Protein 5W8O (pdb70)

Foldseek 3Di:
DDKDKFWLAKAQAPVRDIDGIWIKIKDKAADQDPVSAAEEEEEEAQLAARCCVPVHLQNQQDYCVHLSHRPRHMYMYIGFAQFDDRTDHQQDADPVGAGCFLVTDAHALLSRLVVVCSRCVSVVQQAYLEYEYEHSSLLNRLLCQLVPVVRYAEYERELAFQAADPVLLVLLVVLLVLQVPQPQCPSRRNPPVPDASLVSQLVSQLSVQVLQFFPVVLCVVFNQDPDCVRGPSRVVSSVRSVVCSVPGHSRSSSSSSSNRNGRHQCVPQPGSLRSQLSRPHAYAYEYEPRARNRHPVRSCVSCVRHPHHYHYHHDRTHNCCCSVVSPSVSVRSNVRSVSSD/DDKFWLAWAQAPVRDIAGGWIKAKDKFADQDPVSAAEEEEEEAQLAARQQVDPNHLQNQADYCVHLSHRPRHMYMYIGFAQFDPRTDHQQDAGPVGAGCFLVTDFHALLSRLVVVCSRCVSVVQQAYLEYEYEHSSLLNRLLCQLVPVVRYAEYERELAFQAADPVLLVLLVVLLVLQVPQPQCPSRRNPPVPGASLPSQLVSQLVVVVLQFFPVVLCVVFNQAFDPPADVVVVGGGPSRVVSSVRSNVCSVPGHSRSSSSSSSNRNGRHQCVPQPGSLSSQCSGPHHYAYEYECRARNRHPVRSCVSCVRHVHYHYHHDRTHSCCCSVVSVSVSVSSNVRSVSSD

Solvent-accessible surface area: 25060 Å² total; per-residue (Å²): 103,155,76,34,82,21,98,29,27,69,14,72,6,66,38,48,38,75,2,84,116,1,78,0,0,11,10,113,38,20,133,65,26,141,72,107,69,11,0,0,1,0,0,0,17,13,17,17,30,0,61,0,7,82,151,7,58,8,52,51,3,4,12,106,49,22,15,0,34,19,182,135,10,0,0,4,0,1,2,0,0,0,3,59,91,34,4,9,0,5,38,37,130,42,102,74,50,133,19,31,7,56,86,22,22,35,2,1,3,36,1,0,1,86,0,0,22,30,0,2,66,64,69,29,6,115,80,1,0,0,0,0,0,1,8,0,0,0,0,0,0,0,4,0,0,17,29,40,29,124,13,7,66,0,0,0,0,0,0,0,0,2,63,2,2,0,10,1,0,0,6,8,12,0,7,10,24,7,0,106,42,13,97,42,26,70,109,4,59,6,53,89,66,77,95,107,2,48,75,4,4,46,11,0,26,14,8,1,11,10,29,29,21,1,19,87,6,0,19,112,104,35,10,34,45,93,65,160,134,94,49,14,0,31,13,33,0,40,116,25,0,108,105,1,17,123,114,24,29,5,4,1,0,11,17,2,1,64,0,12,4,10,5,24,0,3,69,83,74,75,32,27,103,49,2,0,139,63,11,138,8,50,13,8,6,0,0,0,51,34,8,63,12,6,24,36,78,7,0,70,67,0,24,140,25,8,96,48,108,41,40,81,14,143,5,105,68,0,2,19,0,6,68,69,32,53,128,27,0,5,124,8,0,126,85,0,5,130,88,3,99,126,37,80,22,90,30,33,74,14,73,5,75,87,49,38,73,0,66,96,0,62,0,0,12,26,129,50,19,132,62,27,138,71,109,70,12,0,0,0,0,0,0,17,12,18,18,28,0,53,0,6,20,165,133,8,54,8,61,49,3,5,12,112,38,20,8,0,28,18,182,142,12,0,0,4,0,1,2,0,0,0,3,57,92,35,6,8,1,5,38,37,129,42,92,83,50,148,20,16,7,56,95,20,22,66,1,20,3,38,1,0,1,85,0,0,16,30,0,2,70,65,68,28,5,111,81,2,0,0,0,0,0,0,9,0,0,0,0,0,0,0,4,0,0,16,30,42,28,124,17,7,67,0,0,0,0,0,0,0,1,1,64,1,2,0,11,1,0,0,7,8,14,0,6,20,24,7,0,110,44,12,95,44,24,71,108,4,60,5,52,89,63,78,93,107,2,49,74,4,3,24,12,0,26,17,8,1,10,9,28,30,20,1,20,85,18,0,18,114,95,30,11,33,46,62,55,117,159,53,71,33,34,132,69,21,79,22,20,0,33,21,38,0,44,119,20,0,136,84,1,15,124,118,22,31,4,4,1,0,18,18,2,1,52,0,14,6,24,7,24,0,4,77,84,75,73,30,18,86,49,2,0,154,67,8,133,11,62,32,4,6,0,0,0,50,32,8,63,14,7,23,35,80,6,0,86,59,0,26,144,21,12,116,109,38,40,74,15,142,10,100,64,0,2,21,0,4,67,71,38,51,124,30,1,4,138,14,0,108,84,0,8,138,83,7,102

Sequence (687 aa):
GELGIVDIGALTLESGAVIDNVQIAVERWGELSPSRDNVVVVLHALTGDSHVAGPGWWDGVVGPGAAIDTRRWCAIATNVLGGCRGSTGPGSLHPDGKAWGSRFPAVVTVRDQVRADLAALNAMGIHQVAAVVVGGSMGGARALEWVIGHPETVRAGLILAVGARATADQIGTQSTQVAAIKADPNWQNGDYYGTGLKPDVGLQIARRFAHLTYRGEVELDTRFGNAPQDGRYAVESYLEYQGRKLVDRFDAGTYVTLTDSSLSSHDVVGRGRGGVEAALRSCEVPVVVGGFTSDRLYPLRLQEELAELMPGGLNVVESIYGHDGFLIETEAVGKLIRQTLELASLGIVDIGALTLESGAVIDNVQIAVERWGELSPSRDNVVVVLHALTGDSHVAGPPGWWDGVVGPGAAIDTRRWCAIATNVLGGCRGSTGPGSLHPDGKAWGSRFPAVVTVRDQVRADLAALNAMGIHQVAAVVVGGSMGGARALEWVIGHPETVRAGLILAVGARATADQIGTQSTQVAAIKADPNWQNGDYYGTGLKPDVGLQIARRFAHLTYRGEVELDTRFGNAPQDDENPLLGGRYAVESSYLEYQGRKLVDRFDAGTYVTLTDSLSSHDVVGRGRGGVEAALRSCEVPVVVGGFTSDRLYPLRLQEELAELMPGLNVVESIYGHDGFLIETEAVGKLIRQTLELAS

Structure (mmCIF, N/CA/C/O backbone):
data_5W8O
#
_entry.id   5W8O
#
_cell.length_a   47.750
_cell.length_b   93.230
_cell.length_c   81.590
_cell.angle_alpha   90.000
_cell.angle_beta   94.780
_cell.angle_gamma   90.000
#
_symmetry.space_group_name_H-M   'P 1 21 1'
#
loop_
_entity.id
_entity.type
_entity.pdbx_description
1 polymer 'Homoserine O-acetyltransferase'
2 non-polymer 'SODIUM ION'
3 non-polymer 'CALCIUM ION'
4 non-polymer GLYCEROL
5 water water
#
loop_
_atom_site.group_PDB
_atom_site.id
_atom_site.type_symbol
_atom_site.label_atom_id
_atom_site.label_alt_id
_atom_site.label_comp_id
_atom_site.label_asym_id
_atom_site.label_entity_id
_atom_site.label_seq_id
_atom_site.pdbx_PDB_ins_code
_atom_site.Cartn_x
_atom_site.Cartn_y
_atom_site.Cartn_z
_atom_site.occupancy
_atom_site.B_iso_or_equiv
_atom_site.auth_seq_id
_atom_site.auth_comp_id
_atom_site.auth_asym_id
_atom_site.auth_atom_id
_atom_site.pdbx_PDB_model_num
ATOM 1 N N . GLY A 1 6 ? -13.048 7.347 -58.678 1.00 46.07 15 GLY A N 1
ATOM 2 C CA . GLY A 1 6 ? -13.168 6.890 -57.305 1.00 46.49 15 GLY A CA 1
ATOM 3 C C . GLY A 1 6 ? -13.905 5.567 -57.181 1.00 46.71 15 GLY A C 1
ATOM 4 O O . GLY A 1 6 ? -14.643 5.343 -56.218 1.00 48.59 15 GLY A O 1
ATOM 7 N N . GLU A 1 7 ? -13.697 4.688 -58.158 1.00 44.40 16 GLU A N 1
ATOM 8 C CA . GLU A 1 7 ? -14.373 3.404 -58.225 1.00 42.08 16 GLU A CA 1
ATOM 9 C C . GLU A 1 7 ? -13.382 2.278 -57.956 1.00 38.59 16 GLU A C 1
ATOM 10 O O . GLU A 1 7 ? -12.207 2.356 -58.326 1.00 37.44 16 GLU A O 1
ATOM 22 N N . LEU A 1 8 ? -13.876 1.221 -57.317 1.00 37.38 17 LEU A N 1
ATOM 23 C CA . LEU A 1 8 ? -13.072 0.037 -57.038 1.00 37.28 17 LEU A CA 1
ATOM 24 C C . LEU A 1 8 ? -13.081 -0.877 -58.260 1.00 35.26 17 LEU A C 1
ATOM 25 O O . LEU A 1 8 ? -14.135 -1.392 -58.647 1.00 37.42 17 LEU A O 1
ATOM 41 N N . GLY A 1 9 ? -11.915 -1.071 -58.869 1.00 30.69 18 GLY A N 1
ATOM 42 C CA . GLY A 1 9 ? -11.763 -1.991 -59.980 1.00 28.06 18 GLY A CA 1
ATOM 43 C C . GLY A 1 9 ? -11.131 -3.295 -59.528 1.00 25.81 18 GLY A C 1
ATOM 44 O O . GLY A 1 9 ? -10.362 -3.329 -58.573 1.00 27.03 18 GLY A O 1
ATOM 48 N N . ILE A 1 10 ? -11.485 -4.377 -60.214 1.00 25.04 19 ILE A N 1
ATOM 49 C CA . ILE A 1 10 ? -10.953 -5.710 -59.932 1.00 25.80 19 ILE A CA 1
ATOM 50 C C . ILE A 1 10 ? -10.113 -6.136 -61.126 1.00 24.78 19 ILE A C 1
ATOM 51 O O . ILE A 1 10 ? -10.622 -6.225 -62.250 1.00 25.61 19 ILE A O 1
ATOM 67 N N . VAL A 1 11 ? -8.838 -6.418 -60.887 1.00 22.76 20 VAL A N 1
ATOM 68 C CA . VAL A 1 11 ? -7.909 -6.803 -61.943 1.00 22.76 20 VAL A CA 1
ATOM 69 C C . VAL A 1 11 ? -7.670 -8.306 -61.863 1.00 23.11 20 VAL A C 1
ATOM 70 O O . VAL A 1 11 ? -7.241 -8.822 -60.828 1.00 22.78 20 VAL A O 1
ATOM 83 N N . ASP A 1 12 ? -7.935 -9.017 -62.957 1.00 25.28 21 ASP A N 1
ATOM 84 C CA . ASP A 1 12 ? -7.616 -10.439 -63.037 1.00 27.66 21 ASP A CA 1
ATOM 85 C C . ASP A 1 12 ? -6.149 -10.601 -63.411 1.00 25.20 21 ASP A C 1
ATOM 86 O O . ASP A 1 12 ? -5.714 -10.114 -64.462 1.00 27.07 21 ASP A O 1
ATOM 95 N N . ILE A 1 13 ? -5.389 -11.304 -62.572 1.00 23.83 22 ILE A N 1
ATOM 96 C CA . ILE A 1 13 ? -3.975 -11.559 -62.834 1.00 23.85 22 ILE A CA 1
ATOM 97 C C . ILE A 1 13 ? -3.694 -13.012 -63.173 1.00 25.46 22 ILE A C 1
ATOM 98 O O . ILE A 1 13 ? -2.524 -13.381 -63.353 1.00 25.77 22 ILE A O 1
ATOM 114 N N . GLY A 1 14 ? -4.721 -13.847 -63.276 1.00 25.85 23 GLY A N 1
ATOM 115 C CA . GLY A 1 14 ? -4.498 -15.237 -63.617 1.00 27.14 23 GLY A CA 1
ATOM 116 C C . GLY A 1 14 ? -3.869 -16.009 -62.466 1.00 27.42 23 GLY A C 1
ATOM 117 O O . GLY A 1 14 ? -3.976 -15.652 -61.287 1.00 26.60 23 GLY A O 1
ATOM 121 N N . ALA A 1 15 ? -3.187 -17.088 -62.831 1.00 28.66 24 ALA A N 1
ATOM 122 C CA . ALA A 1 15 ? -2.619 -17.991 -61.848 1.00 28.45 24 ALA A CA 1
ATOM 123 C C . ALA A 1 15 ? -1.384 -17.373 -61.219 1.00 26.88 24 ALA A C 1
ATOM 124 O O . ALA A 1 15 ? -0.603 -16.687 -61.883 1.00 27.73 24 ALA A O 1
ATOM 131 N N . LEU A 1 16 ? -1.211 -17.609 -59.924 1.00 24.86 25 LEU A N 1
ATOM 132 C CA . LEU A 1 16 ? -0.044 -17.115 -59.216 1.00 23.90 25 LEU A CA 1
ATOM 133 C C . LEU A 1 16 ? 0.558 -18.269 -58.439 1.00 23.32 25 LEU A C 1
ATOM 134 O O . LEU A 1 16 ? -0.134 -18.905 -57.636 1.00 23.67 25 LEU A O 1
ATOM 150 N N . THR A 1 17 ? 1.832 -18.551 -58.697 1.00 23.40 26 THR A N 1
ATOM 151 C CA . THR A 1 17 ? 2.584 -19.504 -57.898 1.00 24.95 26 THR A CA 1
ATOM 152 C C . THR A 1 17 ? 3.214 -18.759 -56.729 1.00 25.27 26 THR A C 1
ATOM 153 O O . THR A 1 17 ? 3.926 -17.771 -56.922 1.00 27.16 26 THR A O 1
ATOM 164 N N . LEU A 1 18 ? 2.947 -19.235 -55.525 1.00 23.43 27 LEU A N 1
ATOM 165 C CA . LEU A 1 18 ? 3.404 -18.565 -54.324 1.00 23.87 27 LEU A CA 1
ATOM 166 C C . LEU A 1 18 ? 4.776 -19.081 -53.916 1.00 25.97 27 LEU A C 1
ATOM 167 O O . LEU A 1 18 ? 5.255 -20.114 -54.391 1.00 27.35 27 LEU A O 1
ATOM 183 N N . GLU A 1 19 ? 5.390 -18.352 -52.984 1.00 27.00 28 GLU A N 1
ATOM 184 C CA . GLU A 1 19 ? 6.723 -18.692 -52.506 1.00 28.47 28 GLU A CA 1
ATOM 185 C C . GLU A 1 19 ? 6.774 -20.098 -51.921 1.00 31.42 28 GLU A C 1
ATOM 186 O O . GLU A 1 19 ? 7.811 -20.765 -51.996 1.00 33.29 28 GLU A O 1
ATOM 198 N N . SER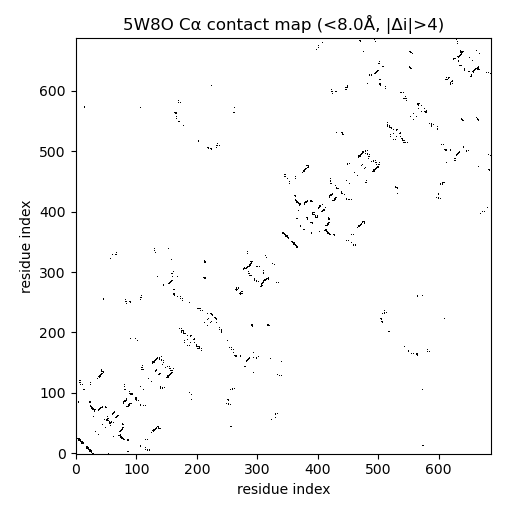 A 1 20 ? 5.673 -20.560 -51.331 1.00 32.35 29 SER A N 1
ATOM 199 C CA . SER A 1 20 ? 5.626 -21.898 -50.759 1.00 34.11 29 SER A CA 1
ATOM 200 C C . SER A 1 20 ? 5.582 -22.984 -51.822 1.00 35.85 29 SER A C 1
ATOM 201 O O . SER A 1 20 ? 5.818 -24.153 -51.501 1.00 38.59 29 SER A O 1
ATOM 209 N N . GLY A 1 21 ? 5.276 -22.635 -53.069 1.00 33.36 30 GLY A N 1
ATOM 210 C CA . GLY A 1 21 ? 5.030 -23.607 -54.112 1.00 31.89 30 GLY A CA 1
ATOM 211 C C . GLY A 1 21 ? 3.563 -23.833 -54.415 1.00 31.36 30 GLY A C 1
ATOM 212 O O . GLY A 1 21 ? 3.239 -24.364 -55.486 1.00 32.63 30 GLY A O 1
ATOM 216 N N . ALA A 1 22 ? 2.671 -23.454 -53.501 1.00 29.01 31 ALA A N 1
ATOM 217 C CA . ALA A 1 22 ? 1.242 -23.534 -53.769 1.00 29.00 31 ALA A CA 1
ATOM 218 C C . ALA A 1 22 ? 0.882 -22.625 -54.936 1.00 28.21 31 ALA A C 1
ATOM 219 O O . ALA A 1 22 ? 1.552 -21.625 -55.202 1.00 28.84 31 ALA A O 1
ATOM 226 N N . VAL A 1 23 ? -0.200 -22.971 -55.626 1.00 29.34 32 VAL A N 1
ATOM 227 C CA . VAL A 1 23 ? -0.675 -22.212 -56.778 1.00 29.48 32 VAL A CA 1
ATOM 228 C C . VAL A 1 23 ? -2.123 -21.821 -56.531 1.00 29.36 32 VAL A C 1
ATOM 229 O O . VAL A 1 23 ? -2.931 -22.657 -56.112 1.00 31.31 32 VAL A O 1
ATOM 242 N N . ILE A 1 24 ? -2.449 -20.554 -56.786 1.00 27.92 33 ILE A N 1
ATOM 243 C CA . ILE A 1 24 ? -3.831 -20.090 -56.824 1.00 28.93 33 ILE A CA 1
ATOM 244 C C . ILE A 1 24 ? -4.177 -19.832 -58.287 1.00 31.55 33 ILE A C 1
ATOM 245 O O . ILE A 1 24 ? -3.512 -19.031 -58.956 1.00 31.05 33 ILE A O 1
ATOM 261 N N . ASP A 1 25 ? -5.228 -20.499 -58.775 1.00 34.45 34 ASP A N 1
ATOM 262 C CA . ASP A 1 25 ? -5.458 -20.600 -60.216 1.00 38.92 34 ASP A CA 1
ATOM 263 C C . ASP A 1 25 ? -5.861 -19.269 -60.832 1.00 38.83 34 ASP A C 1
ATOM 264 O O . ASP A 1 25 ? -5.446 -18.958 -61.956 1.00 41.72 34 ASP A O 1
ATOM 273 N N . ASN A 1 26 ? -6.692 -18.481 -60.139 1.00 35.92 35 ASN A N 1
ATOM 274 C CA . ASN A 1 26 ? -7.270 -17.262 -60.723 1.00 36.19 35 ASN A CA 1
ATOM 275 C C . ASN A 1 26 ? -7.306 -16.177 -59.648 1.00 33.46 35 ASN A C 1
ATOM 276 O O . ASN A 1 26 ? -8.314 -16.012 -58.956 1.00 37.33 35 ASN A O 1
ATOM 287 N N . VAL A 1 27 ? -6.231 -15.432 -59.535 1.00 26.63 36 VAL A N 1
ATOM 288 C CA . VAL A 1 27 ? -6.124 -14.383 -58.528 1.00 22.56 36 VAL A CA 1
ATOM 289 C C . VAL A 1 27 ? -6.724 -13.089 -59.065 1.00 21.95 36 VAL A C 1
ATOM 290 O O . VAL A 1 27 ? -6.556 -12.741 -60.240 1.00 23.20 36 VAL A O 1
ATOM 303 N N . GLN A 1 28 ? -7.434 -12.378 -58.193 1.00 21.50 37 GLN A N 1
ATOM 304 C CA . GLN A 1 28 ? -7.978 -11.062 -58.481 1.00 21.51 37 GLN A CA 1
ATOM 305 C C . GLN A 1 28 ? -7.451 -10.079 -57.453 1.00 19.66 37 GLN A C 1
ATOM 306 O O . GLN A 1 28 ? -7.370 -10.404 -56.262 1.00 18.83 37 GLN A O 1
ATOM 320 N N . ILE A 1 29 ? -7.092 -8.886 -57.918 1.00 20.35 38 ILE A N 1
ATOM 321 C CA . ILE A 1 29 ? -6.567 -7.827 -57.067 1.00 20.06 38 ILE A CA 1
ATOM 322 C C . ILE A 1 29 ? -7.422 -6.588 -57.271 1.00 20.24 38 ILE A C 1
ATOM 323 O O . ILE A 1 29 ? -7.527 -6.078 -58.394 1.00 20.84 38 ILE A O 1
ATOM 339 N N . ALA A 1 30 ? -7.983 -6.073 -56.181 1.00 19.80 39 ALA A N 1
ATOM 340 C CA . ALA A 1 30 ? -8.760 -4.844 -56.233 1.00 19.98 39 ALA A CA 1
ATOM 341 C C . ALA A 1 30 ? -7.838 -3.635 -56.227 1.00 20.16 39 ALA A C 1
ATOM 342 O O . ALA A 1 30 ? -6.805 -3.630 -55.559 1.00 19.67 39 ALA A O 1
ATOM 349 N N . VAL A 1 31 ? -8.223 -2.606 -56.981 1.00 20.75 40 VAL A N 1
ATOM 350 C CA . VAL A 1 31 ? -7.393 -1.428 -57.207 1.00 22.90 40 VAL A CA 1
ATOM 351 C C . VAL A 1 31 ? -8.268 -0.182 -57.125 1.00 22.50 40 VAL A C 1
ATOM 352 O O . VAL A 1 31 ? -9.403 -0.171 -57.618 1.00 22.26 40 VAL A O 1
ATOM 365 N N . GLU A 1 32 ? -7.732 0.873 -56.501 1.00 21.38 41 GLU A N 1
ATOM 366 C CA . GLU A 1 32 ? -8.318 2.206 -56.548 1.00 21.61 41 GLU A CA 1
ATOM 367 C C . GLU A 1 32 ? -7.235 3.199 -56.947 1.00 22.13 41 GLU A C 1
ATOM 368 O O . GLU A 1 32 ? -6.048 2.976 -56.696 1.00 21.61 41 GLU A O 1
ATOM 380 N N . ARG A 1 33 ? -7.657 4.301 -57.570 1.00 22.98 42 ARG A N 1
ATOM 381 C CA . ARG A 1 33 ? -6.741 5.273 -58.144 1.00 25.92 42 ARG A CA 1
ATOM 382 C C . ARG A 1 33 ? -7.260 6.680 -57.890 1.00 23.29 42 ARG A C 1
ATOM 383 O O . ARG A 1 33 ? -8.473 6.915 -57.876 1.00 24.22 42 ARG A O 1
ATOM 404 N N . TRP A 1 34 ? -6.324 7.613 -57.688 1.00 21.78 43 TRP A N 1
ATOM 405 C CA . TRP A 1 34 ? -6.615 9.042 -57.577 1.00 22.30 43 TRP A CA 1
ATOM 406 C C . TRP A 1 34 ? -5.585 9.798 -58.400 1.00 22.10 43 TRP A C 1
ATOM 407 O O . TRP A 1 34 ? -4.380 9.572 -58.258 1.00 22.00 43 TRP A O 1
ATOM 428 N N . GLY A 1 35 ? -6.052 10.681 -59.264 1.00 22.75 44 GLY A N 1
ATOM 429 C CA . GLY A 1 35 ? -5.135 11.410 -60.114 1.00 23.04 44 GLY A CA 1
ATOM 430 C C . GLY A 1 35 ? -5.000 10.777 -61.486 1.00 24.94 44 GLY A C 1
ATOM 431 O O . GLY A 1 35 ? -5.150 9.563 -61.668 1.00 26.66 44 GLY A O 1
ATOM 435 N N . GLU A 1 36 ? -4.712 11.612 -62.472 1.00 26.35 45 GLU A N 1
ATOM 436 C CA . GLU A 1 36 ? -4.598 11.134 -63.839 1.00 30.02 45 GLU A CA 1
ATOM 437 C C . GLU A 1 36 ? -3.219 10.546 -64.101 1.00 28.40 45 GLU A C 1
ATOM 438 O O . GLU A 1 36 ? -2.199 11.065 -63.638 1.00 27.44 45 GLU A O 1
ATOM 450 N N . LEU A 1 37 ? -3.203 9.437 -64.836 1.00 28.28 46 LEU A N 1
ATOM 451 C CA . LEU A 1 37 ? -1.958 8.823 -65.260 1.00 28.81 46 LEU A CA 1
ATOM 452 C C . LEU A 1 37 ? -1.351 9.671 -66.369 1.00 29.53 46 LEU A C 1
ATOM 453 O O . LEU A 1 37 ? -2.055 10.096 -67.288 1.00 30.38 46 LEU A O 1
ATOM 469 N N . SER A 1 38 ? -0.056 9.951 -66.270 1.00 30.29 47 SER A N 1
ATOM 470 C CA . SER A 1 38 ? 0.587 10.801 -67.252 1.00 31.90 47 SER A CA 1
ATOM 471 C C . SER A 1 38 ? 0.731 10.051 -68.579 1.00 32.65 47 SER A C 1
ATOM 472 O O . SER A 1 38 ? 0.662 8.823 -68.623 1.00 31.92 47 SER A O 1
ATOM 480 N N . PRO A 1 39 ? 0.915 10.772 -69.685 1.00 35.33 48 PRO A N 1
ATOM 481 C CA . PRO A 1 39 ? 1.022 10.082 -70.982 1.00 36.60 48 PRO A CA 1
ATOM 482 C C . PRO A 1 39 ? 2.128 9.043 -71.035 1.00 36.38 48 PRO A C 1
ATOM 483 O O . PRO A 1 39 ? 1.980 8.031 -71.732 1.00 37.04 48 PRO A O 1
ATOM 494 N N . SER A 1 40 ? 3.229 9.250 -70.316 1.00 34.72 49 SER A N 1
ATOM 495 C CA . SER A 1 40 ? 4.318 8.284 -70.300 1.00 34.11 49 SER A CA 1
ATOM 496 C C . SER A 1 40 ? 4.163 7.258 -69.191 1.00 32.63 49 SER A C 1
ATOM 497 O O . SER A 1 40 ? 4.995 6.346 -69.090 1.00 31.59 49 SER A O 1
ATOM 505 N N . ARG A 1 41 ? 3.112 7.380 -68.376 1.00 32.35 50 ARG A N 1
ATOM 506 C CA . ARG A 1 41 ? 2.885 6.490 -67.235 1.00 32.81 50 ARG A CA 1
ATOM 507 C C . ARG A 1 41 ? 4.020 6.566 -66.222 1.00 31.54 50 ARG A C 1
ATOM 508 O O . ARG A 1 41 ? 4.326 5.583 -65.543 1.00 33.48 50 ARG A O 1
ATOM 529 N N . ASP A 1 42 ? 4.656 7.729 -66.102 1.00 29.67 51 ASP A N 1
ATOM 530 C CA . ASP A 1 42 ? 5.824 7.873 -65.247 1.00 29.04 51 ASP A CA 1
ATOM 531 C C . ASP A 1 42 ? 5.502 8.484 -63.889 1.00 26.13 51 ASP A C 1
ATOM 532 O O . ASP A 1 42 ? 6.427 8.802 -63.138 1.00 27.45 51 ASP A O 1
ATOM 541 N N . ASN A 1 43 ? 4.222 8.643 -63.550 1.00 22.92 52 ASN A N 1
ATOM 542 C CA . ASN A 1 43 ? 3.830 9.388 -62.358 1.00 21.83 52 ASN A CA 1
ATOM 543 C C . ASN A 1 43 ? 3.047 8.538 -61.360 1.00 21.32 52 ASN A C 1
ATOM 544 O O . ASN A 1 43 ? 2.253 9.073 -60.582 1.00 21.98 52 ASN A O 1
ATOM 555 N N . VAL A 1 44 ? 3.266 7.228 -61.345 1.00 20.87 53 VAL A N 1
ATOM 556 C CA . VAL A 1 44 ? 2.519 6.341 -60.455 1.00 19.26 53 VAL A CA 1
ATOM 557 C C . VAL A 1 44 ? 3.190 6.271 -59.091 1.00 18.36 53 VAL A C 1
ATOM 558 O O . VAL A 1 44 ? 4.386 5.959 -58.989 1.00 18.75 53 VAL A O 1
ATOM 571 N N . VAL A 1 45 ? 2.409 6.525 -58.043 1.00 17.88 54 VAL A N 1
ATOM 572 C CA . VAL A 1 45 ? 2.835 6.327 -56.662 1.00 18.77 54 VAL A CA 1
ATOM 573 C C . VAL A 1 45 ? 1.952 5.238 -56.072 1.00 19.03 54 VAL A C 1
ATOM 574 O O . VAL A 1 45 ? 0.727 5.411 -55.975 1.00 19.87 54 VAL A O 1
ATOM 587 N N . VAL A 1 46 ? 2.567 4.129 -55.669 1.00 18.10 55 VAL A N 1
ATOM 588 C CA . VAL A 1 46 ? 1.835 2.993 -55.123 1.00 18.15 55 VAL A CA 1
ATOM 589 C C . VAL A 1 46 ? 1.764 3.177 -53.618 1.00 17.81 55 VAL A C 1
ATOM 590 O O . VAL A 1 46 ? 2.799 3.331 -52.967 1.00 18.61 55 VAL A O 1
ATOM 603 N N . VAL A 1 47 ? 0.552 3.169 -53.079 1.00 17.05 56 VAL A N 1
ATOM 604 C CA . VAL A 1 47 ? 0.321 3.301 -51.644 1.00 17.26 56 VAL A CA 1
ATOM 605 C C . VAL A 1 47 ? -0.035 1.923 -51.108 1.00 18.05 56 VAL A C 1
ATOM 606 O O . VAL A 1 47 ? -1.011 1.309 -51.552 1.00 18.77 56 VAL A O 1
ATOM 619 N N . LEU A 1 48 ? 0.743 1.446 -50.137 1.00 17.39 57 LEU A N 1
ATOM 620 C CA . LEU A 1 48 ? 0.676 0.069 -49.654 1.00 16.32 57 LEU A CA 1
ATOM 621 C C . LEU A 1 48 ? 0.076 0.077 -48.254 1.00 16.70 57 LEU A C 1
ATOM 622 O O . LEU A 1 48 ? 0.696 0.589 -47.316 1.00 17.55 57 LEU A O 1
ATOM 638 N N . HIS A 1 49 ? -1.124 -0.492 -48.123 1.00 16.23 58 HIS A N 1
ATOM 639 C CA . HIS A 1 49 ? -1.853 -0.470 -46.859 1.00 17.29 58 HIS A CA 1
ATOM 640 C C . HIS A 1 49 ? -1.278 -1.455 -45.839 1.00 18.51 58 HIS A C 1
ATOM 641 O O . HIS A 1 49 ? -0.523 -2.383 -46.158 1.00 18.00 58 HIS A O 1
ATOM 655 N N . ALA A 1 50 ? -1.649 -1.215 -44.584 1.00 18.75 59 ALA A N 1
ATOM 656 C CA . ALA A 1 50 ? -1.199 -1.998 -43.444 1.00 20.20 59 ALA A CA 1
ATOM 657 C C . ALA A 1 50 ? -2.197 -3.126 -43.144 1.00 19.17 59 ALA A C 1
ATOM 658 O O . ALA A 1 50 ? -3.132 -3.370 -43.907 1.00 18.87 59 ALA A O 1
ATOM 665 N N . LEU A 1 51 ? -2.025 -3.806 -41.999 1.00 19.27 60 LEU A N 1
ATOM 666 C CA . LEU A 1 51 ? -2.701 -5.077 -41.740 1.00 18.56 60 LEU A CA 1
ATOM 667 C C . LEU A 1 51 ? -4.202 -5.013 -42.008 1.00 19.37 60 LEU A C 1
ATOM 668 O O . LEU A 1 51 ? -4.756 -5.879 -42.701 1.00 21.48 60 LEU A O 1
ATOM 684 N N . THR A 1 52 ? -4.890 -4.033 -41.424 1.00 18.52 61 THR A N 1
ATOM 685 C CA . THR A 1 52 ? -6.345 -3.970 -41.515 1.00 20.73 61 THR A CA 1
ATOM 686 C C . THR A 1 52 ? -6.807 -2.855 -42.445 1.00 21.84 61 THR A C 1
ATOM 687 O O . THR A 1 52 ? -7.987 -2.493 -42.441 1.00 22.81 61 THR A O 1
ATOM 698 N N . GLY A 1 53 ? -5.898 -2.328 -43.261 1.00 21.08 62 GLY A N 1
ATOM 699 C CA . GLY A 1 53 ? -6.250 -1.366 -44.280 1.00 21.16 62 GLY A CA 1
ATOM 700 C C . GLY A 1 53 ? -6.774 -2.035 -45.540 1.00 21.55 62 GLY A C 1
ATOM 701 O O . GLY A 1 53 ? -6.970 -3.245 -45.613 1.00 23.13 62 GLY A O 1
ATOM 705 N N . ASP A 1 54 ? -7.011 -1.212 -46.551 1.00 19.71 63 ASP A N 1
ATOM 706 C CA . ASP A 1 54 ? -7.541 -1.687 -47.822 1.00 20.64 63 ASP A CA 1
ATOM 707 C C . ASP A 1 54 ? -7.166 -0.658 -48.887 1.00 20.64 63 ASP A C 1
ATOM 708 O O . ASP A 1 54 ? -6.327 0.214 -48.650 1.00 20.51 63 ASP A O 1
ATOM 717 N N . SER A 1 55 ? -7.789 -0.747 -50.062 1.00 20.73 64 SER A N 1
ATOM 718 C CA . SER A 1 55 ? -7.430 0.158 -51.147 1.00 20.23 64 SER A CA 1
ATOM 719 C C . SER A 1 55 ? -8.023 1.555 -50.986 1.00 20.73 64 SER A C 1
ATOM 720 O O . SER A 1 55 ? -7.691 2.442 -51.782 1.00 21.65 64 SER A O 1
ATOM 728 N N . HIS A 1 56 ? -8.858 1.789 -49.968 1.00 20.08 65 HIS A N 1
ATOM 729 C CA . HIS A 1 56 ? -9.568 3.063 -49.838 1.00 22.11 65 HIS A CA 1
ATOM 730 C C . HIS A 1 56 ? -8.707 4.039 -49.034 1.00 21.88 65 HIS A C 1
ATOM 731 O O . HIS A 1 56 ? -8.934 4.303 -47.848 1.00 22.85 65 HIS A O 1
ATOM 745 N N . VAL A 1 57 ? -7.702 4.591 -49.720 1.00 22.00 66 VAL A N 1
ATOM 746 C CA . VAL A 1 57 ? -6.711 5.467 -49.099 1.00 22.42 66 VAL A CA 1
ATOM 747 C C . VAL A 1 57 ? -7.287 6.850 -48.850 1.00 24.19 66 VAL A C 1
ATOM 748 O O . VAL A 1 57 ? -7.006 7.479 -47.820 1.00 23.07 66 VAL A O 1
ATOM 761 N N . ALA A 1 58 ? -8.072 7.352 -49.797 1.00 27.06 67 ALA A N 1
ATOM 762 C CA . ALA A 1 58 ? -8.567 8.717 -49.779 1.00 32.76 67 ALA A CA 1
ATOM 763 C C . ALA A 1 58 ? -10.020 8.715 -50.224 1.00 39.07 67 ALA A C 1
ATOM 764 O O . ALA A 1 58 ? -10.398 7.962 -51.122 1.00 36.60 67 ALA A O 1
ATOM 771 N N . GLY A 1 59 ? -10.833 9.542 -49.574 1.00 48.09 68 GLY A N 1
ATOM 772 C CA . GLY A 1 59 ? -12.251 9.608 -49.877 1.00 54.26 68 GLY A CA 1
ATOM 773 C C . GLY A 1 59 ? -12.570 10.621 -50.958 1.00 59.79 68 GLY A C 1
ATOM 774 O O . GLY A 1 59 ? -13.593 11.305 -50.897 1.00 63.32 68 GLY A O 1
ATOM 778 N N . PRO A 1 68 ? -13.758 8.973 -44.312 1.00 51.35 77 PRO A N 1
ATOM 779 C CA . PRO A 1 68 ? -12.606 9.222 -45.185 1.00 49.92 77 PRO A CA 1
ATOM 780 C C . PRO A 1 68 ? -11.716 7.993 -45.351 1.00 45.44 77 PRO A C 1
ATOM 781 O O . PRO A 1 68 ? -11.898 6.997 -44.657 1.00 45.48 77 PRO A O 1
ATOM 792 N N . GLY A 1 69 ? -10.759 8.075 -46.267 1.00 40.93 78 GLY A N 1
ATOM 793 C CA . GLY A 1 69 ? -9.821 6.990 -46.455 1.00 37.67 78 GLY A CA 1
ATOM 794 C C . GLY A 1 69 ? -8.752 6.952 -45.375 1.00 34.12 78 GLY A C 1
ATOM 795 O O . GLY A 1 69 ? -8.504 7.930 -44.671 1.00 34.89 78 GLY A O 1
ATOM 799 N N . TRP A 1 70 ? -8.092 5.795 -45.259 1.00 28.86 79 TRP A N 1
ATOM 800 C CA . TRP A 1 70 ? -7.194 5.573 -44.133 1.00 25.55 79 TRP A CA 1
ATOM 801 C C . TRP A 1 70 ? -5.948 6.459 -44.161 1.00 24.64 79 TRP A C 1
ATOM 802 O O . TRP A 1 70 ? -5.326 6.640 -43.110 1.00 26.36 79 TRP A O 1
ATOM 823 N N . TRP A 1 71 ? -5.573 7.025 -45.310 1.00 23.57 80 TRP A N 1
ATOM 824 C CA . TRP A 1 71 ? -4.448 7.965 -45.401 1.00 23.22 80 TRP A CA 1
ATOM 825 C C . TRP A 1 71 ? -4.867 9.206 -46.181 1.00 25.09 80 TRP A C 1
ATOM 826 O O . TRP A 1 71 ? -4.100 9.768 -46.979 1.00 26.30 80 TRP A O 1
ATOM 847 N N . ASP A 1 72 ? -6.105 9.649 -45.949 1.00 25.16 81 ASP A N 1
ATOM 848 C CA . ASP A 1 72 ? -6.684 10.732 -46.738 1.00 26.51 81 ASP A CA 1
ATOM 849 C C . ASP A 1 72 ? -5.876 12.018 -46.614 1.00 25.54 81 ASP A C 1
ATOM 850 O O . ASP A 1 72 ? -5.849 12.827 -47.552 1.00 26.38 81 ASP A O 1
ATOM 859 N N . GLY A 1 73 ? -5.206 12.224 -45.477 1.00 24.26 82 GLY A N 1
ATOM 860 C CA . GLY A 1 73 ? -4.447 13.445 -45.270 1.00 25.08 82 GLY A CA 1
ATOM 861 C C . GLY A 1 73 ? -3.250 13.611 -46.183 1.00 26.17 82 GLY A C 1
ATOM 862 O O . GLY A 1 73 ? -2.778 14.739 -46.358 1.00 28.92 82 GLY A O 1
ATOM 866 N N . VAL A 1 74 ? -2.757 12.526 -46.786 1.00 24.39 83 VAL A N 1
ATOM 867 C CA . VAL A 1 74 ? -1.561 12.590 -47.619 1.00 24.76 83 VAL A CA 1
ATOM 868 C C . VAL A 1 74 ? -1.839 12.310 -49.085 1.00 23.61 83 VAL A C 1
ATOM 869 O O . VAL A 1 74 ? -0.892 12.296 -49.881 1.00 24.59 83 VAL A O 1
ATOM 882 N N . VAL A 1 75 ? -3.098 12.106 -49.479 1.00 22.69 84 VAL A N 1
ATOM 883 C CA . VAL A 1 75 ? -3.451 11.885 -50.882 1.00 23.12 84 VAL A CA 1
ATOM 884 C C . VAL A 1 75 ? -4.602 12.806 -51.261 1.00 22.68 84 VAL A C 1
ATOM 885 O O . VAL A 1 75 ? -5.645 12.808 -50.598 1.00 22.34 84 VAL A O 1
ATOM 898 N N . GLY A 1 76 ? -4.428 13.561 -52.350 1.00 22.40 85 GLY A N 1
ATOM 899 C CA . GLY A 1 76 ? -5.452 14.463 -52.821 1.00 22.22 85 GLY A CA 1
ATOM 900 C C . GLY A 1 76 ? -4.855 15.683 -53.492 1.00 22.15 85 GLY A C 1
ATOM 901 O O . GLY A 1 76 ? -3.631 15.822 -53.576 1.00 22.44 85 GLY A O 1
ATOM 905 N N . PRO A 1 77 ? -5.702 16.584 -53.998 1.00 23.24 86 PRO A N 1
ATOM 906 C CA . PRO A 1 77 ? -5.186 17.817 -54.615 1.00 23.77 86 PRO A CA 1
ATOM 907 C C . PRO A 1 77 ? -4.425 18.642 -53.593 1.00 22.70 86 PRO A C 1
ATOM 908 O O . PRO A 1 77 ? -4.965 19.028 -52.550 1.00 23.08 86 PRO A O 1
ATOM 919 N N . GLY A 1 78 ? -3.153 18.893 -53.886 1.00 22.17 87 GLY A N 1
ATOM 920 C CA . GLY A 1 78 ? -2.304 19.647 -52.993 1.00 21.76 87 GLY A CA 1
ATOM 921 C C . GLY A 1 78 ? -1.702 18.852 -51.859 1.00 21.30 87 GLY A C 1
ATOM 922 O O . GLY A 1 78 ? -0.912 19.412 -51.090 1.00 21.63 87 GLY A O 1
ATOM 926 N N . ALA A 1 79 ? -2.036 17.568 -51.733 1.00 20.45 88 ALA A N 1
ATOM 927 C CA . ALA A 1 79 ? -1.550 16.764 -50.624 1.00 20.90 88 ALA A CA 1
ATOM 928 C C . ALA A 1 79 ? -0.093 16.366 -50.858 1.00 21.34 88 ALA A C 1
ATOM 929 O O . ALA A 1 79 ? 0.499 16.649 -51.902 1.00 21.05 88 ALA A O 1
ATOM 936 N N . ALA A 1 80 ? 0.499 15.702 -49.862 1.00 21.12 89 ALA A N 1
ATOM 937 C CA . ALA A 1 80 ? 1.877 15.249 -49.993 1.00 21.36 89 ALA A CA 1
ATOM 938 C C . ALA A 1 80 ? 2.053 14.429 -51.262 1.00 21.49 89 ALA A C 1
ATOM 939 O O . ALA A 1 80 ? 3.049 14.581 -51.975 1.00 22.82 89 ALA A O 1
ATOM 946 N N . ILE A 1 81 ? 1.094 13.558 -51.555 1.00 21.18 90 ILE A N 1
ATOM 947 C CA . ILE A 1 81 ? 0.959 12.952 -52.879 1.00 21.24 90 ILE A CA 1
ATOM 948 C C . ILE A 1 81 ? -0.094 13.792 -53.594 1.00 20.93 90 ILE A C 1
ATOM 949 O O . ILE A 1 81 ? -1.301 13.562 -53.468 1.00 20.95 90 ILE A O 1
ATOM 965 N N . ASP A 1 82 ? 0.372 14.788 -54.345 1.00 21.89 91 ASP A N 1
ATOM 966 C CA . ASP A 1 82 ? -0.505 15.750 -54.999 1.00 21.34 91 ASP A CA 1
ATOM 967 C C . ASP A 1 82 ? -1.089 15.102 -56.245 1.00 20.58 91 ASP A C 1
ATOM 968 O O . ASP A 1 82 ? -0.381 14.899 -57.241 1.00 21.17 91 ASP A O 1
ATOM 977 N N . THR A 1 83 ? -2.382 14.787 -56.199 1.00 21.45 92 THR A N 1
ATOM 978 C CA . THR A 1 83 ? -3.001 14.093 -57.320 1.00 22.64 92 THR A CA 1
ATOM 979 C C . THR A 1 83 ? -3.194 14.983 -58.542 1.00 24.57 92 THR A C 1
ATOM 980 O O . THR A 1 83 ? -3.635 14.483 -59.582 1.00 25.16 92 THR A O 1
ATOM 991 N N . ARG A 1 84 ? -2.863 16.273 -58.464 1.00 24.88 93 ARG A N 1
ATOM 992 C CA . ARG A 1 84 ? -2.800 17.066 -59.687 1.00 26.32 93 ARG A CA 1
ATOM 993 C C . ARG A 1 84 ? -1.575 16.733 -60.537 1.00 25.06 93 ARG A C 1
ATOM 994 O O . ARG A 1 84 ? -1.533 17.109 -61.716 1.00 26.84 93 ARG A O 1
ATOM 1015 N N . ARG A 1 85 ? -0.591 16.049 -59.967 1.00 23.39 94 ARG A N 1
ATOM 1016 C CA . ARG A 1 85 ? 0.678 15.716 -60.610 1.00 24.17 94 ARG A CA 1
ATOM 1017 C C . ARG A 1 85 ? 0.943 14.221 -60.635 1.00 23.18 94 ARG A C 1
ATOM 1018 O O . ARG A 1 85 ? 1.511 13.709 -61.611 1.00 24.08 94 ARG A O 1
ATOM 1039 N N . TRP A 1 86 ? 0.544 13.513 -59.582 1.00 22.08 95 TRP A N 1
ATOM 1040 C CA . TRP A 1 86 ? 0.823 12.099 -59.421 1.00 19.87 95 TRP A CA 1
ATOM 1041 C C . TRP A 1 86 ? -0.460 11.291 -59.538 1.00 21.37 95 TRP A C 1
ATOM 1042 O O . TRP A 1 86 ? -1.560 11.784 -59.267 1.00 22.32 95 TRP A O 1
ATOM 1063 N N . CYS A 1 87 ? -0.298 10.036 -59.938 1.00 20.58 96 CYS A N 1
ATOM 1064 C CA . CYS A 1 87 ? -1.389 9.074 -59.995 1.00 20.20 96 CYS A CA 1
ATOM 1065 C C . CYS A 1 87 ? -1.169 8.096 -58.847 1.00 19.88 96 CYS A C 1
ATOM 1066 O O . CYS A 1 87 ? -0.323 7.204 -58.934 1.00 19.64 96 CYS A O 1
ATOM 1074 N N . ALA A 1 88 ? -1.918 8.278 -57.766 1.00 20.24 97 ALA A N 1
ATOM 1075 C CA . ALA A 1 88 ? -1.800 7.398 -56.609 1.00 19.16 97 ALA A CA 1
ATOM 1076 C C . ALA A 1 88 ? -2.647 6.157 -56.832 1.00 19.05 97 ALA A C 1
ATOM 1077 O O . ALA A 1 88 ? -3.837 6.263 -57.130 1.00 20.71 97 ALA A O 1
ATOM 1084 N N . ILE A 1 89 ? -2.039 4.982 -56.678 1.00 18.26 98 ILE A N 1
ATOM 1085 C CA . ILE A 1 89 ? -2.720 3.708 -56.880 1.00 18.80 98 ILE A CA 1
ATOM 1086 C C . ILE A 1 89 ? -2.547 2.876 -55.621 1.00 18.18 98 ILE A C 1
ATOM 1087 O O . ILE A 1 89 ? -1.434 2.759 -55.100 1.00 17.89 98 ILE A O 1
ATOM 1103 N N . ALA A 1 90 ? -3.635 2.274 -55.159 1.00 17.95 99 ALA A N 1
ATOM 1104 C CA . ALA A 1 90 ? -3.597 1.383 -54.007 1.00 18.68 99 ALA A CA 1
ATOM 1105 C C . ALA A 1 90 ? -4.334 0.101 -54.345 1.00 19.60 99 ALA A C 1
ATOM 1106 O O . ALA A 1 90 ? -5.433 0.142 -54.910 1.00 20.78 99 ALA A O 1
ATOM 1113 N N . THR A 1 91 ? -3.729 -1.029 -54.002 1.00 19.26 100 THR A N 1
ATOM 1114 C CA . THR A 1 91 ? -4.389 -2.318 -54.124 1.00 19.55 100 THR A CA 1
ATOM 1115 C C . THR A 1 91 ? -4.945 -2.735 -52.769 1.00 19.16 100 THR A C 1
ATOM 1116 O O . THR A 1 91 ? -4.561 -2.204 -51.724 1.00 19.95 100 THR A O 1
ATOM 1127 N N . ASN A 1 92 ? -5.868 -3.694 -52.800 1.00 17.58 101 ASN A N 1
ATOM 1128 C CA . ASN A 1 92 ? -6.137 -4.525 -51.636 1.00 17.35 101 ASN A CA 1
ATOM 1129 C C . ASN A 1 92 ? -5.172 -5.697 -51.727 1.00 17.86 101 ASN A C 1
ATOM 1130 O O . ASN A 1 92 ? -5.058 -6.340 -52.777 1.00 17.81 101 ASN A O 1
ATOM 1141 N N . VAL A 1 93 ? -4.427 -5.925 -50.647 1.00 17.94 102 VAL A N 1
ATOM 1142 C CA . VAL A 1 93 ? -3.371 -6.922 -50.647 1.00 18.39 102 VAL A CA 1
ATOM 1143 C C . VAL A 1 93 ? -3.932 -8.319 -50.904 1.00 18.87 102 VAL A C 1
ATOM 1144 O O . VAL A 1 93 ? -5.067 -8.649 -50.520 1.00 19.18 102 VAL A O 1
ATOM 1157 N N . LEU A 1 94 ? -3.118 -9.149 -51.561 1.00 16.83 103 LEU A N 1
ATOM 1158 C CA . LEU A 1 94 ? -3.424 -10.570 -51.662 1.00 17.25 103 LEU A CA 1
ATOM 1159 C C . LEU A 1 94 ? -3.619 -11.139 -50.260 1.00 17.73 103 LEU A C 1
ATOM 1160 O O . LEU A 1 94 ? -2.787 -10.929 -49.372 1.00 18.69 103 LEU A O 1
ATOM 1176 N N . GLY A 1 95 ? -4.718 -11.867 -50.068 1.00 17.72 104 GLY A N 1
ATOM 1177 C CA . GLY A 1 95 ? -5.125 -12.336 -48.761 1.00 18.69 104 GLY A CA 1
ATOM 1178 C C . GLY A 1 95 ? -6.188 -11.477 -48.113 1.00 19.05 104 GLY A C 1
ATOM 1179 O O . GLY A 1 95 ? -6.772 -11.889 -47.097 1.00 19.79 104 GLY A O 1
ATOM 1183 N N . GLY A 1 96 ? -6.458 -10.302 -48.683 1.00 19.28 105 GLY A N 1
ATOM 1184 C CA . GLY A 1 96 ? -7.376 -9.348 -48.107 1.00 19.75 105 GLY A CA 1
ATOM 1185 C C . GLY A 1 96 ? -8.829 -9.733 -48.289 1.00 20.31 105 GLY A C 1
ATOM 1186 O O . GLY A 1 96 ? -9.179 -10.773 -48.856 1.00 20.73 105 GLY A O 1
ATOM 1190 N N . CYS A 1 97 ? -9.699 -8.861 -47.776 1.00 20.93 106 CYS A N 1
ATOM 1191 C CA . CYS A 1 97 ? -11.131 -9.126 -47.764 1.00 21.56 106 CYS A CA 1
ATOM 1192 C C . CYS A 1 97 ? -11.952 -8.023 -48.412 1.00 22.13 106 CYS A C 1
ATOM 1193 O O . CYS A 1 97 ? -13.185 -8.064 -48.327 1.00 22.39 106 CYS A O 1
ATOM 1201 N N . ARG A 1 98 ? -11.316 -7.057 -49.075 1.00 21.84 107 ARG A N 1
ATOM 1202 C CA . ARG A 1 98 ? -12.066 -5.970 -49.692 1.00 22.81 107 ARG A CA 1
ATOM 1203 C C . ARG A 1 98 ? -11.827 -5.940 -51.193 1.00 22.38 107 ARG A C 1
ATOM 1204 O O . ARG A 1 98 ? -11.463 -4.902 -51.752 1.00 22.34 107 ARG A O 1
ATOM 1225 N N . GLY A 1 99 ? -12.022 -7.089 -51.846 1.00 22.19 108 GLY A N 1
ATOM 1226 C CA . GLY A 1 99 ? -12.027 -7.191 -53.294 1.00 22.53 108 GLY A CA 1
ATOM 1227 C C . GLY A 1 99 ? -10.967 -8.124 -53.852 1.00 22.93 108 GLY A C 1
ATOM 1228 O O . GLY A 1 99 ? -11.148 -8.675 -54.940 1.00 24.06 108 GLY A O 1
ATOM 1232 N N . SER A 1 100 ? -9.862 -8.297 -53.142 1.00 21.28 109 SER A N 1
ATOM 1233 C CA . SER A 1 100 ? -8.816 -9.188 -53.624 1.00 20.68 109 SER A CA 1
ATOM 1234 C C . SER A 1 100 ? -9.046 -10.615 -53.140 1.00 20.21 109 SER A C 1
ATOM 1235 O O . SER A 1 100 ? -9.786 -10.869 -52.188 1.00 21.46 109 SER A O 1
ATOM 1243 N N . THR A 1 101 ? -8.378 -11.546 -53.803 1.00 19.14 110 THR A N 1
ATOM 1244 C CA . THR A 1 101 ? -8.466 -12.947 -53.421 1.00 19.17 110 THR A CA 1
ATOM 1245 C C . THR A 1 101 ? -7.939 -13.149 -52.009 1.00 20.18 110 THR A C 1
ATOM 1246 O O . THR A 1 101 ? -6.822 -12.741 -51.684 1.00 20.39 110 THR A O 1
ATOM 1257 N N . GLY A 1 102 ? -8.743 -13.816 -51.194 1.00 20.17 111 GLY A N 1
ATOM 1258 C CA . GLY A 1 102 ? -8.416 -14.117 -49.818 1.00 19.49 111 GLY A CA 1
ATOM 1259 C C . GLY A 1 102 ? -9.240 -15.296 -49.336 1.00 19.49 111 GLY A C 1
ATOM 1260 O O . GLY A 1 102 ? -10.002 -15.894 -50.096 1.00 20.89 111 GLY A O 1
ATOM 1264 N N . PRO A 1 103 ? -9.105 -15.659 -48.059 1.00 20.63 112 PRO A N 1
ATOM 1265 C CA . PRO A 1 103 ? -9.785 -16.874 -47.571 1.00 20.67 112 PRO A CA 1
ATOM 1266 C C . PRO A 1 103 ? -11.300 -16.855 -47.702 1.00 21.82 112 PRO A C 1
ATOM 1267 O O . PRO A 1 103 ? -11.913 -17.923 -47.832 1.00 23.32 112 PRO A O 1
ATOM 1278 N N . GLY A 1 104 ? -11.928 -15.682 -47.673 1.00 21.52 113 GLY A N 1
ATOM 1279 C CA . GLY A 1 104 ? -13.365 -15.607 -47.879 1.00 22.95 113 GLY A CA 1
ATOM 1280 C C . GLY A 1 104 ? -13.804 -15.628 -49.324 1.00 25.35 113 GLY A C 1
ATOM 1281 O O . GLY A 1 104 ? -15.008 -15.700 -49.588 1.00 26.36 113 GLY A O 1
ATOM 1285 N N . SER A 1 105 ? -12.861 -15.574 -50.259 1.00 25.61 114 SER A N 1
ATOM 1286 C CA . SER A 1 105 ? -13.196 -15.647 -51.674 1.00 25.57 114 SER A CA 1
ATOM 1287 C C . SER A 1 105 ? -13.609 -17.067 -52.050 1.00 26.35 114 SER A C 1
ATOM 1288 O O . SER A 1 105 ? -13.294 -18.040 -51.363 1.00 26.84 114 SER A O 1
ATOM 1296 N N . LEU A 1 106 ? -14.301 -17.184 -53.178 1.00 28.51 115 LEU A N 1
ATOM 1297 C CA . LEU A 1 106 ? -14.798 -18.482 -53.609 1.00 31.12 115 LEU A CA 1
ATOM 1298 C C . LEU A 1 106 ? -13.688 -19.317 -54.232 1.00 31.06 115 LEU A C 1
ATOM 1299 O O . LEU A 1 106 ? -12.989 -18.871 -55.143 1.00 31.74 115 LEU A O 1
ATOM 1315 N N . HIS A 1 107 ? -13.526 -20.522 -53.705 1.00 32.54 116 HIS A N 1
ATOM 1316 C CA . HIS A 1 107 ? -12.693 -21.553 -54.284 1.00 34.84 116 HIS A CA 1
ATOM 1317 C C . HIS A 1 107 ? -13.356 -22.054 -55.567 1.00 36.70 116 HIS A C 1
ATOM 1318 O O . HIS A 1 107 ? -14.563 -21.885 -55.755 1.00 36.45 116 HIS A O 1
ATOM 1332 N N . PRO A 1 108 ? -12.590 -22.652 -56.485 1.00 39.57 117 PRO A N 1
ATOM 1333 C CA . PRO A 1 108 ? -13.221 -23.190 -57.699 1.00 41.30 117 PRO A CA 1
ATOM 1334 C C . PRO A 1 108 ? -14.402 -24.115 -57.438 1.00 41.99 117 PRO A C 1
ATOM 1335 O O . PRO A 1 108 ? -15.252 -24.285 -58.315 1.00 42.16 117 PRO A O 1
ATOM 1346 N N . ASP A 1 109 ? -14.488 -24.707 -56.249 1.00 42.22 118 ASP A N 1
ATOM 1347 C CA . ASP A 1 109 ? -15.539 -25.676 -55.958 1.00 42.10 118 ASP A CA 1
ATOM 1348 C C . ASP A 1 109 ? -16.819 -25.035 -55.438 1.00 43.42 118 ASP A C 1
ATOM 1349 O O . ASP A 1 109 ? -17.750 -25.759 -55.068 1.00 44.78 118 ASP A O 1
ATOM 1358 N N . GLY A 1 110 ? -16.891 -23.705 -55.398 1.00 42.58 119 GLY A N 1
ATOM 1359 C CA . GLY A 1 110 ? -18.096 -23.007 -55.015 1.00 41.07 119 GLY A CA 1
ATOM 1360 C C . GLY A 1 110 ? -18.160 -22.602 -53.557 1.00 39.85 119 GLY A C 1
ATOM 1361 O O . GLY A 1 110 ? -18.985 -21.755 -53.203 1.00 40.72 119 GLY A O 1
ATOM 1365 N N . LYS A 1 111 ? -17.329 -23.190 -52.706 1.00 38.55 120 LYS A N 1
ATOM 1366 C CA . LYS A 1 111 ? -17.244 -22.814 -51.303 1.00 37.47 120 LYS A CA 1
ATOM 1367 C C . LYS A 1 111 ? -16.086 -21.843 -51.097 1.00 33.68 120 LYS A C 1
ATOM 1368 O O . LYS A 1 111 ? -15.157 -21.767 -51.903 1.00 34.19 120 LYS A O 1
ATOM 1387 N N . ALA A 1 112 ? -16.138 -21.108 -49.988 1.00 31.07 121 ALA A N 1
ATOM 1388 C CA . ALA A 1 112 ? -15.023 -20.238 -49.642 1.00 28.65 121 ALA A CA 1
ATOM 1389 C C . ALA A 1 112 ? -13.746 -21.060 -49.520 1.00 27.77 121 ALA A C 1
ATOM 1390 O O . ALA A 1 112 ? -13.769 -22.227 -49.120 1.00 29.46 121 ALA A O 1
ATOM 1397 N N . TRP A 1 113 ? -12.618 -20.447 -49.887 1.00 26.97 122 TRP A N 1
ATOM 1398 C CA . TRP A 1 113 ? -11.324 -21.084 -49.664 1.00 25.81 122 TRP A CA 1
ATOM 1399 C C . TRP A 1 113 ? -11.194 -21.546 -48.216 1.00 25.87 122 TRP A C 1
ATOM 1400 O O . TRP A 1 113 ? -10.867 -22.708 -47.946 1.00 26.55 122 TRP A O 1
ATOM 1421 N N . GLY A 1 114 ? -11.444 -20.641 -47.273 1.00 25.67 123 GLY A N 1
ATOM 1422 C CA . GLY A 1 114 ? -11.356 -20.951 -45.856 1.00 25.49 123 GLY A CA 1
ATOM 1423 C C . GLY A 1 114 ? -10.046 -21.612 -45.481 1.00 25.80 123 GLY A C 1
ATOM 1424 O O . GLY A 1 114 ? -8.968 -21.073 -45.765 1.00 25.39 123 GLY A O 1
ATOM 1428 N N . SER A 1 115 ? -10.132 -22.792 -44.854 1.00 27.08 124 SER A N 1
ATOM 1429 C CA . SER A 1 115 ? -8.953 -23.515 -44.392 1.00 28.12 124 SER A CA 1
ATOM 1430 C C . SER A 1 115 ? -8.047 -23.964 -45.528 1.00 28.78 124 SER A C 1
ATOM 1431 O O . SER A 1 115 ? -6.900 -24.345 -45.271 1.00 29.84 124 SER A O 1
ATOM 1439 N N . ARG A 1 116 ? -8.523 -23.937 -46.766 1.00 27.50 125 ARG A N 1
ATOM 1440 C CA . ARG A 1 116 ? -7.695 -24.307 -47.899 1.00 27.73 125 ARG A CA 1
ATOM 1441 C C . ARG A 1 116 ? -6.859 -23.150 -48.423 1.00 26.21 125 ARG A C 1
ATOM 1442 O O . ARG A 1 116 ? -5.981 -23.368 -49.270 1.00 26.83 125 ARG A O 1
ATOM 1463 N N . PHE A 1 117 ? -7.087 -21.935 -47.944 1.00 25.20 126 PHE A N 1
ATOM 1464 C CA . PHE A 1 117 ? -6.308 -20.818 -48.446 1.00 23.55 126 PHE A CA 1
ATOM 1465 C C . PHE A 1 117 ? -4.836 -21.010 -48.083 1.00 22.81 126 PHE A C 1
ATOM 1466 O O . PHE A 1 117 ? -4.517 -21.278 -46.913 1.00 22.92 126 PHE A O 1
ATOM 1483 N N . PRO A 1 118 ? -3.916 -20.882 -49.035 1.00 22.53 127 PRO A N 1
ATOM 1484 C CA . PRO A 1 118 ? -2.499 -21.100 -48.724 1.00 22.61 127 PRO A CA 1
ATOM 1485 C C . PRO A 1 118 ? -1.904 -19.969 -47.899 1.00 21.67 127 PRO A C 1
ATOM 1486 O O . PRO A 1 118 ? -2.454 -18.872 -47.786 1.00 22.74 127 PRO A O 1
ATOM 1497 N N . ALA A 1 119 ? -0.743 -20.258 -47.329 1.00 21.09 128 ALA A N 1
ATOM 1498 C CA . ALA A 1 119 ? 0.053 -19.216 -46.707 1.00 22.06 128 ALA A CA 1
ATOM 1499 C C . ALA A 1 119 ? 0.556 -18.258 -47.778 1.00 23.10 128 ALA A C 1
ATOM 1500 O O . ALA A 1 119 ? 0.963 -18.668 -48.874 1.00 24.94 128 ALA A O 1
ATOM 1507 N N . VAL A 1 120 ? 0.486 -16.972 -47.464 1.00 21.52 129 VAL A N 1
ATOM 1508 C CA A VAL A 1 120 ? 0.935 -15.901 -48.340 0.64 22.47 129 VAL A CA 1
ATOM 1509 C CA B VAL A 1 120 ? 0.945 -15.912 -48.346 0.36 22.50 129 VAL A CA 1
ATOM 1510 C C . VAL A 1 120 ? 2.041 -15.144 -47.623 1.00 20.59 129 VAL A C 1
ATOM 1511 O O . VAL A 1 120 ? 1.927 -14.858 -46.420 1.00 20.67 129 VAL A O 1
ATOM 1536 N N . THR A 1 121 ? 3.113 -14.838 -48.349 1.00 19.33 130 THR A N 1
ATOM 1537 C CA . THR A 1 121 ? 4.198 -14.028 -47.819 1.00 17.36 130 THR A CA 1
ATOM 1538 C C . THR A 1 121 ? 4.116 -12.617 -48.382 1.00 16.41 130 THR A C 1
ATOM 1539 O O . THR A 1 121 ? 3.420 -12.347 -49.358 1.00 16.79 130 THR A O 1
ATOM 1550 N N . VAL A 1 122 ? 4.862 -11.705 -47.752 1.00 16.46 131 VAL A N 1
ATOM 1551 C CA . VAL A 1 122 ? 4.970 -10.346 -48.276 1.00 16.52 131 VAL A CA 1
ATOM 1552 C C . VAL A 1 122 ? 5.514 -10.367 -49.697 1.00 16.77 131 VAL A C 1
ATOM 1553 O O . VAL A 1 122 ? 5.124 -9.551 -50.541 1.00 17.68 131 VAL A O 1
ATOM 1566 N N . ARG A 1 123 ? 6.438 -11.286 -49.983 1.00 17.28 132 ARG A N 1
ATOM 1567 C CA . ARG A 1 123 ? 6.976 -11.369 -51.340 1.00 17.87 132 ARG A CA 1
ATOM 1568 C C . ARG A 1 123 ? 5.897 -11.760 -52.337 1.00 17.31 132 ARG A C 1
ATOM 1569 O O . ARG A 1 123 ? 5.864 -11.231 -53.454 1.00 17.29 132 ARG A O 1
ATOM 1590 N N . ASP A 1 124 ? 5.010 -12.685 -51.955 1.00 16.69 133 ASP A N 1
ATOM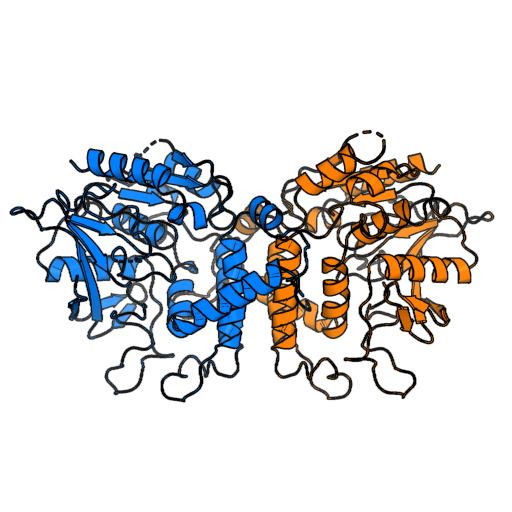 1591 C CA . ASP A 1 124 ? 3.860 -13.022 -52.794 1.00 17.23 133 ASP A CA 1
ATOM 1592 C C . ASP A 1 124 ? 2.981 -11.797 -53.010 1.00 17.72 133 ASP A C 1
ATOM 1593 O O . ASP A 1 124 ? 2.474 -11.559 -54.114 1.00 17.75 133 ASP A O 1
ATOM 1602 N N . GLN A 1 125 ? 2.774 -11.014 -51.955 1.00 16.64 134 GLN A N 1
ATOM 1603 C CA . GLN A 1 125 ? 1.898 -9.855 -52.059 1.00 17.17 134 GLN A CA 1
ATOM 1604 C C . GLN A 1 125 ? 2.465 -8.828 -53.025 1.00 16.81 134 GLN A C 1
ATOM 1605 O O . GLN A 1 125 ? 1.719 -8.230 -53.806 1.00 17.61 134 GLN A O 1
ATOM 1619 N N . VAL A 1 126 ? 3.778 -8.612 -52.981 1.00 16.06 135 VAL A N 1
ATOM 1620 C CA . VAL A 1 126 ? 4.415 -7.703 -53.929 1.00 16.97 135 VAL A CA 1
ATOM 1621 C C . VAL A 1 126 ? 4.246 -8.216 -55.352 1.00 17.00 135 VAL A C 1
ATOM 1622 O O . VAL A 1 126 ? 3.942 -7.449 -56.270 1.00 18.01 135 VAL A O 1
ATOM 1635 N N . ARG A 1 127 ? 4.473 -9.509 -55.570 1.00 17.13 136 ARG A N 1
ATOM 1636 C CA . ARG A 1 127 ? 4.350 -10.028 -56.932 1.00 17.26 136 ARG A CA 1
ATOM 1637 C C . ARG A 1 127 ? 2.923 -9.893 -57.457 1.00 17.19 136 ARG A C 1
ATOM 1638 O O . ARG A 1 127 ? 2.720 -9.635 -58.652 1.00 17.37 136 ARG A O 1
ATOM 1659 N N . ALA A 1 128 ? 1.925 -10.068 -56.593 1.00 17.24 137 ALA A N 1
ATOM 1660 C CA . ALA A 1 128 ? 0.541 -9.907 -57.022 1.00 17.50 137 ALA A CA 1
ATOM 1661 C C . ALA A 1 128 ? 0.233 -8.454 -57.372 1.00 17.99 137 ALA A C 1
ATOM 1662 O O . ALA A 1 128 ? -0.469 -8.178 -58.353 1.00 17.86 137 ALA A O 1
ATOM 1669 N N . ASP A 1 129 ? 0.753 -7.512 -56.585 1.00 18.21 138 ASP A N 1
ATOM 1670 C CA . ASP A 1 129 ? 0.562 -6.098 -56.878 1.00 18.81 138 ASP A CA 1
ATOM 1671 C C . ASP A 1 129 ? 1.210 -5.728 -58.203 1.00 17.97 138 ASP A C 1
ATOM 1672 O O . ASP A 1 129 ? 0.627 -4.997 -59.014 1.00 17.66 138 ASP A O 1
ATOM 1681 N N . LEU A 1 130 ? 2.442 -6.189 -58.421 1.00 17.91 139 LEU A N 1
ATOM 1682 C CA . LEU A 1 130 ? 3.128 -5.922 -59.682 1.00 18.85 139 LEU A CA 1
ATOM 1683 C C . LEU A 1 130 ? 2.371 -6.531 -60.859 1.00 18.70 139 LEU A C 1
ATOM 1684 O O . LEU A 1 130 ? 2.269 -5.917 -61.933 1.00 18.54 139 LEU A O 1
ATOM 1700 N N . ALA A 1 131 ? 1.806 -7.725 -60.667 1.00 18.50 140 ALA A N 1
ATOM 1701 C CA . ALA A 1 131 ? 1.023 -8.340 -61.735 1.00 19.11 140 ALA A CA 1
ATOM 1702 C C . ALA A 1 131 ? -0.231 -7.526 -62.037 1.00 18.86 140 ALA A C 1
ATOM 1703 O O . ALA A 1 131 ? -0.626 -7.392 -63.201 1.00 18.47 140 ALA A O 1
ATOM 1710 N N . ALA A 1 132 ? -0.864 -6.963 -61.008 1.00 17.66 141 ALA A N 1
ATOM 1711 C CA . ALA A 1 132 ? -2.037 -6.123 -61.228 1.00 17.57 141 ALA A CA 1
ATOM 1712 C C . ALA A 1 132 ? -1.656 -4.860 -61.993 1.00 18.57 141 ALA A C 1
ATOM 1713 O O . ALA A 1 132 ? -2.321 -4.492 -62.970 1.00 19.32 141 ALA A O 1
ATOM 1720 N N . LEU A 1 133 ? -0.567 -4.200 -61.584 1.00 17.54 142 LEU A N 1
ATOM 1721 C CA . LEU A 1 133 ? -0.085 -3.038 -62.328 1.00 17.05 142 LEU A CA 1
ATOM 1722 C C . LEU A 1 133 ? 0.225 -3.401 -63.773 1.00 17.15 142 LEU A C 1
ATOM 1723 O O . LEU A 1 133 ? -0.146 -2.671 -64.705 1.00 18.90 142 LEU A O 1
ATOM 1739 N N . ASN A 1 134 ? 0.937 -4.510 -63.977 1.00 17.22 143 ASN A N 1
ATOM 1740 C CA . ASN A 1 134 ? 1.300 -4.923 -65.333 1.00 19.23 143 ASN A CA 1
ATOM 1741 C C . ASN A 1 134 ? 0.062 -5.174 -66.189 1.00 20.28 143 ASN A C 1
ATOM 1742 O O . ASN A 1 134 ? 0.057 -4.860 -67.388 1.00 20.51 143 ASN A O 1
ATOM 1753 N N . ALA A 1 135 ? -0.994 -5.747 -65.599 1.00 20.92 144 ALA A N 1
ATOM 1754 C CA . ALA A 1 135 ? -2.221 -5.997 -66.350 1.00 21.35 144 ALA A CA 1
ATOM 1755 C C . ALA A 1 135 ? -2.890 -4.695 -66.761 1.00 22.11 144 ALA A C 1
ATOM 1756 O O . ALA A 1 135 ? -3.607 -4.659 -67.770 1.00 22.64 144 ALA A O 1
ATOM 1763 N N . MET A 1 136 ? -2.644 -3.620 -66.015 1.00 22.54 145 MET A N 1
ATOM 1764 C CA . MET A 1 136 ? -3.133 -2.283 -66.333 1.00 22.70 145 MET A CA 1
ATOM 1765 C C . MET A 1 136 ? -2.168 -1.510 -67.227 1.00 22.77 145 MET A C 1
ATOM 1766 O O . MET A 1 136 ? -2.383 -0.318 -67.466 1.00 24.70 145 MET A O 1
ATOM 1780 N N . GLY A 1 137 ? -1.118 -2.161 -67.728 1.00 21.66 146 GLY A N 1
ATOM 1781 C CA . GLY A 1 137 ? -0.149 -1.495 -68.575 1.00 21.99 146 GLY A CA 1
ATOM 1782 C C . GLY A 1 137 ? 0.820 -0.583 -67.861 1.00 21.65 146 GLY A C 1
ATOM 1783 O O . GLY A 1 137 ? 1.362 0.335 -68.492 1.00 23.51 146 GLY A O 1
ATOM 1787 N N . ILE A 1 138 ? 1.049 -0.798 -66.561 1.00 20.02 147 ILE A N 1
ATOM 1788 C CA . ILE A 1 138 ? 2.016 -0.032 -65.783 1.00 19.21 147 ILE A CA 1
ATOM 1789 C C . ILE A 1 138 ? 3.196 -0.936 -65.465 1.00 18.79 147 ILE A C 1
ATOM 1790 O O . ILE A 1 138 ? 3.014 -2.038 -64.934 1.00 19.14 147 ILE A O 1
ATOM 1806 N N . HIS A 1 139 ? 4.407 -0.474 -65.798 1.00 19.61 148 HIS A N 1
ATOM 1807 C CA . HIS A 1 139 ? 5.598 -1.306 -65.737 1.00 19.94 148 HIS A CA 1
ATOM 1808 C C . HIS A 1 139 ? 6.694 -0.755 -64.852 1.00 20.17 148 HIS A C 1
ATOM 1809 O O . HIS A 1 139 ? 7.579 -1.518 -64.450 1.00 21.23 148 HIS A O 1
ATOM 1823 N N . GLN A 1 140 ? 6.671 0.528 -64.541 1.00 21.12 149 GLN A N 1
ATOM 1824 C CA . GLN A 1 140 ? 7.605 1.102 -63.587 1.00 22.15 149 GLN A CA 1
ATOM 1825 C C . GLN A 1 140 ? 6.861 2.179 -62.828 1.00 22.91 149 GLN A C 1
ATOM 1826 O O . GLN A 1 140 ? 6.148 2.991 -63.424 1.00 27.17 149 GLN A O 1
ATOM 1840 N N . VAL A 1 141 ? 7.016 2.189 -61.514 1.00 20.05 150 VAL A N 1
ATOM 1841 C CA . VAL A 1 141 ? 6.342 3.189 -60.700 1.00 20.40 150 VAL A CA 1
ATOM 1842 C C . VAL A 1 141 ? 7.372 4.199 -60.225 1.00 20.47 150 VAL A C 1
ATOM 1843 O O . VAL A 1 141 ? 8.563 3.890 -60.090 1.00 21.51 150 VAL A O 1
ATOM 1856 N N . ALA A 1 142 ? 6.905 5.429 -60.000 1.00 19.72 151 ALA A N 1
ATOM 1857 C CA . ALA A 1 142 ? 7.780 6.461 -59.470 1.00 20.41 151 ALA A CA 1
ATOM 1858 C C . ALA A 1 142 ? 8.182 6.141 -58.041 1.00 20.38 151 ALA A C 1
ATOM 1859 O O . ALA A 1 142 ? 9.358 6.269 -57.673 1.00 20.55 151 ALA A O 1
ATOM 1866 N N . ALA A 1 143 ? 7.227 5.702 -57.228 1.00 19.55 152 ALA A N 1
ATOM 1867 C CA . ALA A 1 143 ? 7.525 5.464 -55.829 1.00 18.94 152 ALA A CA 1
ATOM 1868 C C . ALA A 1 143 ? 6.561 4.446 -55.251 1.00 19.56 152 ALA A C 1
ATOM 1869 O O . ALA A 1 143 ? 5.417 4.329 -55.693 1.00 20.74 152 ALA A O 1
ATOM 1876 N N . VAL A 1 144 ? 7.040 3.722 -54.238 1.00 18.57 153 VAL A N 1
ATOM 1877 C CA . VAL A 1 144 ? 6.198 2.922 -53.360 1.00 17.69 153 VAL A CA 1
ATOM 1878 C C . VAL A 1 144 ? 6.279 3.551 -51.985 1.00 17.84 153 VAL A C 1
ATOM 1879 O O . VAL A 1 144 ? 7.349 4.013 -51.573 1.00 18.55 153 VAL A O 1
ATOM 1892 N N . VAL A 1 145 ? 5.150 3.605 -51.297 1.00 17.68 154 VAL A N 1
ATOM 1893 C CA A VAL A 1 145 ? 5.080 4.243 -49.986 0.71 18.43 154 VAL A CA 1
ATOM 1894 C CA B VAL A 1 145 ? 5.076 4.243 -49.989 0.29 18.77 154 VAL A CA 1
ATOM 1895 C C . VAL A 1 145 ? 4.225 3.382 -49.069 1.00 18.03 154 VAL A C 1
ATOM 1896 O O . VAL A 1 145 ? 3.137 2.946 -49.449 1.00 18.64 154 VAL A O 1
ATOM 1921 N N . GLY A 1 146 ? 4.703 3.157 -47.849 1.00 18.49 155 GLY A N 1
ATOM 1922 C CA . GLY A 1 146 ? 3.922 2.378 -46.913 1.00 19.31 155 GLY A CA 1
ATOM 1923 C C . GLY A 1 146 ? 4.508 2.364 -45.524 1.00 19.07 155 GLY A C 1
ATOM 1924 O O . GLY A 1 146 ? 5.728 2.482 -45.343 1.00 19.78 155 GLY A O 1
ATOM 1928 N N . GLY A 1 147 ? 3.633 2.200 -44.538 1.00 18.10 156 GLY A N 1
ATOM 1929 C CA . GLY A 1 147 ? 4.044 1.998 -43.160 1.00 17.33 156 GLY A CA 1
ATOM 1930 C C . GLY A 1 147 ? 3.535 0.682 -42.618 1.00 17.50 156 GLY A C 1
ATOM 1931 O O . GLY A 1 147 ? 2.530 0.155 -43.104 1.00 17.39 156 GLY A O 1
ATOM 1935 N N . SER A 1 148 ? 4.212 0.145 -41.602 1.00 18.31 157 SER A N 1
ATOM 1936 C CA . SER A 1 148 ? 3.784 -1.085 -40.933 1.00 18.40 157 SER A CA 1
ATOM 1937 C C . SER A 1 148 ? 3.816 -2.222 -41.953 1.00 19.01 157 SER A C 1
ATOM 1938 O O . SER A 1 148 ? 4.846 -2.407 -42.627 1.00 19.44 157 SER A O 1
ATOM 1946 N N . MET A 1 149 ? 2.754 -3.023 -42.089 1.00 19.32 158 MET A N 1
ATOM 1947 C CA . MET A 1 149 ? 2.756 -4.053 -43.124 1.00 18.18 158 MET A CA 1
ATOM 1948 C C . MET A 1 149 ? 3.002 -3.439 -44.497 1.00 17.13 158 MET A C 1
ATOM 1949 O O . MET A 1 149 ? 3.623 -4.069 -45.362 1.00 18.02 158 MET A O 1
ATOM 1963 N N . GLY A 1 150 ? 2.520 -2.213 -44.709 1.00 15.39 159 GLY A N 1
ATOM 1964 C CA . GLY A 1 150 ? 2.795 -1.510 -45.949 1.00 15.25 159 GLY A CA 1
ATOM 1965 C C . GLY A 1 150 ? 4.267 -1.186 -46.129 1.00 15.24 159 GLY A C 1
ATOM 1966 O O . GLY A 1 150 ? 4.770 -1.142 -47.260 1.00 17.47 159 GLY A O 1
ATOM 1970 N N . GLY A 1 151 ? 4.976 -0.945 -45.027 1.00 15.92 160 GLY A N 1
ATOM 1971 C CA . GLY A 1 151 ? 6.412 -0.754 -45.105 1.00 16.46 160 GLY A CA 1
ATOM 1972 C C . GLY A 1 151 ? 7.154 -2.041 -45.415 1.00 17.01 160 GLY A C 1
ATOM 1973 O O . GLY A 1 151 ? 8.176 -2.028 -46.108 1.00 16.57 160 GLY A O 1
ATOM 1977 N N . ALA A 1 152 ? 6.658 -3.169 -44.901 1.00 17.01 161 ALA A N 1
ATOM 1978 C CA . ALA A 1 152 ? 7.239 -4.451 -45.281 1.00 16.85 161 ALA A CA 1
ATOM 1979 C C . ALA A 1 152 ? 7.067 -4.688 -46.774 1.00 16.51 161 ALA A C 1
ATOM 1980 O O . ALA A 1 152 ? 8.003 -5.115 -47.454 1.00 16.98 161 ALA A O 1
ATOM 1987 N N . ARG A 1 153 ? 5.869 -4.417 -47.291 1.00 15.94 162 ARG A N 1
ATOM 1988 C CA . ARG A 1 153 ? 5.619 -4.548 -48.722 1.00 15.21 162 ARG A CA 1
ATOM 1989 C C . ARG A 1 153 ? 6.519 -3.611 -49.520 1.00 16.66 162 ARG A C 1
ATOM 1990 O O . ARG A 1 153 ? 7.093 -4.009 -50.543 1.00 17.20 162 ARG A O 1
ATOM 2011 N N . ALA A 1 154 ? 6.659 -2.361 -49.065 1.00 17.29 163 ALA A N 1
ATOM 2012 C CA . ALA A 1 154 ? 7.523 -1.417 -49.764 1.00 17.38 163 ALA A CA 1
ATOM 2013 C C . ALA A 1 154 ? 8.970 -1.893 -49.758 1.00 16.84 163 ALA A C 1
ATOM 2014 O O . ALA A 1 154 ? 9.669 -1.804 -50.772 1.00 17.76 163 ALA A O 1
ATOM 2021 N N . LEU A 1 155 ? 9.429 -2.437 -48.632 1.00 16.73 164 LEU A N 1
ATOM 2022 C CA . LEU A 1 155 ? 10.808 -2.893 -48.536 1.00 17.06 164 LEU A CA 1
ATOM 2023 C C . LEU A 1 155 ? 11.063 -4.081 -49.457 1.00 17.97 164 LEU A C 1
ATOM 2024 O O . LEU A 1 155 ? 12.089 -4.132 -50.140 1.00 18.55 164 LEU A O 1
ATOM 2040 N N . GLU A 1 156 ? 10.151 -5.055 -49.476 1.00 17.19 165 GLU A N 1
ATOM 2041 C CA . GLU A 1 156 ? 10.356 -6.196 -50.358 1.00 17.34 165 GLU A CA 1
ATOM 2042 C C . GLU A 1 156 ? 10.258 -5.778 -51.814 1.00 17.33 165 GLU A C 1
ATOM 2043 O O . GLU A 1 156 ? 10.873 -6.410 -52.673 1.00 18.51 165 GLU A O 1
ATOM 2055 N N . TRP A 1 157 ? 9.477 -4.736 -52.103 1.00 16.84 166 TRP A N 1
ATOM 2056 C CA . TRP A 1 157 ? 9.373 -4.248 -53.471 1.00 17.40 166 TRP A CA 1
ATOM 2057 C C . TRP A 1 157 ? 10.703 -3.652 -53.927 1.00 18.02 166 TRP A C 1
ATOM 2058 O O . TRP A 1 157 ? 11.216 -4.000 -54.997 1.00 17.68 166 TRP A O 1
ATOM 2079 N N . VAL A 1 158 ? 11.303 -2.778 -53.114 1.00 18.12 167 VAL A N 1
ATOM 2080 C CA . VAL A 1 158 ? 12.560 -2.153 -53.524 1.00 18.56 167 VAL A CA 1
ATOM 2081 C C . VAL A 1 158 ? 13.709 -3.152 -53.561 1.00 19.69 167 VAL A C 1
ATOM 2082 O O . VAL A 1 158 ? 14.625 -3.017 -54.385 1.00 21.00 167 VAL A O 1
ATOM 2095 N N . ILE A 1 159 ? 13.714 -4.143 -52.665 1.00 19.57 168 ILE A N 1
ATOM 2096 C CA . ILE A 1 159 ? 14.820 -5.094 -52.644 1.00 19.85 168 ILE A CA 1
ATOM 2097 C C . ILE A 1 159 ? 14.644 -6.160 -53.716 1.00 20.38 168 ILE A C 1
ATOM 2098 O O . ILE A 1 159 ? 15.611 -6.540 -54.386 1.00 20.79 168 ILE A O 1
ATOM 2114 N N . GLY A 1 160 ? 13.420 -6.676 -53.877 1.00 19.06 169 GLY A N 1
ATOM 2115 C CA . GLY A 1 160 ? 13.195 -7.769 -54.808 1.00 20.31 169 GLY A CA 1
ATOM 2116 C C . GLY A 1 160 ? 12.964 -7.335 -56.238 1.00 19.15 169 GLY A C 1
ATOM 2117 O O . GLY A 1 160 ? 13.228 -8.110 -57.164 1.00 20.19 169 GLY A O 1
ATOM 2121 N N . HIS A 1 161 ? 12.448 -6.117 -56.445 1.00 17.69 170 HIS A N 1
ATOM 2122 C CA . HIS A 1 161 ? 12.106 -5.673 -57.795 1.00 17.27 170 HIS A CA 1
ATOM 2123 C C . HIS A 1 161 ? 12.552 -4.234 -58.014 1.00 18.94 170 HIS A C 1
ATOM 2124 O O . HIS A 1 161 ? 11.745 -3.386 -58.428 1.00 19.17 170 HIS A O 1
ATOM 2138 N N . PRO A 1 162 ? 13.833 -3.926 -57.773 1.00 18.85 171 PR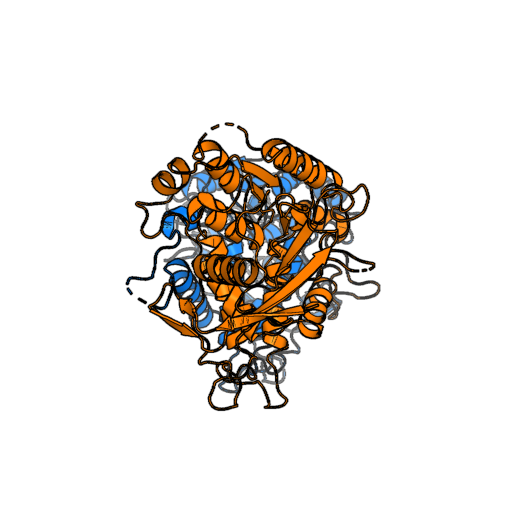O A N 1
ATOM 2139 C CA . PRO A 1 162 ? 14.288 -2.529 -57.901 1.00 19.29 171 PRO A CA 1
ATOM 2140 C C . PRO A 1 162 ? 14.075 -1.930 -59.270 1.00 20.16 171 PRO A C 1
ATOM 2141 O O . PRO A 1 162 ? 13.905 -0.706 -59.376 1.00 21.82 171 PRO A O 1
ATOM 2152 N N . GLU A 1 163 ? 14.097 -2.748 -60.325 1.00 19.97 172 GLU A N 1
ATOM 2153 C CA . GLU A 1 163 ? 13.946 -2.225 -61.674 1.00 19.87 172 GLU A CA 1
ATOM 2154 C C . GLU A 1 163 ? 12.560 -1.642 -61.927 1.00 20.22 172 GLU A C 1
ATOM 2155 O O . GLU A 1 163 ? 12.391 -0.903 -62.909 1.00 22.50 172 GLU A O 1
ATOM 2167 N N . THR A 1 164 ? 11.582 -1.934 -61.064 1.00 19.08 173 THR A N 1
ATOM 2168 C CA . THR A 1 164 ? 10.206 -1.502 -61.255 1.00 18.58 173 THR A CA 1
ATOM 2169 C C . THR A 1 164 ? 9.843 -0.238 -60.492 1.00 19.28 173 THR A C 1
ATOM 2170 O O . THR A 1 164 ? 8.694 0.199 -60.596 1.00 19.36 173 THR A O 1
ATOM 2181 N N . VAL A 1 165 ? 10.768 0.358 -59.736 1.00 20.09 174 VAL A N 1
ATOM 2182 C CA . VAL A 1 165 ? 10.428 1.446 -58.814 1.00 20.26 174 VAL A CA 1
ATOM 2183 C C . VAL A 1 165 ? 11.592 2.427 -58.739 1.00 19.96 174 VAL A C 1
ATOM 2184 O O . VAL A 1 165 ? 12.749 2.020 -58.615 1.00 20.15 174 VAL A O 1
ATOM 2197 N N . ARG A 1 166 ? 11.284 3.734 -58.779 1.00 20.03 175 ARG A N 1
ATOM 2198 C CA . ARG A 1 166 ? 12.332 4.749 -58.771 1.00 20.08 175 ARG A CA 1
ATOM 2199 C C . ARG A 1 166 ? 12.718 5.230 -57.374 1.00 20.56 175 ARG A C 1
ATOM 2200 O O . ARG A 1 166 ? 13.841 5.723 -57.208 1.00 21.80 175 ARG A O 1
ATOM 2221 N N . ALA A 1 167 ? 11.837 5.100 -56.380 1.00 19.90 176 ALA A N 1
ATOM 2222 C CA . ALA A 1 167 ? 12.144 5.508 -55.010 1.00 19.98 176 ALA A CA 1
ATOM 2223 C C . ALA A 1 167 ? 11.147 4.862 -54.056 1.00 19.99 176 ALA A C 1
ATOM 2224 O O . ALA A 1 167 ? 10.063 4.442 -54.459 1.00 19.96 176 ALA A O 1
ATOM 2231 N N . GLY A 1 168 ? 11.505 4.809 -52.779 1.00 19.86 177 GLY A N 1
ATOM 2232 C CA . GLY A 1 168 ? 10.635 4.200 -51.785 1.00 18.93 177 GLY A CA 1
ATOM 2233 C C . GLY A 1 168 ? 10.632 4.959 -50.476 1.00 18.74 177 GLY A C 1
ATOM 2234 O O . GLY A 1 168 ? 11.648 5.507 -50.046 1.00 19.37 177 GLY A O 1
ATOM 2238 N N . LEU A 1 169 ? 9.465 4.968 -49.831 1.00 18.00 178 LEU A N 1
ATOM 2239 C CA . LEU A 1 169 ? 9.324 5.439 -48.458 1.00 17.89 178 LEU A CA 1
ATOM 2240 C C . LEU A 1 169 ? 8.955 4.243 -47.601 1.00 17.75 178 LEU A C 1
ATOM 2241 O O . LEU A 1 169 ? 7.920 3.610 -47.830 1.00 19.59 178 LEU A O 1
ATOM 2257 N N . ILE A 1 170 ? 9.791 3.949 -46.614 1.00 18.10 179 ILE A N 1
ATOM 2258 C CA . ILE A 1 170 ? 9.630 2.789 -45.746 1.00 19.09 179 ILE A CA 1
ATOM 2259 C C . ILE A 1 170 ? 9.464 3.309 -44.325 1.00 18.94 179 ILE A C 1
ATOM 2260 O O . ILE A 1 170 ? 10.410 3.859 -43.744 1.00 20.38 179 ILE A O 1
ATOM 2276 N N . LEU A 1 171 ? 8.264 3.157 -43.775 1.00 16.94 180 LEU A N 1
ATOM 2277 C CA . LEU A 1 171 ? 7.931 3.696 -42.459 1.00 17.32 180 LEU A CA 1
ATOM 2278 C C . LEU A 1 171 ? 7.606 2.581 -41.484 1.00 18.45 180 LEU A C 1
ATOM 2279 O O . LEU A 1 171 ? 6.854 1.660 -41.813 1.00 17.91 180 LEU A O 1
ATOM 2295 N N . ALA A 1 172 ? 8.130 2.704 -40.264 1.00 18.88 181 ALA A N 1
ATOM 2296 C CA . ALA A 1 172 ? 7.625 1.957 -39.114 1.00 18.59 181 ALA A CA 1
ATOM 2297 C C . ALA A 1 172 ? 7.558 0.456 -39.401 1.00 17.78 181 ALA A C 1
ATOM 2298 O O . ALA A 1 172 ? 6.519 -0.191 -39.265 1.00 18.06 181 ALA A O 1
ATOM 2305 N N . VAL A 1 173 ? 8.709 -0.091 -39.781 1.00 17.31 182 VAL A N 1
ATOM 2306 C CA . VAL A 1 173 ? 8.873 -1.523 -40.010 1.00 16.97 182 VAL A CA 1
ATOM 2307 C C . VAL A 1 173 ? 10.343 -1.864 -39.795 1.00 17.58 182 VAL A C 1
ATOM 2308 O O . VAL A 1 173 ? 11.199 -0.986 -39.694 1.00 18.49 182 VAL A O 1
ATOM 2321 N N . GLY A 1 174 ? 10.641 -3.160 -39.704 1.00 17.85 183 GLY A N 1
ATOM 2322 C CA . GLY A 1 174 ? 11.999 -3.646 -39.681 1.00 18.90 183 GLY A CA 1
ATOM 2323 C C . GLY A 1 174 ? 12.304 -4.535 -40.876 1.00 18.92 183 GLY A C 1
ATOM 2324 O O . GLY A 1 174 ? 11.443 -4.820 -41.711 1.00 19.60 183 GLY A O 1
ATOM 2328 N N . ALA A 1 175 ? 13.562 -4.982 -40.923 1.00 18.28 184 ALA A N 1
ATOM 2329 C CA . ALA A 1 175 ? 14.053 -5.817 -42.019 1.00 16.66 184 ALA A CA 1
ATOM 2330 C C . ALA A 1 175 ? 13.472 -7.223 -41.987 1.00 16.71 184 ALA A C 1
ATOM 2331 O O . ALA A 1 175 ? 13.349 -7.867 -43.036 1.00 18.01 184 ALA A O 1
ATOM 2338 N N . ARG A 1 176 ? 13.154 -7.729 -40.801 1.00 17.96 185 ARG A N 1
ATOM 2339 C CA . ARG A 1 176 ? 12.458 -8.994 -40.635 1.00 17.83 185 ARG A CA 1
ATOM 2340 C C . ARG A 1 176 ? 11.557 -8.872 -39.420 1.00 17.31 185 ARG A C 1
ATOM 2341 O O . ARG A 1 176 ? 11.753 -8.001 -38.573 1.00 17.71 185 ARG A O 1
ATOM 2362 N N . ALA A 1 177 ? 10.573 -9.763 -39.339 1.00 17.22 186 ALA A N 1
ATOM 2363 C CA . ALA A 1 177 ? 9.780 -9.886 -38.122 1.00 17.53 186 ALA A CA 1
ATOM 2364 C C . ALA A 1 177 ? 10.687 -10.189 -36.932 1.00 17.18 186 ALA A C 1
ATOM 2365 O O . ALA A 1 177 ? 11.657 -10.944 -37.042 1.00 17.95 186 ALA A O 1
ATOM 2372 N N . THR A 1 178 ? 10.375 -9.583 -35.789 1.00 16.17 187 THR A N 1
ATOM 2373 C CA . THR A 1 178 ? 11.088 -9.835 -34.549 1.00 16.19 187 THR A CA 1
ATOM 2374 C C . THR A 1 178 ? 10.348 -10.873 -33.709 1.00 16.08 187 THR A C 1
ATOM 2375 O O . THR A 1 178 ? 9.169 -11.181 -33.924 1.00 15.43 187 THR A O 1
ATOM 2386 N N . ALA A 1 179 ? 11.046 -11.351 -32.677 1.00 16.35 188 ALA A N 1
ATOM 2387 C CA . ALA A 1 179 ? 10.444 -12.309 -31.756 1.00 16.83 188 ALA A CA 1
ATOM 2388 C C . ALA A 1 179 ? 9.207 -11.730 -31.064 1.00 16.15 188 ALA A C 1
ATOM 2389 O O . ALA A 1 179 ? 8.190 -12.423 -30.907 1.00 16.24 188 ALA A O 1
ATOM 2396 N N . ASP A 1 180 ? 9.270 -10.466 -30.619 1.00 17.19 189 ASP A N 1
ATOM 2397 C CA . ASP A 1 180 ? 8.102 -9.877 -29.974 1.00 17.66 189 ASP A CA 1
ATOM 2398 C C . ASP A 1 180 ? 6.938 -9.761 -30.946 1.00 16.70 189 ASP A C 1
ATOM 2399 O O . ASP A 1 180 ? 5.791 -10.046 -30.586 1.00 16.27 189 ASP A O 1
ATOM 2408 N N . GLN A 1 181 ? 7.211 -9.356 -32.194 1.00 16.78 190 GLN A N 1
ATOM 2409 C CA . GLN A 1 181 ? 6.143 -9.257 -33.180 1.00 15.30 190 GLN A CA 1
ATOM 2410 C C . GLN A 1 181 ? 5.512 -10.622 -33.430 1.00 14.71 190 GLN A C 1
ATOM 2411 O O . GLN A 1 181 ? 4.283 -10.768 -33.413 1.00 14.51 190 GLN A O 1
ATOM 2425 N N . ILE A 1 182 ? 6.341 -11.637 -33.669 1.00 15.53 191 ILE A N 1
ATOM 2426 C CA . ILE A 1 182 ? 5.811 -12.978 -33.889 1.00 16.17 191 ILE A CA 1
ATOM 2427 C C . ILE A 1 182 ? 5.070 -13.467 -32.654 1.00 16.16 191 ILE A C 1
ATOM 2428 O O . ILE A 1 182 ? 4.053 -14.161 -32.753 1.00 16.43 191 ILE A O 1
ATOM 2444 N N . GLY A 1 183 ? 5.558 -13.101 -31.471 1.00 16.48 192 GLY A N 1
ATOM 2445 C CA . GLY A 1 183 ? 4.884 -13.516 -30.251 1.00 16.32 192 GLY A CA 1
ATOM 2446 C C . GLY A 1 183 ? 3.468 -12.977 -30.162 1.00 16.00 192 GLY A C 1
ATOM 2447 O O . GLY A 1 183 ? 2.517 -13.725 -29.937 1.00 17.32 192 GLY A O 1
ATOM 2451 N N . THR A 1 184 ? 3.302 -11.665 -30.349 1.00 15.44 193 THR A N 1
ATOM 2452 C CA . THR A 1 184 ? 1.962 -11.104 -30.243 1.00 15.43 193 THR A CA 1
ATOM 2453 C C . THR A 1 184 ? 1.097 -11.517 -31.428 1.00 16.61 193 THR A C 1
ATOM 2454 O O . THR A 1 184 ? -0.089 -11.826 -31.260 1.00 16.68 193 THR A O 1
ATOM 2465 N N . GLN A 1 185 ? 1.686 -11.563 -32.626 1.00 16.63 194 GLN A N 1
ATOM 2466 C CA . GLN A 1 185 ? 0.959 -11.998 -33.816 1.00 16.23 194 GLN A CA 1
ATOM 2467 C C . GLN A 1 185 ? 0.442 -13.421 -33.666 1.00 15.82 194 GLN A C 1
ATOM 2468 O O . GLN A 1 185 ? -0.750 -13.691 -33.875 1.00 16.61 194 GLN A O 1
ATOM 2482 N N . SER A 1 186 ? 1.321 -14.347 -33.292 1.00 17.03 195 SER A N 1
ATOM 2483 C CA . SER A 1 186 ? 0.903 -15.739 -33.165 1.00 17.24 195 SER A CA 1
ATOM 2484 C C . SER A 1 186 ? -0.142 -15.917 -32.068 1.00 18.62 195 SER A C 1
ATOM 2485 O O . SER A 1 186 ? -1.033 -16.769 -32.191 1.00 18.11 195 SER A O 1
ATOM 2493 N N . THR A 1 187 ? -0.063 -15.121 -30.997 1.00 18.53 196 THR A N 1
ATOM 2494 C CA . THR A 1 187 ? -1.040 -15.237 -29.920 1.00 18.33 196 THR A CA 1
ATOM 2495 C C . THR A 1 187 ? -2.378 -14.598 -30.299 1.00 18.02 196 THR A C 1
ATOM 2496 O O . THR A 1 187 ? -3.435 -15.115 -29.914 1.00 18.54 196 THR A O 1
ATOM 2507 N N . GLN A 1 188 ? -2.363 -13.503 -31.075 1.00 17.11 197 GLN A N 1
ATOM 2508 C CA . GLN A 1 188 ? -3.605 -12.979 -31.634 1.00 17.41 197 GLN A CA 1
ATOM 2509 C C . GLN A 1 188 ? -4.284 -14.024 -32.510 1.00 16.90 197 GLN A C 1
ATOM 2510 O O . GLN A 1 188 ? -5.508 -14.225 -32.436 1.00 17.48 197 GLN A O 1
ATOM 2524 N N . VAL A 1 189 ? -3.503 -14.712 -33.340 1.00 17.37 198 VAL A N 1
ATOM 2525 C CA . VAL A 1 189 ? -4.077 -15.765 -34.167 1.00 18.62 198 VAL A CA 1
ATOM 2526 C C . VAL A 1 189 ? -4.636 -16.871 -33.288 1.00 19.03 198 VAL A C 1
ATOM 2527 O O . VAL A 1 189 ? -5.733 -17.378 -33.535 1.00 19.24 198 VAL A O 1
ATOM 2540 N N . ALA A 1 190 ? -3.899 -17.255 -32.241 1.00 19.55 199 ALA A N 1
ATOM 2541 C CA . ALA A 1 190 ? -4.379 -18.310 -31.350 1.00 19.80 199 ALA A CA 1
ATOM 2542 C C . ALA A 1 190 ? -5.707 -17.928 -30.709 1.00 19.91 199 ALA A C 1
ATOM 2543 O O . ALA A 1 190 ? -6.578 -18.784 -30.511 1.00 21.68 199 ALA A O 1
ATOM 2550 N N . ALA A 1 191 ? -5.877 -16.645 -30.364 1.00 20.13 200 ALA A N 1
ATOM 2551 C CA . ALA A 1 191 ? -7.126 -16.196 -29.757 1.00 21.47 200 ALA A CA 1
ATOM 2552 C C . ALA A 1 191 ? -8.288 -16.318 -30.730 1.00 22.00 200 ALA A C 1
ATOM 2553 O O . ALA A 1 191 ? -9.400 -16.691 -30.341 1.00 22.32 200 ALA A O 1
ATOM 2560 N N . ILE A 1 192 ? -8.052 -15.996 -32.002 1.00 20.80 201 ILE A N 1
ATOM 2561 C CA . ILE A 1 192 ? -9.090 -16.176 -33.012 1.00 21.35 201 ILE A CA 1
ATOM 2562 C C . ILE A 1 192 ? -9.418 -17.655 -33.177 1.00 21.98 201 ILE A C 1
ATOM 2563 O O . ILE A 1 192 ? -10.587 -18.051 -33.191 1.00 22.58 201 ILE A O 1
ATOM 2579 N N . LYS A 1 193 ? -8.387 -18.491 -33.312 1.00 22.86 202 LYS A N 1
ATOM 2580 C CA . LYS A 1 193 ? -8.609 -19.908 -33.563 1.00 25.49 202 LYS A CA 1
ATOM 2581 C C . LYS A 1 193 ? -9.262 -20.611 -32.385 1.00 26.81 202 LYS A C 1
ATOM 2582 O O . LYS A 1 193 ? -9.875 -21.669 -32.572 1.00 27.89 202 LYS A O 1
ATOM 2601 N N . ALA A 1 194 ? -9.143 -20.051 -31.181 1.00 26.98 203 ALA A N 1
ATOM 2602 C CA . ALA A 1 194 ? -9.765 -20.624 -29.997 1.00 28.10 203 ALA A CA 1
ATOM 2603 C C . ALA A 1 194 ? -11.247 -20.296 -29.898 1.00 28.35 203 ALA A C 1
ATOM 2604 O O . ALA A 1 194 ? -11.949 -20.906 -29.080 1.00 29.95 203 ALA A O 1
ATOM 2611 N N . ASP A 1 195 ? -11.733 -19.363 -30.708 1.00 27.90 204 ASP A N 1
ATOM 2612 C CA . ASP A 1 195 ? -13.144 -19.011 -30.692 1.00 27.81 204 ASP A CA 1
ATOM 2613 C C . ASP A 1 195 ? -13.956 -20.191 -31.215 1.00 29.78 204 ASP A C 1
ATOM 2614 O O . ASP A 1 195 ? -13.633 -20.736 -32.281 1.00 28.33 204 ASP A O 1
ATOM 2623 N N . PRO A 1 196 ? -15.003 -20.623 -30.506 1.00 33.89 205 PRO A N 1
ATOM 2624 C CA . PRO A 1 196 ? -15.772 -21.783 -30.982 1.00 35.83 205 PRO A CA 1
ATOM 2625 C C . PRO A 1 196 ? -16.305 -21.631 -32.398 1.00 35.92 205 PRO A C 1
ATOM 2626 O O . PRO A 1 196 ? -16.550 -22.645 -33.065 1.00 38.79 205 PRO A O 1
ATOM 2637 N N . ASN A 1 197 ? -16.499 -20.408 -32.878 1.00 31.95 206 ASN A N 1
ATOM 2638 C CA . ASN A 1 197 ? -17.059 -20.183 -34.203 1.00 30.70 206 ASN A CA 1
ATOM 2639 C C . ASN A 1 197 ? -16.008 -20.168 -35.303 1.00 28.79 206 ASN A C 1
ATOM 2640 O O . ASN A 1 197 ? -16.366 -20.010 -36.477 1.00 28.62 206 ASN A O 1
ATOM 2651 N N . TRP A 1 198 ? -14.725 -20.317 -34.962 1.00 26.83 207 TRP A N 1
ATOM 2652 C CA . TRP A 1 198 ? -13.691 -20.342 -35.992 1.00 26.99 207 TRP A CA 1
ATOM 2653 C C . TRP A 1 198 ? -13.939 -21.473 -36.982 1.00 26.71 207 TRP A C 1
ATOM 2654 O O . TRP A 1 198 ? -13.821 -21.282 -38.199 1.00 26.58 207 TRP A O 1
ATOM 2675 N N . GLN A 1 199 ? -14.317 -22.648 -36.485 1.00 27.09 208 GLN A N 1
ATOM 2676 C CA . GLN A 1 199 ? -14.685 -23.776 -37.338 1.00 28.63 208 GLN A CA 1
ATOM 2677 C C . GLN A 1 199 ? -13.576 -24.087 -38.340 1.00 28.78 208 GLN A C 1
ATOM 2678 O O . GLN A 1 199 ? -13.810 -24.284 -39.538 1.00 28.55 208 GLN A O 1
ATOM 2692 N N . ASN A 1 200 ? -12.347 -24.122 -37.830 1.00 28.47 209 ASN A N 1
ATOM 2693 C CA . ASN A 1 200 ? -11.161 -24.432 -38.617 1.00 30.54 209 ASN A CA 1
ATOM 2694 C C . ASN A 1 200 ? -10.898 -23.404 -39.716 1.00 29.23 209 ASN A C 1
ATOM 2695 O O . ASN A 1 200 ? -10.120 -23.666 -40.633 1.00 29.97 209 ASN A O 1
ATOM 2706 N N . GLY A 1 201 ? -11.517 -22.228 -39.631 1.00 26.98 210 GLY A N 1
ATOM 2707 C CA . GLY A 1 201 ? -11.424 -21.232 -40.677 1.00 25.23 210 GLY A CA 1
ATOM 2708 C C . GLY A 1 201 ? -12.471 -21.360 -41.762 1.00 25.32 210 GLY A C 1
ATOM 2709 O O . GLY A 1 201 ? -12.460 -20.562 -42.711 1.00 25.48 210 GLY A O 1
ATOM 2713 N N . ASP A 1 202 ? -13.379 -22.325 -41.646 1.00 26.32 211 ASP A N 1
ATOM 2714 C CA . ASP A 1 202 ? -14.414 -22.577 -42.641 1.00 27.35 211 ASP A CA 1
ATOM 2715 C C . ASP A 1 202 ? -15.778 -22.111 -42.146 1.00 28.86 211 ASP A C 1
ATOM 2716 O O . ASP A 1 202 ? -16.807 -22.719 -42.441 1.00 31.15 211 ASP A O 1
ATOM 2725 N N . TYR A 1 203 ? -15.795 -21.010 -41.393 1.00 28.61 212 TYR A N 1
ATOM 2726 C CA . TYR A 1 203 ? -17.030 -20.451 -40.861 1.00 27.87 212 TYR A CA 1
ATOM 2727 C C . TYR A 1 203 ? -17.855 -19.718 -41.911 1.00 28.14 212 TYR A C 1
ATOM 2728 O O . TYR A 1 203 ? -19.029 -19.432 -41.655 1.00 28.69 212 TYR A O 1
ATOM 2746 N N . TYR A 1 204 ? -17.282 -19.396 -43.072 1.00 28.72 213 TYR A N 1
ATOM 2747 C CA . TYR A 1 204 ? -18.022 -18.651 -44.080 1.00 29.90 213 TYR A CA 1
ATOM 2748 C C . TYR A 1 204 ? -19.283 -19.411 -44.465 1.00 32.23 213 TYR A C 1
ATOM 2749 O O . TYR A 1 204 ? -19.242 -20.617 -44.730 1.00 32.29 213 TYR A O 1
ATOM 2767 N N . GLY A 1 205 ? -20.407 -18.702 -44.484 1.00 34.39 214 GLY A N 1
ATOM 2768 C CA . GLY A 1 205 ? -21.672 -19.288 -44.866 1.00 35.95 214 GLY A CA 1
ATOM 2769 C C . GLY A 1 205 ? -22.383 -20.071 -43.783 1.00 37.88 214 GLY A C 1
ATOM 2770 O O . GLY A 1 205 ? -23.508 -20.528 -44.020 1.00 39.34 214 GLY A O 1
ATOM 2774 N N . THR A 1 206 ? -21.775 -20.247 -42.606 1.00 36.66 215 THR A N 1
ATOM 2775 C CA . THR A 1 206 ? -22.415 -20.974 -41.518 1.00 36.56 215 THR A CA 1
ATOM 2776 C C . THR A 1 206 ? -23.314 -20.094 -40.657 1.00 36.71 215 THR A C 1
ATOM 2777 O O . THR A 1 206 ? -24.026 -20.619 -39.795 1.00 36.75 215 THR A O 1
ATOM 2788 N N . GLY A 1 207 ? -23.298 -18.779 -40.859 1.00 37.01 216 GLY A N 1
ATOM 2789 C CA . GLY A 1 207 ? -24.050 -17.872 -40.022 1.00 36.37 216 GLY A CA 1
ATOM 2790 C C . GLY A 1 207 ? -23.389 -17.543 -38.704 1.00 36.98 216 GLY A C 1
ATOM 2791 O O . GLY A 1 207 ? -23.954 -16.767 -37.922 1.00 37.69 216 GLY A O 1
ATOM 2795 N N . LEU A 1 208 ? -22.219 -18.112 -38.429 1.00 36.14 217 LEU A N 1
ATOM 2796 C CA . LEU A 1 208 ? -21.462 -17.837 -37.220 1.00 35.89 217 LEU A CA 1
ATOM 2797 C C . LEU A 1 208 ? -20.069 -17.364 -37.612 1.00 35.53 217 LEU A C 1
ATOM 2798 O O . LEU A 1 208 ? -19.496 -17.842 -38.600 1.00 34.98 217 LEU A O 1
ATOM 2814 N N . LYS A 1 209 ? -19.539 -16.413 -36.844 1.00 34.97 218 LYS A N 1
ATOM 2815 C CA . LYS A 1 209 ? -18.213 -15.850 -37.042 1.00 34.23 218 LYS A CA 1
ATOM 2816 C C . LYS A 1 209 ? -17.496 -15.820 -35.703 1.00 30.60 218 LYS A C 1
ATOM 2817 O O . LYS A 1 209 ? -18.146 -15.736 -34.661 1.00 29.14 218 LYS A O 1
ATOM 2836 N N . PRO A 1 210 ? -16.154 -15.850 -35.697 1.00 28.24 219 PRO A N 1
ATOM 2837 C CA . PRO A 1 210 ? -15.407 -15.769 -34.424 1.00 27.76 219 PRO A CA 1
ATOM 2838 C C . PRO A 1 210 ? -15.221 -14.335 -33.930 1.00 26.42 219 PRO A C 1
ATOM 2839 O O . PRO A 1 210 ? -14.104 -13.823 -33.814 1.00 25.97 219 PRO A O 1
ATOM 2850 N N . ASP A 1 211 ? -16.341 -13.682 -33.603 1.00 26.39 220 ASP A N 1
ATOM 2851 C CA . ASP A 1 211 ? -16.317 -12.274 -33.208 1.00 27.23 220 ASP A CA 1
ATOM 2852 C C . ASP A 1 211 ? -15.585 -12.064 -31.884 1.00 26.20 220 ASP A C 1
ATOM 2853 O O . ASP A 1 211 ? -14.888 -11.061 -31.706 1.00 26.51 220 ASP A O 1
ATOM 2862 N N . VAL A 1 212 ? -15.765 -12.964 -30.922 1.00 25.82 221 VAL A N 1
ATOM 2863 C CA . VAL A 1 212 ? -15.142 -12.755 -29.618 1.00 25.57 221 VAL A CA 1
ATOM 2864 C C . VAL A 1 212 ? -13.628 -12.889 -29.728 1.00 24.62 221 VAL A C 1
ATOM 2865 O O . VAL A 1 212 ? -12.868 -12.061 -29.206 1.00 24.89 221 VAL A O 1
ATOM 2878 N N . GLY A 1 213 ? -13.165 -13.932 -30.414 1.00 23.14 222 GLY A N 1
ATOM 2879 C CA . GLY A 1 213 ? -11.735 -14.110 -30.582 1.00 21.33 222 GLY A CA 1
ATOM 2880 C C . GLY A 1 213 ? -11.090 -12.957 -31.328 1.00 20.45 222 GLY A C 1
ATOM 2881 O O . GLY A 1 213 ? -9.984 -12.528 -30.993 1.00 20.62 222 GLY A O 1
ATOM 2885 N N . LEU A 1 214 ? -11.760 -12.454 -32.371 1.00 20.29 223 LEU A N 1
ATOM 2886 C CA . LEU A 1 214 ? -11.200 -11.336 -33.119 1.00 20.69 223 LEU A CA 1
ATOM 2887 C C . LEU A 1 214 ? -11.155 -10.074 -32.262 1.00 20.26 223 LEU A C 1
ATOM 2888 O O . LEU A 1 214 ? -10.180 -9.308 -32.325 1.00 20.04 223 LEU A O 1
ATOM 2904 N N . GLN A 1 215 ? -12.182 -9.857 -31.436 1.00 21.70 224 GLN A N 1
ATOM 2905 C CA . GLN A 1 215 ? -12.168 -8.729 -30.502 1.00 22.68 224 GLN A CA 1
ATOM 2906 C C . GLN A 1 215 ? -10.988 -8.811 -29.543 1.00 21.76 224 GLN A C 1
ATOM 2907 O O . GLN A 1 215 ? -10.293 -7.815 -29.320 1.00 22.48 224 GLN A O 1
ATOM 2921 N N . ILE A 1 216 ? -10.739 -9.996 -28.973 1.00 20.80 225 ILE A N 1
ATOM 2922 C CA . ILE A 1 216 ? -9.605 -10.172 -28.064 1.00 21.64 225 ILE A CA 1
ATOM 2923 C C . ILE A 1 216 ? -8.300 -9.865 -28.789 1.00 20.71 225 ILE A C 1
ATOM 2924 O O . ILE A 1 216 ? -7.443 -9.128 -28.290 1.00 19.32 225 ILE A O 1
ATOM 2940 N N . ALA A 1 217 ? -8.130 -10.422 -29.986 1.00 19.84 226 ALA A N 1
ATOM 2941 C CA . ALA A 1 217 ? -6.909 -10.179 -30.748 1.00 19.26 226 ALA A CA 1
ATOM 2942 C C . ALA A 1 217 ? -6.695 -8.690 -30.976 1.00 19.44 226 ALA A C 1
ATOM 2943 O O . ALA A 1 217 ? -5.582 -8.181 -30.816 1.00 20.82 226 ALA A O 1
ATOM 2950 N N . ARG A 1 218 ? -7.756 -7.977 -31.373 1.00 19.96 227 ARG A N 1
ATOM 2951 C CA . ARG A 1 218 ? -7.623 -6.565 -31.708 1.00 19.99 227 ARG A CA 1
ATOM 2952 C C . ARG A 1 218 ? -7.358 -5.714 -30.474 1.00 19.84 227 ARG A C 1
ATOM 2953 O O . ARG A 1 218 ? -6.636 -4.715 -30.560 1.00 21.48 227 ARG A O 1
ATOM 2974 N N . ARG A 1 219 ? -7.922 -6.081 -29.324 1.00 19.86 228 ARG A N 1
ATOM 2975 C CA . ARG A 1 219 ? -7.637 -5.324 -28.108 1.00 19.07 228 ARG A CA 1
ATOM 2976 C C . ARG A 1 219 ? -6.153 -5.387 -27.775 1.00 18.67 228 ARG A C 1
ATOM 2977 O O . ARG A 1 219 ? -5.518 -4.360 -27.493 1.00 19.26 228 ARG A O 1
ATOM 2998 N N . PHE A 1 220 ? -5.573 -6.589 -27.818 1.00 17.37 229 PHE A N 1
ATOM 2999 C CA . PHE A 1 220 ? -4.145 -6.704 -27.564 1.00 17.89 229 PHE A CA 1
ATOM 3000 C C . PHE A 1 220 ? -3.333 -6.004 -28.642 1.00 18.34 229 PHE A C 1
ATOM 3001 O O . PHE A 1 220 ? -2.346 -5.329 -28.333 1.00 18.23 229 PHE A O 1
ATOM 3018 N N . ALA A 1 221 ? -3.726 -6.153 -29.916 1.00 19.00 230 ALA A N 1
ATOM 3019 C CA . ALA A 1 221 ? -2.994 -5.486 -30.987 1.00 18.61 230 ALA A CA 1
ATOM 3020 C C . ALA A 1 221 ? -3.035 -3.977 -30.812 1.00 17.05 230 ALA A C 1
ATOM 3021 O O . ALA A 1 221 ? -2.016 -3.303 -30.973 1.00 17.72 230 ALA A O 1
ATOM 3028 N N . HIS A 1 222 ? -4.198 -3.432 -30.449 1.00 17.72 231 HIS A N 1
ATOM 3029 C CA . HIS A 1 222 ? -4.306 -1.984 -30.331 1.00 19.42 231 HIS A CA 1
ATOM 3030 C C . HIS A 1 222 ? -3.317 -1.446 -29.312 1.00 19.74 231 HIS A C 1
ATOM 3031 O O . HIS A 1 222 ? -2.704 -0.395 -29.527 1.00 19.69 231 HIS A O 1
ATOM 3045 N N . LEU A 1 223 ? -3.138 -2.156 -28.193 1.00 19.33 232 LEU A N 1
ATOM 3046 C CA . LEU A 1 223 ? -2.141 -1.724 -27.221 1.00 18.25 232 LEU A CA 1
ATOM 3047 C C . LEU A 1 223 ? -0.759 -1.653 -27.857 1.00 17.88 232 LEU A C 1
ATOM 3048 O O . LEU A 1 223 ? -0.004 -0.702 -27.610 1.00 18.17 232 LEU A O 1
ATOM 3064 N N . THR A 1 224 ? -0.410 -2.640 -28.697 1.00 17.85 233 THR A N 1
ATOM 3065 C CA . THR A 1 224 ? 0.911 -2.623 -29.319 1.00 17.97 233 THR A CA 1
ATOM 3066 C C . THR A 1 224 ? 1.067 -1.450 -30.275 1.00 18.40 233 THR A C 1
ATOM 3067 O O . THR A 1 224 ? 2.199 -1.042 -30.538 1.00 19.76 233 THR A O 1
ATOM 3078 N N . TYR A 1 225 ? -0.040 -0.895 -30.776 1.00 17.66 234 TYR A N 1
ATOM 3079 C CA . TYR A 1 225 ? 0.004 0.211 -31.724 1.00 18.24 234 TYR A CA 1
ATOM 3080 C C . TYR A 1 225 ? 0.119 1.569 -31.053 1.00 18.26 234 TYR A C 1
ATOM 3081 O O . TYR A 1 225 ? 0.335 2.566 -31.745 1.00 18.57 234 TYR A O 1
ATOM 3099 N N . ARG A 1 226 ? -0.062 1.656 -29.741 1.00 18.27 235 ARG A N 1
ATOM 3100 C CA . ARG A 1 226 ? -0.145 2.952 -29.088 1.00 19.28 235 ARG A CA 1
ATOM 3101 C C . ARG A 1 226 ? 1.098 3.231 -28.250 1.00 18.62 235 ARG A C 1
ATOM 3102 O O . ARG A 1 226 ? 1.960 2.369 -28.029 1.00 17.75 235 ARG A O 1
ATOM 3123 N N . GLY A 1 227 ? 1.200 4.484 -27.822 1.00 19.31 236 GLY A N 1
ATOM 3124 C CA . GLY A 1 227 ? 2.271 4.898 -26.936 1.00 20.63 236 GLY A CA 1
ATOM 3125 C C . GLY A 1 227 ? 1.865 4.694 -25.484 1.00 20.33 236 GLY A C 1
ATOM 3126 O O . GLY A 1 227 ? 0.739 4.984 -25.095 1.00 21.50 236 GLY A O 1
ATOM 3130 N N . GLU A 1 228 ? 2.795 4.168 -24.693 1.00 19.25 237 GLU A N 1
ATOM 3131 C CA . GLU A 1 228 ? 2.489 3.906 -23.286 1.00 19.61 237 GLU A CA 1
ATOM 3132 C C . GLU A 1 228 ? 2.111 5.189 -22.540 1.00 20.74 237 GLU A C 1
ATOM 3133 O O . GLU A 1 228 ? 1.128 5.217 -21.782 1.00 20.96 237 GLU A O 1
ATOM 3145 N N . VAL A 1 229 ? 2.888 6.262 -22.729 1.00 20.39 238 VAL A N 1
ATOM 3146 C CA . VAL A 1 229 ? 2.621 7.507 -22.011 1.00 20.94 238 VAL A CA 1
ATOM 3147 C C . VAL A 1 229 ? 1.297 8.125 -22.449 1.00 21.71 238 VAL A C 1
ATOM 3148 O O . VAL A 1 229 ? 0.484 8.529 -21.613 1.00 23.32 238 VAL A O 1
ATOM 3161 N N . GLU A 1 230 ? 1.056 8.225 -23.763 1.00 21.04 239 GLU A N 1
ATOM 3162 C CA . GLU A 1 230 ? -0.177 8.865 -24.200 1.00 22.67 239 GLU A CA 1
ATOM 3163 C C . GLU A 1 230 ? -1.415 8.076 -23.796 1.00 22.34 239 GLU A C 1
ATOM 3164 O O . GLU A 1 230 ? -2.467 8.674 -23.552 1.00 23.58 239 GLU A O 1
ATOM 3176 N N . LEU A 1 231 ? -1.335 6.746 -23.741 1.00 21.18 240 LEU A N 1
ATOM 3177 C CA . LEU A 1 231 ? -2.463 5.991 -23.210 1.00 21.17 240 LEU A CA 1
ATOM 3178 C C . LEU A 1 231 ? -2.782 6.441 -21.791 1.00 21.21 240 LEU A C 1
ATOM 3179 O O . LEU A 1 231 ? -3.953 6.624 -21.434 1.00 20.71 240 LEU A O 1
ATOM 3195 N N . ASP A 1 232 ? -1.749 6.625 -20.970 1.00 20.76 241 ASP A N 1
ATOM 3196 C CA . ASP A 1 232 ? -1.978 7.033 -19.592 1.00 21.20 241 ASP A CA 1
ATOM 3197 C C . ASP A 1 232 ? -2.429 8.485 -19.500 1.00 22.93 241 ASP A C 1
ATOM 3198 O O . ASP A 1 232 ? -3.242 8.822 -18.627 1.00 24.08 241 ASP A O 1
ATOM 3207 N N . THR A 1 233 ? -1.923 9.357 -20.380 1.00 23.14 242 THR A N 1
ATOM 3208 C CA . THR A 1 233 ? -2.401 10.739 -20.405 1.00 24.30 242 THR A CA 1
ATOM 3209 C C . THR A 1 233 ? -3.891 10.799 -20.716 1.00 23.66 242 THR A C 1
ATOM 3210 O O . THR A 1 233 ? -4.630 11.583 -20.106 1.00 24.30 242 THR A O 1
ATOM 3221 N N . ARG A 1 234 ? -4.344 9.998 -21.688 1.00 23.74 243 ARG A N 1
ATOM 3222 C CA . ARG A 1 234 ? -5.736 10.053 -22.127 1.00 25.03 243 ARG A CA 1
ATOM 3223 C C . ARG A 1 234 ? -6.685 9.436 -21.107 1.00 24.68 243 ARG A C 1
ATOM 3224 O O . ARG A 1 234 ? -7.790 9.951 -20.899 1.00 25.95 243 ARG A O 1
ATOM 3245 N N . PHE A 1 235 ? -6.302 8.308 -20.499 1.00 24.35 244 PHE A N 1
ATOM 3246 C CA . PHE A 1 235 ? -7.224 7.518 -19.690 1.00 23.89 244 PHE A CA 1
ATOM 3247 C C . PHE A 1 235 ? -6.798 7.335 -18.246 1.00 22.92 244 PHE A C 1
ATOM 3248 O O . PHE A 1 235 ? -7.669 7.166 -17.394 1.00 24.08 244 PHE A O 1
ATOM 3265 N N . GLY A 1 236 ? -5.499 7.335 -17.954 1.00 22.00 245 GLY A N 1
ATOM 3266 C CA . GLY A 1 236 ? -5.042 7.006 -16.614 1.00 22.12 245 GLY A CA 1
ATOM 3267 C C . GLY A 1 236 ? -5.696 5.741 -16.110 1.00 22.97 245 GLY A C 1
ATOM 3268 O O . GLY A 1 236 ? -5.895 4.776 -16.859 1.00 23.06 245 GLY A O 1
ATOM 3272 N N . ASN A 1 237 ? -6.030 5.738 -14.816 1.00 23.23 246 ASN A N 1
ATOM 3273 C CA . ASN A 1 237 ? -6.843 4.691 -14.212 1.00 22.01 246 ASN A CA 1
ATOM 3274 C C . ASN A 1 237 ? -8.276 5.154 -13.978 1.00 22.86 246 ASN A C 1
ATOM 3275 O O . ASN A 1 237 ? -8.966 4.640 -13.094 1.00 23.75 246 ASN A O 1
ATOM 3286 N N . ALA A 1 238 ? -8.732 6.125 -14.759 1.00 23.68 247 ALA A N 1
ATOM 3287 C CA . ALA A 1 238 ? -10.065 6.659 -14.582 1.00 24.60 247 ALA A CA 1
ATOM 3288 C C . ALA A 1 238 ? -11.121 5.607 -14.920 1.00 26.11 247 ALA A C 1
ATOM 3289 O O . ALA A 1 238 ? -10.918 4.766 -15.806 1.00 25.21 247 ALA A O 1
ATOM 3296 N N . PRO A 1 239 ? -12.266 5.645 -14.242 1.00 28.42 248 PRO A N 1
ATOM 3297 C CA . PRO A 1 239 ? -13.397 4.810 -14.650 1.00 29.20 248 PRO A CA 1
ATOM 3298 C C . PRO A 1 239 ? -14.059 5.373 -15.898 1.00 30.44 248 PRO A C 1
ATOM 3299 O O . PRO A 1 239 ? -13.875 6.537 -16.261 1.00 30.20 248 PRO A O 1
ATOM 3310 N N . GLN A 1 240 ? -14.820 4.511 -16.571 1.00 32.80 249 GLN A N 1
ATOM 3311 C CA . GLN A 1 240 ? -15.685 4.938 -17.664 1.00 37.09 249 GLN A CA 1
ATOM 3312 C C . GLN A 1 240 ? -16.924 5.613 -17.082 1.00 43.21 249 GLN A C 1
ATOM 3313 O O . GLN A 1 240 ? -17.677 4.997 -16.320 1.00 42.58 249 GLN A O 1
ATOM 3327 N N . ASP A 1 241 ? -17.135 6.875 -17.432 1.00 49.99 250 ASP A N 1
ATOM 3328 C CA . ASP A 1 241 ? -18.310 7.607 -16.954 1.00 56.21 250 ASP A CA 1
ATOM 3329 C C . ASP A 1 241 ? -18.433 7.541 -15.434 1.00 58.84 250 ASP A C 1
ATOM 3330 O O . ASP A 1 241 ? -17.462 7.769 -14.715 1.00 59.65 250 ASP A O 1
ATOM 3339 N N . GLY A 1 249 ? -18.852 -2.337 -14.375 1.00 62.09 258 GLY A N 1
ATOM 3340 C CA . GLY A 1 249 ? -18.135 -1.075 -14.386 1.00 59.84 258 GLY A CA 1
ATOM 3341 C C . GLY A 1 249 ? -16.760 -1.204 -15.011 1.00 55.68 258 GLY A C 1
ATOM 3342 O O . GLY A 1 249 ? -15.914 -1.946 -14.518 1.00 56.72 258 GLY A O 1
ATOM 3345 N N . ARG A 1 250 ? -16.535 -0.470 -16.095 1.00 49.54 259 ARG A N 1
ATOM 3346 C CA . ARG A 1 250 ? -15.294 -0.551 -16.846 1.00 40.99 259 ARG A CA 1
ATOM 3347 C C . ARG A 1 250 ? -14.398 0.642 -16.530 1.00 35.84 259 ARG A C 1
ATOM 3348 O O . ARG A 1 250 ? -14.871 1.737 -16.215 1.00 35.23 259 ARG A O 1
ATOM 3369 N N . TYR A 1 251 ? -13.090 0.415 -16.606 1.00 29.29 260 TYR A N 1
ATOM 3370 C CA . TYR A 1 251 ? -12.168 1.535 -16.666 1.00 24.60 260 TYR A CA 1
ATOM 3371 C C . TYR A 1 251 ? -12.280 2.204 -18.034 1.00 24.77 260 TYR A C 1
ATOM 3372 O O . TYR A 1 251 ? -12.694 1.585 -19.022 1.00 26.12 260 TYR A O 1
ATOM 3389 N N . ALA A 1 252 ? -11.898 3.483 -18.084 1.00 24.25 261 ALA A N 1
ATOM 3390 C CA . ALA A 1 252 ? -11.949 4.233 -19.340 1.00 23.97 261 ALA A CA 1
ATOM 3391 C C . ALA A 1 252 ? -11.138 3.552 -20.434 1.00 22.61 261 ALA A C 1
ATOM 3392 O O . ALA A 1 252 ? -11.600 3.435 -21.575 1.00 22.88 261 ALA A O 1
ATOM 3399 N N . VAL A 1 253 ? -9.913 3.111 -20.121 1.00 22.81 262 VAL A N 1
ATOM 3400 C CA . VAL A 1 253 ? -9.101 2.456 -21.152 1.00 22.68 262 VAL A CA 1
ATOM 3401 C C . VAL A 1 253 ? -9.737 1.142 -21.578 1.00 22.15 262 VAL A C 1
ATOM 3402 O O . VAL A 1 253 ? -9.625 0.729 -22.738 1.00 19.90 262 VAL A O 1
ATOM 3415 N N . GLU A 1 254 ? -10.407 0.465 -20.651 1.00 23.32 263 GLU A N 1
ATOM 3416 C CA . GLU A 1 254 ? -11.037 -0.815 -20.956 1.00 22.86 263 GLU A CA 1
ATOM 3417 C C . GLU A 1 254 ? -12.197 -0.626 -21.920 1.00 23.34 263 GLU A C 1
ATOM 3418 O O . GLU A 1 254 ? -12.322 -1.356 -22.918 1.00 23.63 263 GLU A O 1
ATOM 3430 N N . SER A 1 255 ? -13.028 0.380 -21.663 1.00 24.01 264 SER A N 1
ATOM 3431 C CA . SER A 1 255 ? -14.127 0.676 -22.567 1.00 26.66 264 SER A CA 1
ATOM 3432 C C . SER A 1 255 ? -13.600 1.078 -23.938 1.00 25.71 264 SER A C 1
ATOM 3433 O O . SER A 1 255 ? -14.170 0.698 -24.969 1.00 26.56 264 SER A O 1
ATOM 3441 N N . TYR A 1 256 ? -12.492 1.823 -23.969 1.00 24.72 265 TYR A N 1
ATOM 3442 C CA . TYR A 1 256 ? -11.866 2.215 -25.233 1.00 24.19 265 TYR A CA 1
ATOM 3443 C C . TYR A 1 256 ? -11.440 0.990 -26.030 1.00 22.98 265 TYR A C 1
ATOM 3444 O O . TYR A 1 256 ? -11.720 0.884 -27.235 1.00 23.06 265 TYR A O 1
ATOM 3462 N N . LEU A 1 257 ? -10.773 0.036 -25.368 1.00 23.05 266 LEU A N 1
ATOM 3463 C CA . LEU A 1 257 ? -10.320 -1.163 -26.073 1.00 23.21 266 LEU A CA 1
ATOM 3464 C C . LEU A 1 257 ? -11.494 -2.000 -26.559 1.00 22.74 266 LEU A C 1
ATOM 3465 O O . LEU A 1 257 ? -11.450 -2.560 -27.659 1.00 23.11 266 LEU A O 1
ATOM 3481 N N . GLU A 1 258 ? -12.555 -2.099 -25.759 1.00 23.10 267 GLU A N 1
ATOM 3482 C CA . GLU A 1 258 ? -13.738 -2.827 -26.207 1.00 25.27 267 GLU A CA 1
ATOM 3483 C C . GLU A 1 258 ? -14.313 -2.192 -27.466 1.00 24.94 267 GLU A C 1
ATOM 3484 O O . GLU A 1 258 ? -14.686 -2.892 -28.415 1.00 25.49 267 GLU A O 1
ATOM 3496 N N . TYR A 1 259 ? -14.388 -0.862 -27.486 1.00 25.25 268 TYR A N 1
ATOM 3497 C CA . TYR A 1 259 ? -14.832 -0.143 -28.674 1.00 27.36 268 TYR A CA 1
ATOM 3498 C C . TYR A 1 259 ? -13.940 -0.453 -29.876 1.00 26.10 268 TYR A C 1
ATOM 3499 O O . TYR A 1 259 ? -14.439 -0.711 -30.980 1.00 26.20 268 TYR A O 1
ATOM 3517 N N . GLN A 1 260 ? -12.611 -0.442 -29.689 1.00 24.96 269 GLN A N 1
ATOM 3518 C CA . GLN A 1 260 ? -11.717 -0.737 -30.809 1.00 25.02 269 GLN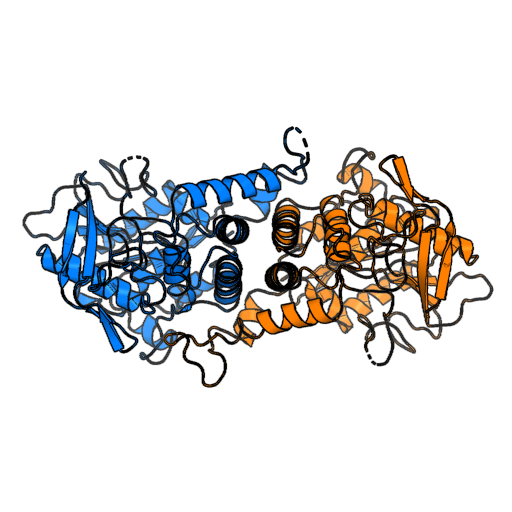 A CA 1
ATOM 3519 C C . GLN A 1 260 ? -11.964 -2.140 -31.348 1.00 23.85 269 GLN A C 1
ATOM 3520 O O . GLN A 1 260 ? -11.934 -2.367 -32.566 1.00 23.29 269 GLN A O 1
ATOM 3534 N N . GLY A 1 261 ? -12.216 -3.097 -30.458 1.00 23.93 270 GLY A N 1
ATOM 3535 C CA . GLY A 1 261 ? -12.472 -4.454 -30.910 1.00 24.25 270 GLY A CA 1
ATOM 3536 C C . GLY A 1 261 ? -13.764 -4.582 -31.698 1.00 24.35 270 GLY A C 1
ATOM 3537 O O . GLY A 1 261 ? -13.800 -5.255 -32.733 1.00 24.51 270 GLY A O 1
ATOM 3541 N N . ARG A 1 262 ? -14.843 -3.953 -31.216 1.00 26.48 271 ARG A N 1
ATOM 3542 C CA . ARG A 1 262 ? -16.119 -4.023 -31.921 1.00 27.89 271 ARG A CA 1
ATOM 3543 C C . ARG A 1 262 ? -16.022 -3.331 -33.268 1.00 27.77 271 ARG A C 1
ATOM 3544 O O . ARG A 1 262 ? -16.589 -3.799 -34.260 1.00 28.14 271 ARG A O 1
ATOM 3565 N N . LYS A 1 263 ? -15.302 -2.213 -33.318 1.00 27.72 272 LYS A N 1
ATOM 3566 C CA . LYS A 1 263 ? -15.132 -1.491 -34.574 1.00 28.83 272 LYS A CA 1
ATOM 3567 C C . LYS A 1 263 ? -14.484 -2.380 -35.625 1.00 26.25 272 LYS A C 1
ATOM 3568 O O . LYS A 1 263 ? -14.890 -2.371 -36.794 1.00 26.61 272 LYS A O 1
ATOM 3587 N N . LEU A 1 264 ? -13.471 -3.159 -35.234 1.00 25.47 273 LEU A N 1
ATOM 3588 C CA . LEU A 1 264 ? -12.822 -4.033 -36.205 1.00 25.11 273 LEU A CA 1
ATOM 3589 C C . LEU A 1 264 ? -13.751 -5.158 -36.635 1.00 24.70 273 LEU A C 1
ATOM 3590 O O . LEU A 1 264 ? -13.886 -5.431 -37.829 1.00 24.19 273 LEU A O 1
ATOM 3606 N N . VAL A 1 265 ? -14.396 -5.830 -35.680 1.00 25.07 274 VAL A N 1
ATOM 3607 C CA . VAL A 1 265 ? -15.332 -6.898 -36.031 1.00 27.51 274 VAL A CA 1
ATOM 3608 C C . VAL A 1 265 ? -16.372 -6.399 -37.026 1.00 28.97 274 VAL A C 1
ATOM 3609 O O . VAL A 1 265 ? -16.788 -7.128 -37.938 1.00 29.59 274 VAL A O 1
ATOM 3622 N N . ASP A 1 266 ? -16.820 -5.155 -36.862 1.00 30.00 275 ASP A N 1
ATOM 3623 C CA . ASP A 1 266 ? -17.876 -4.637 -37.722 1.00 31.34 275 ASP A CA 1
ATOM 3624 C C . ASP A 1 266 ? -17.430 -4.463 -39.164 1.00 29.68 275 ASP A C 1
ATOM 3625 O O . ASP A 1 266 ? -18.288 -4.328 -40.040 1.00 29.57 275 ASP A O 1
ATOM 3634 N N . ARG A 1 267 ? -16.120 -4.459 -39.437 1.00 27.84 276 ARG A N 1
ATOM 3635 C CA . ARG A 1 267 ? -15.623 -4.104 -40.763 1.00 26.77 276 ARG A CA 1
ATOM 3636 C C . ARG A 1 267 ? -14.593 -5.066 -41.347 1.00 25.85 276 ARG A C 1
ATOM 3637 O O . ARG A 1 267 ? -14.123 -4.825 -42.462 1.00 28.72 276 ARG A O 1
ATOM 3658 N N . PHE A 1 268 ? -14.219 -6.133 -40.643 1.00 24.09 277 PHE A N 1
ATOM 3659 C CA . PHE A 1 268 ? -13.062 -6.920 -41.041 1.00 23.34 277 PHE A CA 1
ATOM 3660 C C . PHE A 1 268 ? -13.323 -8.397 -40.793 1.00 25.49 277 PHE A C 1
ATOM 3661 O O . PHE A 1 268 ? -14.084 -8.770 -39.899 1.00 30.43 277 PHE A O 1
ATOM 3678 N N . ASP A 1 269 ? -12.638 -9.232 -41.561 1.00 22.72 278 ASP A N 1
ATOM 3679 C CA . ASP A 1 269 ? -12.847 -10.670 -41.556 1.00 21.27 278 ASP A CA 1
ATOM 3680 C C . ASP A 1 269 ? -11.742 -11.376 -40.776 1.00 21.94 278 ASP A C 1
ATOM 3681 O O . ASP A 1 269 ? -10.558 -11.087 -40.953 1.00 21.83 278 ASP A O 1
ATOM 3690 N N . ALA A 1 270 ? -12.136 -12.340 -39.941 1.00 21.89 279 ALA A N 1
ATOM 3691 C CA . ALA A 1 270 ? -11.171 -13.026 -39.087 1.00 21.85 279 ALA A CA 1
ATOM 3692 C C . ALA A 1 270 ? -10.174 -13.850 -39.897 1.00 21.75 279 ALA A C 1
ATOM 3693 O O . ALA A 1 270 ? -8.980 -13.880 -39.572 1.00 21.17 279 ALA A O 1
ATOM 3700 N N . GLY A 1 271 ? -10.647 -14.558 -40.925 1.00 21.49 280 GLY A N 1
ATOM 3701 C CA . GLY A 1 271 ? -9.743 -15.361 -41.735 1.00 20.84 280 GLY A CA 1
ATOM 3702 C C . GLY A 1 271 ? -8.681 -14.519 -42.416 1.00 20.38 280 GLY A C 1
ATOM 3703 O O . GLY A 1 271 ? -7.501 -14.885 -42.440 1.00 20.04 280 GLY A O 1
ATOM 3707 N N . THR A 1 272 ? -9.083 -13.372 -42.969 1.00 20.85 281 THR A N 1
ATOM 3708 C CA . THR A 1 272 ? -8.105 -12.447 -43.531 1.00 21.11 281 THR A CA 1
ATOM 3709 C C . THR A 1 272 ? -7.154 -11.936 -42.451 1.00 19.70 281 THR A C 1
ATOM 3710 O O . THR A 1 272 ? -5.943 -11.842 -42.682 1.00 19.20 281 THR A O 1
ATOM 3721 N N . TYR A 1 273 ? -7.668 -11.646 -41.246 1.00 18.44 282 TYR A N 1
ATOM 3722 C CA . TYR A 1 273 ? -6.777 -11.207 -40.178 1.00 18.28 282 TYR A CA 1
ATOM 3723 C C . TYR A 1 273 ? -5.700 -12.247 -39.912 1.00 16.90 282 TYR A C 1
ATOM 3724 O O . TYR A 1 273 ? -4.525 -11.908 -39.737 1.00 17.26 282 TYR A O 1
ATOM 3742 N N . VAL A 1 274 ? -6.083 -13.525 -39.890 1.00 17.57 283 VAL A N 1
ATOM 3743 C CA . VAL A 1 274 ? -5.121 -14.597 -39.660 1.00 17.98 283 VAL A CA 1
ATOM 3744 C C . VAL A 1 274 ? -4.133 -14.694 -40.816 1.00 18.49 283 VAL A C 1
ATOM 3745 O O . VAL A 1 274 ? -2.914 -14.739 -40.611 1.00 18.92 283 VAL A O 1
ATOM 3758 N N . THR A 1 275 ? -4.646 -14.760 -42.047 1.00 19.23 284 THR A N 1
ATOM 3759 C CA . THR A 1 275 ? -3.773 -14.874 -43.217 1.00 19.30 284 THR A CA 1
ATOM 3760 C C . THR A 1 275 ? -2.755 -13.739 -43.266 1.00 18.75 284 THR A C 1
ATOM 3761 O O . THR A 1 275 ? -1.568 -13.965 -43.538 1.00 18.92 284 THR A O 1
ATOM 3772 N N . LEU A 1 276 ? -3.202 -12.506 -43.034 1.00 17.66 285 LEU A N 1
ATOM 3773 C CA . LEU A 1 276 ? -2.292 -11.372 -43.151 1.00 17.03 285 LEU A CA 1
ATOM 3774 C C . LEU A 1 276 ? -1.380 -11.243 -41.943 1.00 17.60 285 LEU A C 1
ATOM 3775 O O . LEU A 1 276 ? -0.222 -10.833 -42.089 1.00 17.29 285 LEU A O 1
ATOM 3791 N N . THR A 1 277 ? -1.863 -11.607 -40.756 1.00 18.35 286 THR A N 1
ATOM 3792 C CA . THR A 1 277 ? -0.970 -11.650 -39.606 1.00 17.95 286 THR A CA 1
ATOM 3793 C C . THR A 1 277 ? 0.145 -12.657 -39.838 1.00 18.67 286 THR A C 1
ATOM 3794 O O . THR A 1 277 ? 1.308 -12.383 -39.525 1.00 19.03 286 THR A O 1
ATOM 3805 N N . ASP A 1 278 ? -0.186 -13.824 -40.407 1.00 17.48 287 ASP A N 1
ATOM 3806 C CA . ASP A 1 278 ? 0.854 -14.788 -40.746 1.00 19.07 287 ASP A CA 1
ATOM 3807 C C . ASP A 1 278 ? 1.856 -14.198 -41.741 1.00 18.11 287 ASP A C 1
ATOM 3808 O O . ASP A 1 278 ? 3.063 -14.456 -41.638 1.00 17.66 287 ASP A O 1
ATOM 3817 N N . SER A 1 279 ? 1.379 -13.403 -42.707 1.00 18.98 288 SER A N 1
ATOM 3818 C CA A SER A 1 279 ? 2.307 -12.787 -43.647 0.71 20.69 288 SER A CA 1
ATOM 3819 C CA B SER A 1 279 ? 2.275 -12.737 -43.654 0.29 20.90 288 SER A CA 1
ATOM 3820 C C . SER A 1 279 ? 3.271 -11.839 -42.939 1.00 19.95 288 SER A C 1
ATOM 3821 O O . SER A 1 279 ? 4.451 -11.763 -43.315 1.00 19.67 288 SER A O 1
ATOM 3836 N N . LEU A 1 280 ? 2.808 -11.132 -41.907 1.00 19.77 289 LEU A N 1
ATOM 3837 C CA . LEU A 1 280 ? 3.706 -10.293 -41.124 1.00 20.81 289 LEU A CA 1
ATOM 3838 C C . LEU A 1 280 ? 4.739 -11.133 -40.394 1.00 19.23 289 LEU A C 1
ATOM 3839 O O . LEU A 1 280 ? 5.918 -10.762 -40.328 1.00 20.12 289 LEU A O 1
ATOM 3855 N N . SER A 1 281 ? 4.319 -12.267 -39.837 1.00 18.27 290 SER A N 1
ATOM 3856 C CA . SER A 1 281 ? 5.251 -13.088 -39.077 1.00 18.13 290 SER A CA 1
ATOM 3857 C C . SER A 1 281 ? 6.352 -13.664 -39.957 1.00 17.06 290 SER A C 1
ATOM 3858 O O . SER A 1 281 ? 7.458 -13.911 -39.465 1.00 18.16 290 SER A O 1
ATOM 3866 N N . SER A 1 282 ? 6.072 -13.903 -41.245 1.00 17.12 291 SER A N 1
ATOM 3867 C CA . SER A 1 282 ? 7.061 -14.477 -42.150 1.00 17.69 291 SER A CA 1
ATOM 3868 C C . SER A 1 282 ? 7.899 -13.416 -42.864 1.00 17.37 291 SER A C 1
ATOM 3869 O O . SER A 1 282 ? 8.725 -13.761 -43.718 1.00 18.14 291 SER A O 1
ATOM 3877 N N . HIS A 1 283 ? 7.728 -12.143 -42.517 1.00 16.57 292 HIS A N 1
ATOM 3878 C CA . HIS A 1 283 ? 8.515 -11.093 -43.142 1.00 17.03 292 HIS A CA 1
ATOM 3879 C C . HIS A 1 283 ? 9.993 -11.274 -42.817 1.00 16.72 292 HIS A C 1
ATOM 3880 O O . HIS A 1 283 ? 10.379 -11.433 -41.653 1.00 17.71 292 HIS A O 1
ATOM 3894 N N . ASP A 1 284 ? 10.823 -11.256 -43.857 1.00 16.18 293 ASP A N 1
ATOM 3895 C CA . ASP A 1 284 ? 12.263 -11.431 -43.705 1.00 16.03 293 ASP A CA 1
ATOM 3896 C C . ASP A 1 284 ? 12.921 -11.110 -45.040 1.00 16.41 293 ASP A C 1
ATOM 3897 O O . ASP A 1 284 ? 12.951 -11.954 -45.942 1.00 17.14 293 ASP A O 1
ATOM 3906 N N . VAL A 1 285 ? 13.444 -9.889 -45.189 1.00 17.88 294 VAL A N 1
ATOM 3907 C CA A VAL A 1 285 ? 14.056 -9.519 -46.463 0.65 18.67 294 VAL A CA 1
ATOM 3908 C CA B VAL A 1 285 ? 14.066 -9.491 -46.450 0.35 19.09 294 VAL A CA 1
ATOM 3909 C C . VAL A 1 285 ? 15.327 -10.295 -46.751 1.00 18.33 294 VAL A C 1
ATOM 3910 O O . VAL A 1 285 ? 15.799 -10.288 -47.890 1.00 19.37 294 VAL A O 1
ATOM 3935 N N . GLY A 1 286 ? 15.888 -10.985 -45.757 1.00 19.21 295 GLY A N 1
ATOM 3936 C CA . GLY A 1 286 ? 17.117 -11.729 -45.948 1.00 20.47 295 GLY A CA 1
ATOM 3937 C C . GLY A 1 286 ? 16.951 -13.153 -46.426 1.00 20.46 295 GLY A C 1
ATOM 3938 O O . GLY A 1 286 ? 17.939 -13.771 -46.835 1.00 22.26 295 GLY A O 1
ATOM 3942 N N . ARG A 1 287 ? 15.728 -13.683 -46.384 1.00 20.13 296 ARG A N 1
ATOM 3943 C CA . ARG A 1 287 ? 15.493 -15.084 -46.709 1.00 19.16 296 ARG A CA 1
ATOM 3944 C C . ARG A 1 287 ? 15.887 -15.349 -48.153 1.00 20.65 296 ARG A C 1
ATOM 3945 O O . ARG A 1 287 ? 15.477 -14.615 -49.057 1.00 21.45 296 ARG A O 1
ATOM 3966 N N . GLY A 1 288 ? 16.678 -16.406 -48.363 1.00 22.64 297 GLY A N 1
ATOM 3967 C CA . GLY A 1 288 ? 17.148 -16.769 -49.694 1.00 24.33 297 GLY A CA 1
ATOM 3968 C C . GLY A 1 288 ? 18.114 -15.795 -50.324 1.00 25.14 297 GLY A C 1
ATOM 3969 O O . GLY A 1 288 ? 18.441 -15.945 -51.506 1.00 27.36 297 GLY A O 1
ATOM 3973 N N . ARG A 1 289 ? 18.585 -14.797 -49.571 1.00 24.69 298 ARG A N 1
ATOM 3974 C CA . ARG A 1 289 ? 19.433 -13.739 -50.102 1.00 25.75 298 ARG A CA 1
ATOM 3975 C C . ARG A 1 289 ? 20.721 -13.572 -49.304 1.00 26.90 298 ARG A C 1
ATOM 3976 O O . ARG A 1 289 ? 21.424 -12.572 -49.485 1.00 28.78 298 ARG A O 1
ATOM 3997 N N . GLY A 1 290 ? 21.056 -14.523 -48.438 1.00 26.93 299 GLY A N 1
ATOM 3998 C CA . GLY A 1 290 ? 22.256 -14.434 -47.637 1.00 26.87 299 GLY A CA 1
ATOM 3999 C C . GLY A 1 290 ? 22.088 -13.708 -46.325 1.00 26.99 299 GLY A C 1
ATOM 4000 O O . GLY A 1 290 ? 23.093 -13.413 -45.665 1.00 28.24 299 GLY A O 1
ATOM 4004 N N . GLY A 1 291 ? 20.857 -13.414 -45.924 1.00 25.85 300 GLY A N 1
ATOM 4005 C CA . GLY A 1 291 ? 20.588 -12.743 -44.671 1.00 24.82 300 GLY A CA 1
ATOM 4006 C C . GLY A 1 291 ? 20.263 -11.273 -44.866 1.00 23.86 300 GLY A C 1
ATOM 4007 O O . GLY A 1 291 ? 20.440 -10.688 -45.939 1.00 23.32 300 GLY A O 1
ATOM 4011 N N . VAL A 1 292 ? 19.806 -10.665 -43.772 1.00 25.09 301 VAL A N 1
ATOM 4012 C CA . VAL A 1 292 ? 19.290 -9.301 -43.829 1.00 25.71 301 VAL A CA 1
ATOM 4013 C C . VAL A 1 292 ? 20.366 -8.331 -44.308 1.00 26.88 301 VAL A C 1
ATOM 4014 O O . VAL A 1 292 ? 20.109 -7.465 -45.154 1.00 26.57 301 VAL A O 1
ATOM 4027 N N . GLU A 1 293 ? 21.582 -8.449 -43.767 1.00 29.00 302 GLU A N 1
ATOM 4028 C CA . GLU A 1 293 ? 22.638 -7.502 -44.113 1.00 32.68 302 GLU A CA 1
ATOM 4029 C C . GLU A 1 293 ? 22.936 -7.537 -45.605 1.00 30.07 302 GLU A C 1
ATOM 4030 O O . GLU A 1 293 ? 23.010 -6.490 -46.262 1.00 29.03 302 GLU A O 1
ATOM 4042 N N . ALA A 1 294 ? 23.128 -8.739 -46.155 1.00 28.21 303 ALA A N 1
ATOM 4043 C CA . ALA A 1 294 ? 23.403 -8.870 -47.581 1.00 27.92 303 ALA A CA 1
ATOM 4044 C C . ALA A 1 294 ? 22.270 -8.294 -48.419 1.00 26.70 303 ALA A C 1
ATOM 4045 O O . ALA A 1 294 ? 22.515 -7.612 -49.425 1.00 26.58 303 ALA A O 1
ATOM 4052 N N . ALA A 1 295 ? 21.022 -8.557 -48.028 1.00 26.48 304 ALA A N 1
ATOM 4053 C CA . ALA A 1 295 ? 19.892 -8.089 -48.822 1.00 25.07 304 ALA A CA 1
ATOM 4054 C C . ALA A 1 295 ? 19.782 -6.569 -48.785 1.00 25.38 304 ALA A C 1
ATOM 4055 O O . ALA A 1 295 ? 19.580 -5.930 -49.824 1.00 25.58 304 ALA A O 1
ATOM 4062 N N . LEU A 1 296 ? 19.914 -5.967 -47.598 1.00 25.66 305 LEU A N 1
ATOM 4063 C CA . LEU A 1 296 ? 19.803 -4.514 -47.502 1.00 25.84 305 LEU A CA 1
ATOM 4064 C C . LEU A 1 296 ? 20.962 -3.818 -48.204 1.00 28.38 305 LEU A C 1
ATOM 4065 O O . LEU A 1 296 ? 20.774 -2.772 -48.836 1.00 28.34 305 LEU A O 1
ATOM 4081 N N . ARG A 1 297 ? 22.169 -4.368 -48.096 1.00 31.22 306 ARG A N 1
ATOM 4082 C CA . ARG A 1 297 ? 23.303 -3.749 -48.766 1.00 34.63 306 ARG A CA 1
ATOM 4083 C C . ARG A 1 297 ? 23.168 -3.813 -50.281 1.00 34.08 306 ARG A C 1
ATOM 4084 O O . ARG A 1 297 ? 23.819 -3.030 -50.980 1.00 35.12 306 ARG A O 1
ATOM 4105 N N . SER A 1 298 ? 22.314 -4.701 -50.798 1.00 33.48 307 SER A N 1
ATOM 4106 C CA . SER A 1 298 ? 22.094 -4.829 -52.235 1.00 33.60 307 SER A CA 1
ATOM 4107 C C . SER A 1 298 ? 21.136 -3.784 -52.788 1.00 33.06 307 SER A C 1
ATOM 4108 O O . SER A 1 298 ? 20.972 -3.706 -54.010 1.00 31.34 307 SER A O 1
ATOM 4116 N N . CYS A 1 299 ? 20.498 -2.986 -51.937 1.00 34.20 308 CYS A N 1
ATOM 4117 C CA . CYS A 1 299 ? 19.482 -2.062 -52.421 1.00 36.34 308 CYS A CA 1
ATOM 4118 C C . CYS A 1 299 ? 20.076 -1.077 -53.424 1.00 37.91 308 CYS A C 1
ATOM 4119 O O . CYS A 1 299 ? 21.145 -0.499 -53.203 1.00 40.54 308 CYS A O 1
ATOM 4127 N N . GLU A 1 300 ? 19.376 -0.904 -54.539 1.00 36.81 309 GLU A N 1
ATOM 4128 C CA . GLU A 1 300 ? 19.790 -0.020 -55.619 1.00 37.60 309 GLU A CA 1
ATOM 4129 C C . GLU A 1 300 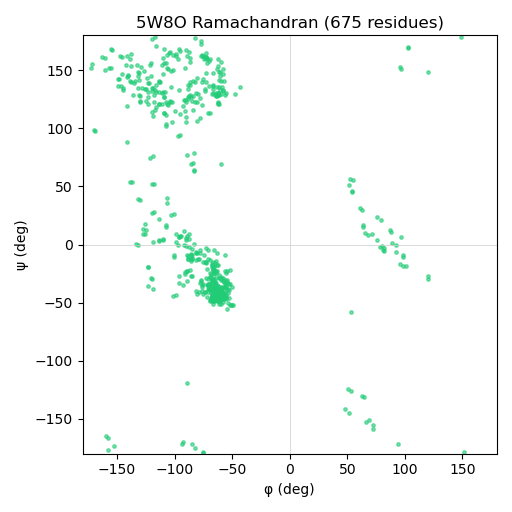? 18.848 1.159 -55.769 1.00 34.66 309 GLU A C 1
ATOM 4130 O O . GLU A 1 300 ? 18.991 1.937 -56.716 1.00 37.03 309 GLU A O 1
ATOM 4142 N N . VAL A 1 301 ? 17.868 1.276 -54.890 1.00 28.92 310 VAL A N 1
ATOM 4143 C CA . VAL A 1 301 ? 16.766 2.219 -55.025 1.00 25.07 310 VAL A CA 1
ATOM 4144 C C . VAL A 1 301 ? 16.945 3.290 -53.954 1.00 22.76 310 VAL A C 1
ATOM 4145 O O . VAL A 1 301 ? 17.163 2.945 -52.789 1.00 24.14 310 VAL A O 1
ATOM 4158 N N . PRO A 1 302 ? 16.861 4.570 -54.296 1.00 22.73 311 PRO A N 1
ATOM 4159 C CA . PRO A 1 302 ? 16.850 5.598 -53.247 1.00 23.90 311 PRO A CA 1
ATOM 4160 C C . PRO A 1 302 ? 15.641 5.421 -52.346 1.00 23.26 311 PRO A C 1
ATOM 4161 O O . PRO A 1 302 ? 14.505 5.329 -52.816 1.00 22.72 311 PRO A O 1
ATOM 4172 N N . VAL A 1 303 ? 15.889 5.375 -51.036 1.00 23.40 312 VAL A N 1
ATOM 4173 C CA . VAL A 1 303 ? 14.821 5.183 -50.066 1.00 24.04 312 VAL A CA 1
ATOM 4174 C C . VAL A 1 303 ? 14.918 6.219 -48.958 1.00 23.07 312 VAL A C 1
ATOM 4175 O O . VAL A 1 303 ? 16.002 6.680 -48.586 1.00 25.39 312 VAL A O 1
ATOM 4188 N N . VAL A 1 304 ? 13.754 6.592 -48.450 1.00 20.32 313 VAL A N 1
ATOM 4189 C CA . VAL A 1 304 ? 13.616 7.374 -47.234 1.00 19.84 313 VAL A CA 1
ATOM 4190 C C . VAL A 1 304 ? 13.076 6.427 -46.172 1.00 19.73 313 VAL A C 1
ATOM 4191 O O . VAL A 1 304 ? 12.097 5.715 -46.421 1.00 19.77 313 VAL A O 1
ATOM 4204 N N . VAL A 1 305 ? 13.708 6.416 -44.996 1.00 20.69 314 VAL A N 1
ATOM 4205 C CA . VAL A 1 305 ? 13.306 5.550 -43.890 1.00 21.65 314 VAL A CA 1
ATOM 4206 C C . VAL A 1 305 ? 12.846 6.432 -42.736 1.00 21.01 314 VAL A C 1
ATOM 4207 O O . VAL A 1 305 ? 13.533 7.389 -42.369 1.00 22.08 314 VAL A O 1
ATOM 4220 N N . GLY A 1 306 ? 11.686 6.111 -42.186 1.00 20.38 315 GLY A N 1
ATOM 4221 C CA . GLY A 1 306 ? 11.153 6.853 -41.052 1.00 20.54 315 GLY A CA 1
ATOM 4222 C C . GLY A 1 306 ? 10.704 5.922 -39.939 1.00 20.66 315 GLY A C 1
ATOM 4223 O O . GLY A 1 306 ? 10.162 4.851 -40.196 1.00 20.22 315 GLY A O 1
ATOM 4227 N N . GLY A 1 307 ? 10.960 6.353 -38.706 1.00 21.37 316 GLY A N 1
ATOM 4228 C CA . GLY A 1 307 ? 10.496 5.634 -37.534 1.00 21.34 316 GLY A CA 1
ATOM 4229 C C . GLY A 1 307 ? 9.974 6.616 -36.504 1.00 20.76 316 GLY A C 1
ATOM 4230 O O . GLY A 1 307 ? 10.250 7.815 -36.564 1.00 21.89 316 GLY A O 1
ATOM 4234 N N . PHE A 1 308 ? 9.225 6.084 -35.541 1.00 19.73 317 PHE A N 1
ATOM 4235 C CA . PHE A 1 308 ? 8.517 6.902 -34.565 1.00 19.97 317 PHE A CA 1
ATOM 4236 C C . PHE A 1 308 ? 9.003 6.580 -33.159 1.00 19.83 317 PHE A C 1
ATOM 4237 O O . PHE A 1 308 ? 9.086 5.408 -32.776 1.00 20.31 317 PHE A O 1
ATOM 4254 N N . THR A 1 309 ? 9.309 7.637 -32.395 1.00 20.53 318 THR A N 1
ATOM 4255 C CA . THR A 1 309 ? 10.045 7.482 -31.138 1.00 22.32 318 THR A CA 1
ATOM 4256 C C . THR A 1 309 ? 9.333 6.566 -30.148 1.00 22.27 318 THR A C 1
ATOM 4257 O O . THR A 1 309 ? 9.994 5.819 -29.418 1.00 23.88 318 THR A O 1
ATOM 4268 N N . SER A 1 310 ? 8.000 6.627 -30.077 1.00 20.37 319 SER A N 1
ATOM 4269 C CA . SER A 1 310 ? 7.231 5.889 -29.072 1.00 20.76 319 SER A CA 1
ATOM 4270 C C . SER A 1 310 ? 6.679 4.558 -29.575 1.00 20.15 319 SER A C 1
ATOM 4271 O O . SER A 1 310 ? 5.918 3.903 -28.856 1.00 20.66 319 SER A O 1
ATOM 4279 N N . ASP A 1 311 ? 7.037 4.146 -30.786 1.00 18.67 320 ASP A N 1
ATOM 4280 C CA . ASP A 1 311 ? 6.545 2.895 -31.352 1.00 18.54 320 ASP A CA 1
ATOM 4281 C C . ASP A 1 311 ? 7.001 1.712 -30.503 1.00 18.91 320 ASP A C 1
ATOM 4282 O O . ASP A 1 311 ? 8.201 1.514 -30.286 1.00 20.11 320 ASP A O 1
ATOM 4291 N N . ARG A 1 312 ? 6.035 0.931 -30.023 1.00 18.36 321 ARG A N 1
ATOM 4292 C CA . ARG A 1 312 ? 6.300 -0.243 -29.203 1.00 19.42 321 ARG A CA 1
ATOM 4293 C C . ARG A 1 312 ? 6.226 -1.548 -29.971 1.00 19.57 321 ARG A C 1
ATOM 4294 O O . ARG A 1 312 ? 6.585 -2.598 -29.416 1.00 21.80 321 ARG A O 1
ATOM 4315 N N . LEU A 1 313 ? 5.759 -1.523 -31.216 1.00 18.62 322 LEU A N 1
ATOM 4316 C CA . LEU A 1 313 ? 5.622 -2.742 -31.997 1.00 18.23 322 LEU A CA 1
ATOM 4317 C C . LEU A 1 313 ? 6.754 -2.910 -33.001 1.00 17.59 322 LEU A C 1
ATOM 4318 O O . LEU A 1 313 ? 7.310 -4.007 -33.118 1.00 17.33 322 LEU A O 1
ATOM 4334 N N . TYR A 1 314 ? 7.117 -1.833 -33.708 1.00 18.46 323 TYR A N 1
ATOM 4335 C CA . TYR A 1 314 ? 8.281 -1.791 -34.597 1.00 18.60 323 TYR A CA 1
ATOM 4336 C C . TYR A 1 314 ? 9.219 -0.720 -34.043 1.00 19.12 323 TYR A C 1
ATOM 4337 O O . TYR A 1 314 ? 9.283 0.402 -34.566 1.00 19.39 323 TYR A O 1
ATOM 4355 N N . PRO A 1 315 ? 9.940 -1.018 -32.963 1.00 18.71 324 PRO A N 1
ATOM 4356 C CA . PRO A 1 315 ? 10.695 0.037 -32.277 1.00 19.81 324 PRO A CA 1
ATOM 4357 C C . PRO A 1 315 ? 11.764 0.663 -33.158 1.00 19.90 324 PRO A C 1
ATOM 4358 O O . PRO A 1 315 ? 12.226 0.085 -34.147 1.00 19.85 324 PRO A O 1
ATOM 4369 N N . LEU A 1 316 ? 12.167 1.870 -32.756 1.00 20.34 325 LEU A N 1
ATOM 4370 C CA . LEU A 1 316 ? 13.052 2.703 -33.564 1.00 20.18 325 LEU A CA 1
ATOM 4371 C C . LEU A 1 316 ? 14.352 1.996 -33.950 1.00 20.11 325 LEU A C 1
ATOM 4372 O O . LEU A 1 316 ? 14.880 2.226 -35.048 1.00 20.56 325 LEU A O 1
ATOM 4388 N N . ARG A 1 317 ? 14.861 1.103 -33.094 1.00 20.54 326 ARG A N 1
ATOM 4389 C CA . ARG A 1 317 ? 16.098 0.395 -33.405 1.00 20.16 326 ARG A CA 1
ATOM 4390 C C . ARG A 1 317 ? 15.999 -0.345 -34.735 1.00 19.98 326 ARG A C 1
ATOM 4391 O O . ARG A 1 317 ? 17.011 -0.520 -35.425 1.00 21.45 326 ARG A O 1
ATOM 4412 N N . LEU A 1 318 ? 14.796 -0.787 -35.107 1.00 18.27 327 LEU A N 1
ATOM 4413 C CA . LEU A 1 318 ? 14.626 -1.512 -36.368 1.00 16.99 327 LEU A CA 1
ATOM 4414 C C . LEU A 1 318 ? 14.815 -0.590 -37.565 1.00 18.35 327 LEU A C 1
ATOM 4415 O O . LEU A 1 318 ? 15.332 -1.015 -38.605 1.00 19.09 327 LEU A O 1
ATOM 4431 N N . GLN A 1 319 ? 14.352 0.657 -37.458 1.00 18.96 328 GLN A N 1
ATOM 4432 C CA . GLN A 1 319 ? 14.538 1.602 -38.552 1.00 18.65 328 GLN A CA 1
ATOM 4433 C C . GLN A 1 319 ? 15.963 2.141 -38.591 1.00 19.91 328 GLN A C 1
ATOM 4434 O O . GLN A 1 319 ? 16.485 2.429 -39.675 1.00 20.64 328 GLN A O 1
ATOM 4448 N N . GLU A 1 320 ? 16.611 2.266 -37.429 1.00 20.16 329 GLU A N 1
ATOM 4449 C CA . GLU A 1 320 ? 18.035 2.573 -37.408 1.00 22.63 329 GLU A CA 1
ATOM 4450 C C . GLU A 1 320 ? 18.815 1.526 -38.189 1.00 23.23 329 GLU A C 1
ATOM 4451 O O . GLU A 1 320 ? 19.695 1.860 -38.992 1.00 23.89 329 GLU A O 1
ATOM 4463 N N . GLU A 1 321 ? 18.486 0.250 -37.982 1.00 23.78 330 GLU A N 1
ATOM 4464 C CA . GLU A 1 321 ? 19.166 -0.811 -38.708 1.00 24.92 330 GLU A CA 1
ATOM 4465 C C . GLU A 1 321 ? 18.937 -0.680 -40.208 1.00 25.12 330 GLU A C 1
ATOM 4466 O O . GLU A 1 321 ? 19.877 -0.786 -41.003 1.00 27.03 330 GLU A O 1
ATOM 4478 N N . LEU A 1 322 ? 17.686 -0.462 -40.621 1.00 24.47 331 LEU A N 1
ATOM 4479 C CA . LEU A 1 322 ? 17.413 -0.275 -42.046 1.00 25.04 331 LEU A CA 1
ATOM 4480 C C . LEU A 1 322 ? 18.280 0.828 -42.629 1.00 26.65 331 LEU A C 1
ATOM 4481 O O . LEU A 1 322 ? 18.922 0.648 -43.669 1.00 28.45 331 LEU A O 1
ATOM 4497 N N . ALA A 1 323 ? 18.298 1.989 -41.978 1.00 26.27 332 ALA A N 1
ATOM 4498 C CA . ALA A 1 323 ? 19.046 3.113 -42.525 1.00 29.25 332 ALA A CA 1
ATOM 4499 C C . ALA A 1 323 ? 20.539 2.828 -42.534 1.00 32.69 332 ALA A C 1
ATOM 4500 O O . ALA A 1 323 ? 21.239 3.181 -43.490 1.00 34.85 332 ALA A O 1
ATOM 4507 N N . GLU A 1 324 ? 21.047 2.180 -41.487 1.00 34.46 333 GLU A N 1
ATOM 4508 C CA . GLU A 1 324 ? 22.478 1.909 -41.422 1.00 38.55 333 GLU A CA 1
ATOM 4509 C C . GLU A 1 324 ? 22.919 0.999 -42.561 1.00 38.13 333 GLU A C 1
ATOM 4510 O O . GLU A 1 324 ? 23.959 1.236 -43.187 1.00 37.29 333 GLU A O 1
ATOM 4522 N N . LEU A 1 325 ? 22.131 -0.039 -42.857 1.00 37.44 334 LEU A N 1
ATOM 4523 C CA . LEU A 1 325 ? 22.556 -1.073 -43.791 1.00 37.10 334 LEU A CA 1
ATOM 4524 C C . LEU A 1 325 ? 22.200 -0.781 -45.243 1.00 37.12 334 LEU A C 1
ATOM 4525 O O . LEU A 1 325 ? 22.848 -1.332 -46.141 1.00 38.05 334 LEU A O 1
ATOM 4541 N N . MET A 1 326 ? 21.203 0.058 -45.502 1.00 37.15 335 MET A N 1
ATOM 4542 C CA . MET A 1 326 ? 20.847 0.308 -46.896 1.00 38.13 335 MET A CA 1
ATOM 4543 C C . MET A 1 326 ? 21.710 1.435 -47.466 1.00 42.28 335 MET A C 1
ATOM 4544 O O . MET A 1 326 ? 21.920 2.451 -46.801 1.00 42.19 335 MET A O 1
ATOM 4558 N N . PRO A 1 327 ? 22.218 1.315 -48.696 1.00 46.13 336 PRO A N 1
ATOM 4559 C CA . PRO A 1 327 ? 22.967 2.438 -49.286 1.00 49.90 336 PRO A CA 1
ATOM 4560 C C . PRO A 1 327 ? 22.174 3.737 -49.335 1.00 54.13 336 PRO A C 1
ATOM 4561 O O . PRO A 1 327 ? 22.755 4.782 -49.656 1.00 55.45 336 PRO A O 1
ATOM 4572 N N . GLY A 1 328 ? 20.879 3.702 -49.025 1.00 56.78 337 GLY A N 1
ATOM 4573 C CA . GLY A 1 328 ? 20.055 4.892 -48.962 1.00 58.36 337 GLY A CA 1
ATOM 4574 C C . GLY A 1 328 ? 19.335 5.157 -50.269 1.00 58.44 337 GLY A C 1
ATOM 4575 O O . GLY A 1 328 ? 18.535 6.085 -50.368 1.00 57.01 337 GLY A O 1
ATOM 4579 N N . GLY A 1 331 ? 20.261 8.782 -44.069 1.00 52.58 340 GLY A N 1
ATOM 4580 C CA . GLY A 1 331 ? 20.104 8.788 -42.628 1.00 48.74 340 GLY A CA 1
ATOM 4581 C C . GLY A 1 331 ? 18.665 8.592 -42.178 1.00 42.99 340 GLY A C 1
ATOM 4582 O O . GLY A 1 331 ? 17.723 8.954 -42.882 1.00 41.19 340 GLY A O 1
ATOM 4585 N N . LEU A 1 332 ? 18.498 8.013 -40.990 1.00 38.18 341 LEU A N 1
ATOM 4586 C CA . LEU A 1 332 ? 17.167 7.743 -40.471 1.00 33.77 341 LEU A CA 1
ATOM 4587 C C . LEU A 1 332 ? 16.437 9.045 -40.174 1.00 30.70 341 LEU A C 1
ATOM 4588 O O . LEU A 1 332 ? 16.987 9.949 -39.534 1.00 31.03 341 LEU A O 1
ATOM 4604 N N . ASN A 1 333 ? 15.183 9.129 -40.611 1.00 27.06 342 ASN A N 1
ATOM 4605 C CA . ASN A 1 333 ? 14.301 10.211 -40.194 1.00 25.60 342 ASN A CA 1
ATOM 4606 C C . ASN A 1 333 ? 13.563 9.763 -38.941 1.00 24.15 342 ASN A C 1
ATOM 4607 O O . ASN A 1 333 ? 12.695 8.888 -39.001 1.00 23.72 342 ASN A O 1
ATOM 4618 N N . VAL A 1 334 ? 13.915 10.368 -37.809 1.00 23.92 343 VAL A N 1
ATOM 4619 C CA . VAL A 1 334 ? 13.282 10.074 -36.531 1.00 25.12 343 VAL A CA 1
ATOM 4620 C C . VAL A 1 334 ? 12.139 11.060 -36.337 1.00 25.32 343 VAL A C 1
ATOM 4621 O O . VAL A 1 334 ? 12.360 12.278 -36.282 1.00 28.84 343 VAL A O 1
ATOM 4634 N N . VAL A 1 335 ? 10.925 10.542 -36.225 1.00 23.14 344 VAL A N 1
ATOM 4635 C CA . VAL A 1 335 ? 9.741 11.360 -35.997 1.00 23.04 344 VAL A CA 1
ATOM 4636 C C . VAL A 1 335 ? 9.408 11.300 -34.513 1.00 23.89 344 VAL A C 1
ATOM 4637 O O . VAL A 1 335 ? 9.069 10.239 -33.979 1.00 23.54 344 VAL A O 1
ATOM 4650 N N . GLU A 1 336 ? 9.526 12.440 -33.851 1.00 25.61 345 GLU A N 1
ATOM 4651 C CA . GLU A 1 336 ? 9.107 12.582 -32.466 1.00 27.34 345 GLU A CA 1
ATOM 4652 C C . GLU A 1 336 ? 7.585 12.548 -32.428 1.00 25.78 345 GLU A C 1
ATOM 4653 O O . GLU A 1 336 ? 6.918 13.444 -32.955 1.00 26.77 345 GLU A O 1
ATOM 4665 N N . SER A 1 337 ? 7.028 11.505 -31.829 1.00 23.74 346 SER A N 1
ATOM 4666 C CA . SER A 1 337 ? 5.586 11.330 -31.809 1.00 22.75 346 SER A CA 1
ATOM 4667 C C . SER A 1 337 ? 5.203 10.625 -30.523 1.00 23.11 346 SER A C 1
ATOM 4668 O O . SER A 1 337 ? 5.910 9.721 -30.079 1.00 25.10 346 SER A O 1
ATOM 4676 N N . ILE A 1 338 ? 4.069 11.030 -29.947 1.00 22.37 347 ILE A N 1
ATOM 4677 C CA . ILE A 1 338 ? 3.548 10.359 -28.762 1.00 22.47 347 ILE A CA 1
ATOM 4678 C C . ILE A 1 338 ? 2.685 9.150 -29.110 1.00 22.12 347 ILE A C 1
ATOM 4679 O O . ILE A 1 338 ? 2.380 8.348 -28.220 1.00 22.80 347 ILE A O 1
ATOM 4695 N N . TYR A 1 339 ? 2.294 8.980 -30.377 1.00 21.15 348 TYR A N 1
ATOM 4696 C CA . TYR A 1 339 ? 1.198 8.077 -30.723 1.00 21.12 348 TYR A CA 1
ATOM 4697 C C . TYR A 1 339 ? 1.626 6.631 -30.959 1.00 20.85 348 TYR A C 1
ATOM 4698 O O . TYR A 1 339 ? 0.808 5.824 -31.421 1.00 22.39 348 TYR A O 1
ATOM 4716 N N . GLY A 1 340 ? 2.866 6.281 -30.661 1.00 19.92 349 GLY A N 1
ATOM 4717 C CA . GLY A 1 340 ? 3.278 4.910 -30.880 1.00 19.26 349 GLY A CA 1
ATOM 4718 C C . GLY A 1 340 ? 3.349 4.574 -32.361 1.00 19.23 349 GLY A C 1
ATOM 4719 O O . GLY A 1 340 ? 3.596 5.426 -33.220 1.00 20.60 349 GLY A O 1
ATOM 4723 N N . HIS A 1 341 ? 3.121 3.297 -32.652 1.00 18.61 350 HIS A N 1
ATOM 4724 C CA . HIS A 1 341 ? 3.128 2.813 -34.032 1.00 18.86 350 HIS A CA 1
ATOM 4725 C C . HIS A 1 341 ? 2.127 3.580 -34.889 1.00 19.73 350 HIS A C 1
ATOM 4726 O O . HIS A 1 341 ? 2.386 3.860 -36.070 1.00 21.46 350 HIS A O 1
ATOM 4740 N N . ASP A 1 342 ? 0.977 3.935 -34.314 1.00 19.44 351 ASP A N 1
ATOM 4741 C CA . ASP A 1 342 ? -0.049 4.672 -35.046 1.00 21.39 351 ASP A CA 1
ATOM 4742 C C . ASP A 1 342 ? 0.426 6.047 -35.480 1.00 20.82 351 ASP A C 1
ATOM 4743 O O . ASP A 1 342 ? -0.300 6.731 -36.211 1.00 20.81 351 ASP A O 1
ATOM 4752 N N . GLY A 1 343 ? 1.612 6.472 -35.043 1.00 20.78 352 GLY A N 1
ATOM 4753 C CA . GLY A 1 343 ? 2.177 7.709 -35.548 1.00 20.58 352 GLY A CA 1
ATOM 4754 C C . GLY A 1 343 ? 2.233 7.766 -37.061 1.00 20.73 352 GLY A C 1
ATOM 4755 O O . GLY A 1 343 ? 2.061 8.830 -37.649 1.00 22.37 352 GLY A O 1
ATOM 4759 N N . PHE A 1 344 ? 2.460 6.630 -37.721 1.00 20.61 353 PHE A N 1
ATOM 4760 C CA . PHE A 1 344 ? 2.536 6.676 -39.184 1.00 21.78 353 PHE A CA 1
ATOM 4761 C C . PHE A 1 344 ? 1.202 7.047 -39.816 1.00 22.45 353 PHE A C 1
ATOM 4762 O O . PHE A 1 344 ? 1.185 7.597 -40.928 1.00 24.25 353 PHE A O 1
ATOM 4779 N N . LEU A 1 345 ? 0.095 6.796 -39.124 1.00 22.79 354 LEU A N 1
ATOM 4780 C CA . LEU A 1 345 ? -1.220 7.204 -39.599 1.00 24.32 354 LEU A CA 1
ATOM 4781 C C . LEU A 1 345 ? -1.605 8.602 -39.134 1.00 24.25 354 LEU A C 1
ATOM 4782 O O . LEU A 1 345 ? -2.319 9.310 -39.852 1.00 25.66 354 LEU A O 1
ATOM 4798 N N . ILE A 1 346 ? -1.139 9.014 -37.956 1.00 22.97 355 ILE A N 1
ATOM 4799 C CA . ILE A 1 346 ? -1.613 10.241 -37.330 1.00 22.97 355 ILE A CA 1
ATOM 4800 C C . ILE A 1 346 ? -0.758 11.463 -37.664 1.00 23.44 355 ILE A C 1
ATOM 4801 O O . ILE A 1 346 ? -1.294 12.571 -37.774 1.00 25.14 355 ILE A O 1
ATOM 4817 N N . GLU A 1 347 ? 0.561 11.303 -37.820 1.00 23.38 356 GLU A N 1
ATOM 4818 C CA . GLU A 1 347 ? 1.466 12.449 -37.972 1.00 23.49 356 GLU A CA 1
ATOM 4819 C C . GLU A 1 347 ? 1.508 12.910 -39.433 1.00 22.74 356 GLU A C 1
ATOM 4820 O O . GLU A 1 347 ? 2.513 12.786 -40.136 1.00 22.98 356 GLU A O 1
ATOM 4832 N N . THR A 1 348 ? 0.392 13.502 -39.870 1.00 22.37 357 THR A N 1
ATOM 4833 C CA . THR A 1 348 ? 0.221 13.846 -41.282 1.00 23.06 357 THR A CA 1
ATOM 4834 C C . THR A 1 348 ? 1.351 14.732 -41.788 1.00 22.53 357 THR A C 1
ATOM 4835 O O . THR A 1 348 ? 1.828 14.559 -42.918 1.00 23.27 357 THR A O 1
ATOM 4846 N N . GLU A 1 349 ? 1.763 15.715 -40.984 1.00 22.39 358 GLU A N 1
ATOM 4847 C CA . GLU A 1 349 ? 2.755 16.682 -41.438 1.00 22.29 358 GLU A CA 1
ATOM 4848 C C . GLU A 1 349 ? 4.139 16.055 -41.537 1.00 22.89 358 GLU A C 1
ATOM 4849 O O . GLU A 1 349 ? 4.856 16.271 -42.524 1.00 24.12 358 GLU A O 1
ATOM 4861 N N . ALA A 1 350 ? 4.538 15.283 -40.523 1.00 23.29 359 ALA A N 1
ATOM 4862 C CA . ALA A 1 350 ? 5.847 14.640 -40.548 1.00 23.84 359 ALA A CA 1
ATOM 4863 C C . ALA A 1 350 ? 5.915 13.586 -41.643 1.00 22.93 359 ALA A C 1
ATOM 4864 O O . ALA A 1 350 ? 6.916 13.496 -42.364 1.00 23.87 359 ALA A O 1
ATOM 4871 N N . VAL A 1 351 ? 4.856 12.789 -41.790 1.00 23.11 360 VAL A N 1
ATOM 4872 C CA . VAL A 1 351 ? 4.819 11.792 -42.854 1.00 23.84 360 VAL A CA 1
ATOM 4873 C C . VAL A 1 351 ? 4.807 12.479 -44.209 1.00 23.85 360 VAL A C 1
ATOM 4874 O O . VAL A 1 351 ? 5.480 12.039 -45.146 1.00 23.52 360 VAL A O 1
ATOM 4887 N N . GLY A 1 352 ? 4.074 13.588 -44.320 1.00 23.59 361 GLY A N 1
ATOM 4888 C CA . GLY A 1 352 ? 4.008 14.296 -45.587 1.00 24.16 361 GLY A CA 1
ATOM 4889 C C . GLY A 1 352 ? 5.359 14.823 -46.028 1.00 24.25 361 GLY A C 1
ATOM 4890 O O . GLY A 1 352 ? 5.701 14.768 -47.211 1.00 24.91 361 GLY A O 1
ATOM 4894 N N . LYS A 1 353 ? 6.154 15.331 -45.082 1.00 24.14 362 LYS A N 1
ATOM 4895 C CA . LYS A 1 353 ? 7.510 15.756 -45.412 1.00 26.12 362 LYS A CA 1
ATOM 4896 C C . LYS A 1 353 ? 8.325 14.605 -45.974 1.00 25.94 362 LYS A C 1
ATOM 4897 O O . LYS A 1 353 ? 9.089 14.786 -46.931 1.00 27.31 362 LYS A O 1
ATOM 4916 N N . LEU A 1 354 ? 8.182 13.412 -45.383 1.00 23.43 363 LEU A N 1
ATOM 4917 C CA . LEU A 1 354 ? 8.944 12.255 -45.845 1.00 22.81 363 LEU A CA 1
ATOM 4918 C C . LEU A 1 354 ? 8.455 11.780 -47.205 1.00 22.14 363 LEU A C 1
ATOM 4919 O O . LEU A 1 354 ? 9.265 11.382 -48.051 1.00 21.79 363 LEU A O 1
ATOM 4935 N N . ILE A 1 355 ? 7.141 11.813 -47.434 1.00 21.18 364 ILE A N 1
ATOM 4936 C CA . ILE A 1 355 ? 6.613 11.503 -48.763 1.00 21.22 364 ILE A CA 1
ATOM 4937 C C . ILE A 1 355 ? 7.188 12.463 -49.793 1.00 23.03 364 ILE A C 1
ATOM 4938 O O . ILE A 1 355 ? 7.604 12.057 -50.885 1.00 23.40 364 ILE A O 1
ATOM 4954 N N . ARG A 1 356 ? 7.191 13.758 -49.478 1.00 25.87 365 ARG A N 1
ATOM 4955 C CA . ARG A 1 356 ? 7.646 14.729 -50.462 1.00 27.42 365 ARG A CA 1
ATOM 4956 C C . ARG A 1 356 ? 9.136 14.559 -50.756 1.00 27.04 365 ARG A C 1
ATOM 4957 O O . ARG A 1 356 ? 9.564 14.683 -51.914 1.00 28.10 365 ARG A O 1
ATOM 4978 N N . GLN A 1 357 ? 9.930 14.217 -49.739 1.00 26.99 366 GLN A N 1
ATOM 4979 C CA . GLN A 1 357 ? 11.327 13.862 -49.969 1.00 27.75 366 GLN A CA 1
ATOM 4980 C C . GLN A 1 357 ? 11.443 12.668 -50.901 1.00 25.86 366 GLN A C 1
ATOM 4981 O O . GLN A 1 357 ? 12.299 12.649 -51.793 1.00 27.21 366 GLN A O 1
ATOM 4995 N N . THR A 1 358 ? 10.618 11.641 -50.677 1.00 23.57 367 THR A N 1
ATOM 4996 C CA . THR A 1 358 ? 10.656 10.464 -51.533 1.00 22.35 367 THR A CA 1
ATOM 4997 C C . THR A 1 358 ? 10.321 10.827 -52.973 1.00 22.64 367 THR A C 1
ATOM 4998 O O . THR A 1 358 ? 10.997 10.376 -53.910 1.00 23.45 367 THR A O 1
ATOM 5009 N N . LEU A 1 359 ? 9.295 11.656 -53.173 1.00 23.49 368 LEU A N 1
ATOM 5010 C CA . LEU A 1 359 ? 8.884 11.977 -54.537 1.00 23.63 368 LEU A CA 1
ATOM 5011 C C . LEU A 1 359 ? 9.918 12.838 -55.248 1.00 25.79 368 LEU A C 1
ATOM 5012 O O . LEU A 1 359 ? 10.043 12.755 -56.474 1.00 25.25 368 LEU A O 1
ATOM 5028 N N . GLU A 1 360 ? 10.688 13.642 -54.510 1.00 27.16 369 GLU A N 1
ATOM 5029 C CA . GLU A 1 360 ? 11.788 14.371 -55.137 1.00 30.53 369 GLU A CA 1
ATOM 5030 C C . GLU A 1 360 ? 12.875 13.426 -55.631 1.00 29.64 369 GLU A C 1
ATOM 5031 O O . GLU A 1 360 ? 13.488 13.679 -56.678 1.00 30.49 369 GLU A O 1
ATOM 5043 N N . LEU A 1 361 ? 13.121 12.331 -54.900 1.00 28.99 370 LEU A N 1
ATOM 5044 C CA . LEU A 1 361 ? 14.121 11.356 -55.321 1.00 29.05 370 LEU A CA 1
ATOM 5045 C C . LEU A 1 361 ? 13.682 10.619 -56.571 1.00 29.00 370 LEU A C 1
ATOM 5046 O O . LEU A 1 361 ? 14.526 10.122 -57.326 1.00 31.06 370 LEU A O 1
ATOM 5062 N N . ALA A 1 362 ? 12.377 10.532 -56.798 1.00 29.39 371 ALA A N 1
ATOM 5063 C CA . ALA A 1 362 ? 11.845 9.837 -57.959 1.00 32.30 371 ALA A CA 1
ATOM 5064 C C . ALA A 1 362 ? 11.755 10.732 -59.179 1.00 37.69 371 ALA A C 1
ATOM 5065 O O . ALA A 1 362 ? 11.713 10.218 -60.301 1.00 40.42 371 ALA A O 1
ATOM 5072 N N . SER A 1 363 ? 11.715 12.045 -58.981 1.00 39.97 372 SER A N 1
ATOM 5073 C CA . SER A 1 363 ? 11.625 12.999 -60.071 1.00 42.57 372 SER A CA 1
ATOM 5074 C C . SER A 1 363 ? 12.998 13.125 -60.712 1.00 45.51 372 SER A C 1
ATOM 5075 O O . SER A 1 363 ? 13.294 12.447 -61.694 1.00 47.86 372 SER A O 1
ATOM 5084 N N . LEU B 1 8 ? 4.360 -25.054 5.541 1.00 40.12 17 LEU B N 1
ATOM 5085 C CA . LEU B 1 8 ? 3.144 -24.324 5.177 1.00 39.58 17 LEU B CA 1
ATOM 5086 C C . LEU B 1 8 ? 2.121 -24.373 6.304 1.00 38.18 17 LEU B C 1
ATOM 5087 O O . LEU B 1 8 ? 1.500 -25.411 6.539 1.00 41.18 17 LEU B O 1
ATOM 5102 N N . GLY B 1 9 ? 1.946 -23.251 6.999 1.00 33.41 18 GLY B N 1
ATOM 5103 C CA . GLY B 1 9 ? 0.922 -23.144 8.019 1.00 30.75 18 GLY B CA 1
ATOM 5104 C C . GLY B 1 9 ? -0.210 -22.237 7.587 1.00 27.97 18 GLY B C 1
ATOM 5105 O O . GLY B 1 9 ? -0.023 -21.371 6.731 1.00 28.39 18 GLY B O 1
ATOM 5109 N N . ILE B 1 10 ? -1.388 -22.431 8.166 1.00 25.60 19 ILE B N 1
ATOM 5110 C CA . ILE B 1 10 ? -2.584 -21.678 7.814 1.00 24.29 19 ILE B CA 1
ATOM 5111 C C . ILE B 1 10 ? -3.028 -20.911 9.055 1.00 22.66 19 ILE B C 1
ATOM 5112 O O . ILE B 1 10 ? -3.282 -21.513 10.104 1.00 24.44 19 ILE B O 1
ATOM 5128 N N . VAL B 1 11 ? -3.132 -19.590 8.930 1.00 20.27 20 VAL B N 1
ATOM 5129 C CA . VAL B 1 11 ? -3.478 -18.703 10.039 1.00 20.34 20 VAL B CA 1
ATOM 5130 C C . VAL B 1 11 ? -4.916 -18.233 9.846 1.00 20.45 20 VAL B C 1
ATOM 5131 O O . VAL B 1 11 ? -5.240 -17.605 8.828 1.00 20.62 20 VAL B O 1
ATOM 5144 N N . ASP B 1 12 ? -5.780 -18.533 10.817 1.00 21.43 21 ASP B N 1
ATOM 5145 C CA . ASP B 1 12 ? -7.162 -18.059 10.787 1.00 23.17 21 ASP B CA 1
ATOM 5146 C C . ASP B 1 12 ? -7.206 -16.618 11.283 1.00 22.83 21 ASP B C 1
ATOM 5147 O O . ASP B 1 12 ? -6.799 -16.338 12.419 1.00 26.38 21 ASP B O 1
ATOM 5156 N N . ILE B 1 13 ? -7.717 -15.704 10.458 1.00 20.72 22 ILE B N 1
ATOM 5157 C CA . ILE B 1 13 ? -7.880 -14.312 10.873 1.00 20.34 22 ILE B CA 1
ATOM 5158 C C . ILE B 1 13 ? -9.333 -13.909 11.063 1.00 22.16 22 ILE B C 1
ATOM 5159 O O . ILE B 1 13 ? -9.601 -12.736 11.357 1.00 24.08 22 ILE B O 1
ATOM 5175 N N . GLY B 1 14 ? -10.278 -14.838 10.935 1.00 23.50 23 GLY B N 1
ATOM 5176 C CA . GLY B 1 14 ? -11.681 -14.501 11.115 1.00 24.57 23 GLY B CA 1
ATOM 5177 C C . GLY B 1 14 ? -12.227 -13.673 9.958 1.00 24.54 23 GLY B C 1
ATOM 5178 O O . GLY B 1 14 ? -11.696 -13.661 8.850 1.00 23.63 23 GLY B O 1
ATOM 5182 N N . ALA B 1 15 ? -13.320 -12.971 10.242 1.00 24.53 24 ALA B N 1
ATOM 5183 C CA . ALA B 1 15 ? -13.978 -12.176 9.218 1.00 25.38 24 ALA B CA 1
ATOM 5184 C C . ALA B 1 15 ? -13.150 -10.941 8.902 1.00 24.45 24 ALA B C 1
ATOM 5185 O O . ALA B 1 15 ? -12.578 -10.307 9.790 1.00 26.65 24 ALA B O 1
ATOM 5192 N N . LEU B 1 16 ? -13.079 -10.601 7.621 1.00 22.41 25 LEU B N 1
ATOM 5193 C CA . LEU B 1 16 ? -12.356 -9.419 7.179 1.00 22.30 25 LEU B CA 1
ATOM 5194 C C . LEU B 1 16 ? -13.308 -8.519 6.411 1.00 21.53 25 LEU B C 1
ATOM 5195 O O . LEU B 1 16 ? -13.955 -8.961 5.452 1.00 21.78 25 LEU B O 1
ATOM 5211 N N . THR B 1 17 ? -13.377 -7.258 6.819 1.00 21.27 26 THR B N 1
ATOM 5212 C CA . THR B 1 17 ? -14.159 -6.264 6.104 1.00 21.88 26 THR B CA 1
ATOM 5213 C C . THR B 1 17 ? -13.243 -5.587 5.097 1.00 21.86 26 THR B C 1
ATOM 5214 O O . THR B 1 17 ? -12.188 -5.056 5.464 1.00 22.75 26 THR B O 1
ATOM 5225 N N . LEU B 1 18 ? -13.641 -5.617 3.836 1.00 21.62 27 LEU B N 1
ATOM 5226 C CA . LEU B 1 18 ? -12.818 -5.091 2.765 1.00 21.96 27 LEU B CA 1
ATOM 5227 C C . LEU B 1 18 ? -13.070 -3.600 2.576 1.00 23.87 27 LEU B C 1
ATOM 5228 O O . LEU B 1 18 ? -14.042 -3.030 3.079 1.00 23.66 27 LEU B O 1
ATOM 5244 N N . GLU B 1 19 ? -12.157 -2.980 1.825 1.00 24.95 28 GLU B N 1
ATOM 5245 C CA . GLU B 1 19 ? -12.249 -1.560 1.496 1.00 26.08 28 GLU B CA 1
ATOM 5246 C C . GLU B 1 19 ? -13.629 -1.188 0.958 1.00 25.88 28 GLU B C 1
ATOM 5247 O O . GLU B 1 19 ? -14.143 -0.093 1.230 1.00 27.93 28 GLU B O 1
ATOM 5259 N N . SER B 1 20 ? -14.238 -2.080 0.180 1.00 25.36 29 SER B N 1
ATOM 5260 C CA . SER B 1 20 ? -15.554 -1.841 -0.407 1.00 27.28 29 SER B CA 1
ATOM 5261 C C . SER B 1 20 ? -16.697 -1.914 0.597 1.00 29.55 29 SER B C 1
ATOM 5262 O O . SER B 1 20 ? -17.809 -1.480 0.272 1.00 30.99 29 SER B O 1
ATOM 5270 N N . GLY B 1 21 ? -16.474 -2.463 1.783 1.00 28.92 30 GLY B N 1
ATOM 5271 C CA . GLY B 1 21 ? -17.544 -2.765 2.708 1.00 28.10 30 GLY B CA 1
ATOM 5272 C C . GLY B 1 21 ? -17.990 -4.214 2.685 1.00 27.41 30 GLY B C 1
ATOM 5273 O O . GLY B 1 21 ? -18.643 -4.659 3.636 1.00 28.79 30 GLY B O 1
ATOM 5277 N N . ALA B 1 22 ? -17.662 -4.956 1.626 1.00 26.02 31 ALA B N 1
ATOM 5278 C CA . ALA B 1 22 ? -17.954 -6.385 1.606 1.00 25.08 31 ALA B CA 1
ATOM 5279 C C . ALA B 1 22 ? -17.171 -7.092 2.703 1.00 25.15 31 ALA B C 1
ATOM 5280 O O . ALA B 1 22 ? -16.086 -6.663 3.093 1.00 25.31 31 ALA B O 1
ATOM 5287 N N . VAL B 1 23 ? -17.726 -8.196 3.194 1.00 25.16 32 VAL B N 1
ATOM 5288 C CA . VAL B 1 23 ? -17.101 -8.989 4.244 1.00 26.40 32 VAL B CA 1
ATOM 5289 C C . VAL B 1 23 ? -16.823 -10.382 3.704 1.00 27.48 32 VAL B C 1
ATOM 5290 O O . VAL B 1 23 ? -17.677 -10.984 3.043 1.00 29.78 32 VAL B O 1
ATOM 5303 N N . ILE B 1 24 ? -15.624 -10.890 3.977 1.00 25.48 33 ILE B N 1
ATOM 5304 C CA . ILE B 1 24 ? -15.285 -12.282 3.707 1.00 25.84 33 ILE B CA 1
ATOM 5305 C C . ILE B 1 24 ? -15.231 -13.001 5.042 1.00 27.66 33 ILE B C 1
ATOM 5306 O O . ILE B 1 24 ? -14.435 -12.644 5.920 1.00 27.41 33 ILE B O 1
ATOM 5322 N N . ASP B 1 25 ? -16.058 -14.025 5.184 1.00 29.39 34 ASP B N 1
ATOM 5323 C CA . ASP B 1 25 ? -16.066 -14.808 6.405 1.00 33.31 34 ASP B CA 1
ATOM 5324 C C . ASP B 1 25 ? -14.815 -15.677 6.479 1.00 31.90 34 ASP B C 1
ATOM 5325 O O . ASP B 1 25 ? -14.273 -16.119 5.460 1.00 32.84 34 ASP B O 1
ATOM 5334 N N . ASN B 1 26 ? -14.344 -15.902 7.701 1.00 30.17 35 ASN B N 1
ATOM 5335 C CA . ASN B 1 26 ? -13.415 -16.992 7.985 1.00 30.65 35 ASN B CA 1
ATOM 5336 C C . ASN B 1 26 ? -12.216 -16.975 7.040 1.00 26.35 35 ASN B C 1
ATOM 5337 O O . ASN B 1 26 ? -11.861 -17.990 6.425 1.00 26.75 35 ASN B O 1
ATOM 5348 N N . VAL B 1 27 ? -11.575 -15.811 6.929 1.00 21.81 36 VAL B N 1
ATOM 5349 C CA . VAL B 1 27 ? -10.402 -15.702 6.070 1.00 20.25 36 VAL B CA 1
ATOM 5350 C C . VAL B 1 27 ? -9.249 -16.475 6.683 1.00 19.67 36 VAL B C 1
ATOM 5351 O O . VAL B 1 27 ? -9.015 -16.425 7.902 1.00 19.45 36 VAL B O 1
ATOM 5364 N N . GLN B 1 28 ? -8.541 -17.214 5.836 1.00 19.50 37 GLN B N 1
ATOM 5365 C CA . GLN B 1 28 ? -7.334 -17.931 6.201 1.00 21.12 37 GLN B CA 1
ATOM 5366 C C . GLN B 1 28 ? -6.195 -17.453 5.317 1.00 19.76 37 GLN B C 1
ATOM 5367 O O . GLN B 1 28 ? -6.379 -17.239 4.110 1.00 19.30 37 GLN B O 1
ATOM 5381 N N . ILE B 1 29 ? -5.023 -17.285 5.920 1.00 18.75 38 ILE B N 1
ATOM 5382 C CA . ILE B 1 29 ? -3.823 -16.840 5.223 1.00 18.22 38 ILE B CA 1
ATOM 5383 C C . ILE B 1 29 ? -2.737 -17.879 5.438 1.00 17.96 38 ILE B C 1
ATOM 5384 O O . ILE B 1 29 ? -2.360 -18.172 6.582 1.00 18.12 38 ILE B O 1
ATOM 5400 N N . ALA B 1 30 ? -2.239 -18.435 4.341 1.00 18.53 39 ALA B N 1
ATOM 5401 C CA . ALA B 1 30 ? -1.118 -19.355 4.387 1.00 18.38 39 ALA B CA 1
ATOM 5402 C C . ALA B 1 30 ? 0.180 -18.594 4.600 1.00 18.85 39 ALA B C 1
ATOM 5403 O O . ALA B 1 30 ? 0.392 -17.529 4.019 1.00 19.30 39 ALA B O 1
ATOM 5410 N N . VAL B 1 31 ? 1.054 -19.158 5.431 1.00 19.66 40 VAL B N 1
ATOM 5411 C CA . VAL B 1 31 ? 2.311 -18.525 5.808 1.00 21.94 40 VAL B CA 1
ATOM 5412 C C . VAL B 1 31 ? 3.424 -19.564 5.745 1.00 22.52 40 VAL B C 1
ATOM 5413 O O . VAL B 1 31 ? 3.244 -20.716 6.166 1.00 23.93 40 VAL B O 1
ATOM 5426 N N . GLU B 1 32 ? 4.581 -19.146 5.232 1.00 22.17 41 GLU B N 1
ATOM 5427 C CA . GLU B 1 32 ? 5.810 -19.916 5.324 1.00 22.23 41 GLU B CA 1
ATOM 5428 C C . GLU B 1 32 ? 6.899 -19.037 5.925 1.00 22.34 41 GLU B C 1
ATOM 5429 O O . GLU B 1 32 ? 6.914 -17.818 5.736 1.00 22.07 41 GLU B O 1
ATOM 5441 N N . ARG B 1 33 ? 7.818 -19.674 6.643 1.00 22.76 42 ARG B N 1
ATOM 5442 C CA . ARG B 1 33 ? 8.858 -18.997 7.404 1.00 24.83 42 ARG B CA 1
ATOM 5443 C C . ARG B 1 33 ? 10.205 -19.674 7.173 1.00 23.80 42 ARG B C 1
ATOM 5444 O O . ARG B 1 33 ? 10.286 -20.904 7.102 1.00 25.58 42 ARG B O 1
ATOM 5465 N N . TRP B 1 34 ? 11.259 -18.864 7.057 1.00 22.74 43 TRP B N 1
ATOM 5466 C CA . TRP B 1 34 ? 12.641 -19.334 7.027 1.00 22.61 43 TRP B CA 1
ATOM 5467 C C . TRP B 1 34 ? 13.432 -18.505 8.022 1.00 22.96 43 TRP B C 1
ATOM 5468 O O . TRP B 1 34 ? 13.378 -17.273 7.984 1.00 22.50 43 TRP B O 1
ATOM 5489 N N . GLY B 1 35 ? 14.153 -19.175 8.903 1.00 23.88 44 GLY B N 1
ATOM 5490 C CA . GLY B 1 35 ? 14.926 -18.483 9.911 1.00 24.11 44 GLY B CA 1
ATOM 5491 C C . GLY B 1 35 ? 14.162 -18.379 11.213 1.00 24.29 44 GLY B C 1
ATOM 5492 O O . GLY B 1 35 ? 12.928 -18.381 11.245 1.00 24.52 44 GLY B O 1
ATOM 5496 N N . GLU B 1 36 ? 14.904 -18.291 12.310 1.00 26.34 45 GLU B N 1
ATOM 5497 C CA . GLU B 1 36 ? 14.287 -18.236 13.626 1.00 28.12 45 GLU B CA 1
ATOM 5498 C C . GLU B 1 36 ? 13.877 -16.814 13.973 1.00 25.98 45 GLU B C 1
ATOM 5499 O O . GLU B 1 36 ? 14.574 -15.848 13.651 1.00 24.77 45 GLU B O 1
ATOM 5511 N N . LEU B 1 37 ? 12.718 -16.697 14.611 1.00 26.18 46 LEU B N 1
ATOM 5512 C CA . LEU B 1 37 ? 12.258 -15.424 15.138 1.00 27.34 46 LEU B CA 1
ATOM 5513 C C . LEU B 1 37 ? 13.064 -15.066 16.388 1.00 29.05 46 LEU B C 1
ATOM 5514 O O . LEU B 1 37 ? 13.257 -15.902 17.275 1.00 30.48 46 LEU B O 1
ATOM 5530 N N . SER B 1 38 ? 13.556 -13.829 16.448 1.00 29.90 47 SER B N 1
ATOM 5531 C CA . SER B 1 38 ? 14.356 -13.390 17.585 1.00 30.71 47 SER B CA 1
ATOM 5532 C C . SER B 1 38 ? 13.492 -13.266 18.841 1.00 31.31 47 SER B C 1
ATOM 5533 O O . SER B 1 38 ? 12.267 -13.143 18.757 1.00 30.61 47 SER B O 1
ATOM 5541 N N . PRO B 1 39 ? 14.114 -13.291 20.029 1.00 33.46 48 PRO B N 1
ATOM 5542 C CA . PRO B 1 39 ? 13.324 -13.154 21.267 1.00 33.73 48 PRO B CA 1
ATOM 5543 C C . PRO B 1 39 ? 12.417 -11.932 21.292 1.00 33.83 48 PRO B C 1
ATOM 5544 O O . PRO B 1 39 ? 11.280 -12.032 21.765 1.00 35.37 48 PRO B O 1
ATOM 5555 N N . SER B 1 40 ? 12.873 -10.788 20.783 1.00 32.58 49 SER B N 1
ATOM 5556 C CA . SER B 1 40 ? 12.049 -9.585 20.746 1.00 32.36 49 SER B CA 1
ATOM 5557 C C . SER B 1 40 ? 11.142 -9.524 19.522 1.00 30.58 49 SER B C 1
ATOM 5558 O O . SER B 1 40 ? 10.329 -8.599 19.417 1.00 29.91 49 SER B O 1
ATOM 5566 N N . ARG B 1 41 ? 11.252 -10.493 18.610 1.00 30.11 50 ARG B N 1
ATOM 5567 C CA . ARG B 1 41 ? 10.463 -10.515 17.375 1.00 29.35 50 ARG B CA 1
ATOM 5568 C C . ARG B 1 41 ? 10.779 -9.320 16.486 1.00 27.79 50 ARG B C 1
ATOM 5569 O O . ARG B 1 41 ? 9.928 -8.863 15.718 1.00 30.10 50 ARG B O 1
ATOM 5590 N N . ASP B 1 42 ? 12.006 -8.815 16.571 1.00 27.33 51 ASP B N 1
ATOM 5591 C CA . ASP B 1 42 ? 12.398 -7.611 15.851 1.00 27.90 51 ASP B CA 1
ATOM 5592 C C . ASP B 1 42 ? 13.083 -7.895 14.513 1.00 25.07 51 ASP B C 1
ATOM 5593 O O . ASP B 1 42 ? 13.567 -6.954 13.872 1.00 24.23 51 ASP B O 1
ATOM 5602 N N . ASN B 1 43 ? 13.116 -9.151 14.062 1.00 23.14 52 ASN B N 1
ATOM 5603 C CA . ASN B 1 43 ? 13.913 -9.521 12.893 1.00 22.81 52 ASN B CA 1
ATOM 5604 C C . ASN B 1 43 ? 13.077 -10.063 11.736 1.00 21.96 52 ASN B C 1
ATOM 5605 O O . ASN B 1 43 ? 13.584 -10.838 10.927 1.00 21.73 52 ASN B O 1
ATOM 5616 N N . VAL B 1 44 ? 11.818 -9.649 11.614 1.00 20.12 53 VAL B N 1
ATOM 5617 C CA . VAL B 1 44 ? 10.929 -10.189 10.587 1.00 19.55 53 VAL B CA 1
ATOM 5618 C C . VAL B 1 44 ? 11.099 -9.412 9.291 1.00 18.43 53 VAL B C 1
ATOM 5619 O O . VAL B 1 44 ? 10.994 -8.180 9.270 1.00 18.80 53 VAL B O 1
ATOM 5632 N N . VAL B 1 45 ? 11.324 -10.141 8.204 1.00 18.21 54 VAL B N 1
ATOM 5633 C CA . VAL B 1 45 ? 11.348 -9.580 6.853 1.00 18.17 54 VAL B CA 1
ATOM 5634 C C . VAL B 1 45 ? 10.213 -10.236 6.085 1.00 18.79 54 VAL B C 1
ATOM 5635 O O . VAL B 1 45 ? 10.235 -11.454 5.870 1.00 19.36 54 VAL B O 1
ATOM 5648 N N . VAL B 1 46 ? 9.226 -9.439 5.676 1.00 19.09 55 VAL B N 1
ATOM 5649 C CA . VAL B 1 46 ? 8.061 -9.951 4.959 1.00 18.42 55 VAL B CA 1
ATOM 5650 C C . VAL B 1 46 ? 8.369 -9.918 3.474 1.00 17.22 55 VAL B C 1
ATOM 5651 O O . VAL B 1 46 ? 8.684 -8.858 2.923 1.00 18.86 55 VAL B O 1
ATOM 5664 N N . VAL B 1 47 ? 8.281 -11.076 2.829 1.00 17.44 56 VAL B N 1
ATOM 5665 C CA . VAL B 1 47 ? 8.510 -11.197 1.390 1.00 18.04 56 VAL B CA 1
ATOM 5666 C C . VAL B 1 47 ? 7.152 -11.306 0.708 1.00 18.61 56 VAL B C 1
ATOM 5667 O O . VAL B 1 47 ? 6.358 -12.201 1.022 1.00 19.74 56 VAL B O 1
ATOM 5680 N N . LEU B 1 48 ? 6.881 -10.387 -0.222 1.00 17.78 57 LEU B N 1
ATOM 5681 C CA . LEU B 1 48 ? 5.560 -10.212 -0.825 1.00 17.68 57 LEU B CA 1
ATOM 5682 C C . LEU B 1 48 ? 5.617 -10.688 -2.274 1.00 17.86 57 LEU B C 1
ATOM 5683 O O . LEU B 1 48 ? 6.279 -10.064 -3.115 1.00 16.97 57 LEU B O 1
ATOM 5699 N N . HIS B 1 49 ? 4.903 -11.777 -2.563 1.00 16.44 58 HIS B N 1
ATOM 5700 C CA . HIS B 1 49 ? 4.954 -12.390 -3.881 1.00 16.58 58 HIS B CA 1
ATOM 5701 C C . HIS B 1 49 ? 4.145 -11.604 -4.910 1.00 17.97 58 HIS B C 1
ATOM 5702 O O . HIS B 1 49 ? 3.302 -10.763 -4.584 1.00 17.86 58 HIS B O 1
ATOM 5716 N N . ALA B 1 50 ? 4.432 -11.902 -6.186 1.00 18.86 59 ALA B N 1
ATOM 5717 C CA . ALA B 1 50 ? 3.829 -11.249 -7.339 1.00 19.70 59 ALA B CA 1
ATOM 5718 C C . ALA B 1 50 ? 2.612 -12.045 -7.829 1.00 18.68 59 ALA B C 1
ATOM 5719 O O . ALA B 1 50 ? 2.182 -13.017 -7.203 1.00 19.64 59 ALA B O 1
ATOM 5726 N N . LEU B 1 51 ? 2.068 -11.653 -8.987 1.00 18.54 60 LEU B N 1
ATOM 5727 C CA . LEU B 1 51 ? 0.741 -12.109 -9.410 1.00 18.86 60 LEU B CA 1
ATOM 5728 C C . LEU B 1 51 ? 0.563 -13.623 -9.317 1.00 20.21 60 LEU B C 1
ATOM 5729 O O . LEU B 1 51 ? -0.437 -14.101 -8.771 1.00 20.72 60 LEU B O 1
ATOM 5745 N N . THR B 1 52 ? 1.477 -14.398 -9.907 1.00 20.79 61 THR B N 1
ATOM 5746 C CA . THR B 1 52 ? 1.316 -15.850 -9.950 1.00 22.08 61 THR B CA 1
ATOM 5747 C C . THR B 1 52 ? 2.274 -16.568 -9.010 1.00 22.79 61 THR B C 1
ATOM 5748 O O . THR B 1 52 ? 2.460 -17.786 -9.125 1.00 23.61 61 THR B O 1
ATOM 5759 N N . GLY B 1 53 ? 2.857 -15.838 -8.062 1.00 21.33 62 GLY B N 1
ATOM 5760 C CA . GLY B 1 53 ? 3.685 -16.427 -7.038 1.00 20.72 62 GLY B CA 1
ATOM 5761 C C . GLY B 1 53 ? 2.856 -16.935 -5.869 1.00 20.75 62 GLY B C 1
ATOM 5762 O O . GLY B 1 53 ? 1.624 -16.980 -5.897 1.00 21.24 62 GLY B O 1
ATOM 5766 N N . ASP B 1 54 ? 3.564 -17.322 -4.816 1.00 20.44 63 ASP B N 1
ATOM 5767 C CA . ASP B 1 54 ? 2.907 -17.869 -3.631 1.00 21.70 63 ASP B CA 1
ATOM 5768 C C . ASP B 1 54 ? 3.877 -17.734 -2.456 1.00 20.59 63 ASP B C 1
ATOM 5769 O O . ASP B 1 54 ? 4.870 -17.014 -2.548 1.00 19.85 63 ASP B O 1
ATOM 5778 N N . SER B 1 55 ? 3.604 -18.455 -1.362 1.00 20.81 64 SER B N 1
ATOM 5779 C CA . SER B 1 55 ? 4.459 -18.340 -0.188 1.00 20.93 64 SER B CA 1
ATOM 5780 C C . SER B 1 55 ? 5.771 -19.105 -0.316 1.00 20.66 64 SER B C 1
ATOM 5781 O O . SER B 1 55 ? 6.627 -18.964 0.563 1.00 21.16 64 SER B O 1
ATOM 5789 N N . HIS B 1 56 ? 5.960 -19.897 -1.377 1.00 21.04 65 HIS B N 1
ATOM 5790 C CA . HIS B 1 56 ? 7.157 -20.728 -1.529 1.00 23.40 65 HIS B CA 1
ATOM 5791 C C . HIS B 1 56 ? 8.291 -19.877 -2.109 1.00 22.23 65 HIS B C 1
ATOM 5792 O O . HIS B 1 56 ? 8.620 -19.934 -3.295 1.00 23.72 65 HIS B O 1
ATOM 5806 N N . VAL B 1 57 ? 8.906 -19.082 -1.233 1.00 22.34 66 VAL B N 1
ATOM 5807 C CA . VAL B 1 57 ? 9.956 -18.148 -1.629 1.00 23.19 66 VAL B CA 1
ATOM 5808 C C . VAL B 1 57 ? 11.292 -18.857 -1.820 1.00 24.81 66 VAL B C 1
ATOM 5809 O O . VAL B 1 57 ? 12.046 -18.545 -2.749 1.00 26.23 66 VAL B O 1
ATOM 5822 N N . ALA B 1 58 ? 11.622 -19.792 -0.933 1.00 27.16 67 ALA B N 1
ATOM 5823 C CA . ALA B 1 58 ? 12.955 -20.368 -0.887 1.00 30.72 67 ALA B CA 1
ATOM 5824 C C . ALA B 1 58 ? 12.859 -21.867 -0.658 1.00 34.42 67 ALA B C 1
ATOM 5825 O O . ALA B 1 58 ? 11.851 -22.385 -0.172 1.00 31.59 67 ALA B O 1
ATOM 5832 N N . GLY B 1 59 ? 13.942 -22.551 -1.007 1.00 40.78 68 GLY B N 1
ATOM 5833 C CA . GLY B 1 59 ? 14.011 -23.987 -0.903 1.00 47.76 68 GLY B CA 1
ATOM 5834 C C . GLY B 1 59 ? 14.262 -24.616 -2.258 1.00 55.04 68 GLY B C 1
ATOM 5835 O O . GLY B 1 59 ? 13.845 -24.081 -3.292 1.00 54.88 68 GLY B O 1
ATOM 5839 N N . PRO B 1 60 ? 14.968 -25.764 -2.289 1.00 61.80 69 PRO B N 1
ATOM 5840 C CA . PRO B 1 60 ? 15.189 -26.450 -3.562 1.00 65.46 69 PRO B CA 1
ATOM 5841 C C . PRO B 1 60 ? 14.275 -27.659 -3.731 1.00 67.63 69 PRO B C 1
ATOM 5842 O O . PRO B 1 60 ? 13.189 -27.661 -3.151 1.00 68.72 69 PRO B O 1
ATOM 5853 N N . PRO B 1 68 ? 11.165 -24.911 -7.307 1.00 52.85 77 PRO B N 1
ATOM 5854 C CA . PRO B 1 68 ? 12.026 -24.278 -6.306 1.00 50.59 77 PRO B CA 1
ATOM 5855 C C . PRO B 1 68 ? 11.628 -22.832 -6.038 1.00 45.43 77 PRO B C 1
ATOM 5856 O O . PRO B 1 68 ? 11.122 -22.163 -6.940 1.00 45.20 77 PRO B O 1
ATOM 5867 N N . GLY B 1 69 ? 11.868 -22.364 -4.814 1.00 39.82 78 GLY B N 1
ATOM 5868 C CA . GLY B 1 69 ? 11.399 -21.062 -4.370 1.00 34.80 78 GLY B CA 1
ATOM 5869 C C . GLY B 1 69 ? 11.589 -19.958 -5.387 1.00 31.17 78 GLY B C 1
ATOM 5870 O O . GLY B 1 69 ? 12.658 -19.849 -5.997 1.00 32.23 78 GLY B O 1
ATOM 5874 N N . TRP B 1 70 ? 10.564 -19.119 -5.567 1.00 27.09 79 TRP B N 1
ATOM 5875 C CA . TRP B 1 70 ? 10.610 -18.123 -6.633 1.00 26.14 79 TRP B CA 1
ATOM 5876 C C . TRP B 1 70 ? 11.663 -17.042 -6.391 1.00 27.15 79 TRP B C 1
ATOM 5877 O O . TRP B 1 70 ? 12.046 -16.351 -7.340 1.00 28.38 79 TRP B O 1
ATOM 5898 N N . TRP B 1 71 ? 12.148 -16.883 -5.159 1.00 25.47 80 TRP B N 1
ATOM 5899 C CA . TRP B 1 71 ? 13.229 -15.942 -4.854 1.00 25.28 80 TRP B CA 1
ATOM 5900 C C . TRP B 1 71 ? 14.325 -16.633 -4.054 1.00 26.05 80 TRP B C 1
ATOM 5901 O O . TRP B 1 71 ? 14.929 -16.054 -3.144 1.00 26.66 80 TRP B O 1
ATOM 5922 N N . ASP B 1 72 ? 14.603 -17.889 -4.394 1.00 27.33 81 ASP B N 1
ATOM 5923 C CA . ASP B 1 72 ? 15.547 -18.680 -3.612 1.00 30.34 81 ASP B CA 1
ATOM 5924 C C . ASP B 1 72 ? 16.934 -18.048 -3.580 1.00 30.90 81 ASP B C 1
ATOM 5925 O O . ASP B 1 72 ? 17.662 -18.204 -2.591 1.00 31.70 81 ASP B O 1
ATOM 5934 N N . GLY B 1 73 ? 17.320 -17.336 -4.645 1.00 29.74 82 GLY B N 1
ATOM 5935 C CA . GLY B 1 73 ? 18.633 -16.719 -4.694 1.00 30.78 82 GLY B CA 1
ATOM 5936 C C . GLY B 1 73 ? 18.878 -15.660 -3.637 1.00 32.41 82 GLY B C 1
ATOM 5937 O O . GLY B 1 73 ? 20.039 -15.318 -3.383 1.00 34.32 82 GLY B O 1
ATOM 5941 N N . VAL B 1 74 ? 17.823 -15.130 -3.015 1.00 30.89 83 VAL B N 1
ATOM 5942 C CA . VAL B 1 74 ? 17.948 -14.021 -2.074 1.00 30.03 83 VAL B CA 1
ATOM 5943 C C . VAL B 1 74 ? 17.482 -14.363 -0.665 1.00 28.36 83 VAL B C 1
ATOM 5944 O O . VAL B 1 74 ? 17.521 -13.489 0.211 1.00 27.98 83 VAL B O 1
ATOM 5957 N N . VAL B 1 75 ? 17.064 -15.602 -0.405 1.00 27.08 84 VAL B N 1
ATOM 5958 C CA . VAL B 1 75 ? 16.609 -16.015 0.920 1.00 26.99 84 VAL B CA 1
ATOM 5959 C C . VAL B 1 75 ? 17.320 -17.309 1.302 1.00 27.78 84 VAL B C 1
ATOM 5960 O O . VAL B 1 75 ? 17.228 -18.312 0.581 1.00 29.12 84 VAL B O 1
ATOM 5973 N N . GLY B 1 76 ? 18.023 -17.292 2.434 1.00 26.99 85 GLY B N 1
ATOM 5974 C CA . GLY B 1 76 ? 18.713 -18.468 2.916 1.00 27.70 85 GLY B CA 1
ATOM 5975 C C . GLY B 1 76 ? 19.937 -18.113 3.740 1.00 26.22 85 GLY B C 1
ATOM 5976 O O . GLY B 1 76 ? 20.243 -16.936 3.960 1.00 23.85 85 GLY B O 1
ATOM 5980 N N . PRO B 1 77 ? 20.664 -19.127 4.212 1.00 26.78 86 PRO B N 1
ATOM 5981 C CA . PRO B 1 77 ? 21.892 -18.863 4.979 1.00 26.93 86 PRO B CA 1
ATOM 5982 C C . PRO B 1 77 ? 22.918 -18.123 4.136 1.00 26.45 86 PRO B C 1
ATOM 5983 O O . PRO B 1 77 ? 23.328 -18.592 3.071 1.00 26.81 86 PRO B O 1
ATOM 5994 N N . GLY B 1 78 ? 23.312 -16.941 4.610 1.00 24.53 87 GLY B N 1
ATOM 5995 C CA . GLY B 1 78 ? 24.265 -16.108 3.909 1.00 23.85 87 GLY B CA 1
ATOM 5996 C C . GLY B 1 78 ? 23.714 -15.379 2.704 1.00 23.64 87 GLY B C 1
ATOM 5997 O O . GLY B 1 78 ? 24.482 -14.703 2.011 1.00 24.54 87 GLY B O 1
ATOM 6001 N N . ALA B 1 79 ? 22.417 -15.488 2.433 1.00 23.38 88 ALA B N 1
ATOM 6002 C CA . ALA B 1 79 ? 21.803 -14.800 1.309 1.00 24.01 88 ALA B CA 1
ATOM 6003 C C . ALA B 1 79 ? 21.491 -13.352 1.681 1.00 24.02 88 ALA B C 1
ATOM 6004 O O . ALA B 1 79 ? 21.704 -12.910 2.812 1.00 24.15 88 ALA B O 1
ATOM 6011 N N . ALA B 1 80 ? 20.969 -12.601 0.706 1.00 24.88 89 ALA B N 1
ATOM 6012 C CA . ALA B 1 80 ? 20.618 -11.204 0.940 1.00 25.65 89 ALA B CA 1
ATOM 6013 C C . ALA B 1 80 ? 19.717 -11.066 2.159 1.00 24.89 89 ALA B C 1
ATOM 6014 O O . ALA B 1 80 ? 19.936 -10.199 3.008 1.00 26.93 89 ALA B O 1
ATOM 6021 N N . ILE B 1 81 ? 18.694 -11.907 2.257 1.00 23.23 90 ILE B N 1
ATOM 6022 C CA . ILE B 1 81 ? 17.933 -12.073 3.496 1.00 22.25 90 ILE B CA 1
ATOM 6023 C C . ILE B 1 81 ? 18.566 -13.278 4.182 1.00 21.52 90 ILE B C 1
ATOM 6024 O O . ILE B 1 81 ? 18.211 -14.431 3.929 1.00 21.12 90 ILE B O 1
ATOM 6040 N N . ASP B 1 82 ? 19.515 -13.001 5.073 1.00 21.99 91 ASP B N 1
ATOM 6041 C CA . ASP B 1 82 ? 20.320 -14.037 5.709 1.00 22.10 91 ASP B CA 1
ATOM 6042 C C . ASP B 1 82 ? 19.513 -14.640 6.853 1.00 21.55 91 ASP B C 1
ATOM 6043 O O . ASP B 1 82 ? 19.336 -14.012 7.907 1.00 20.98 91 ASP B O 1
ATOM 6052 N N . THR B 1 83 ? 19.014 -15.859 6.645 1.00 21.58 92 THR B N 1
ATOM 6053 C CA . THR B 1 83 ? 18.110 -16.476 7.607 1.00 23.35 92 THR B CA 1
ATOM 6054 C C . THR B 1 83 ? 18.804 -16.895 8.894 1.00 22.67 92 THR B C 1
ATOM 6055 O O . THR B 1 83 ? 18.119 -17.330 9.817 1.00 23.59 92 THR B O 1
ATOM 6066 N N . ARG B 1 84 ? 20.129 -16.764 8.985 1.00 22.34 93 ARG B N 1
ATOM 6067 C CA . ARG B 1 84 ? 20.812 -16.927 10.265 1.00 24.33 93 ARG B CA 1
ATOM 6068 C C . ARG B 1 84 ? 20.543 -15.758 11.202 1.00 25.66 93 ARG B C 1
ATOM 6069 O O . ARG B 1 84 ? 20.702 -15.903 12.421 1.00 26.60 93 ARG B O 1
ATOM 6090 N N . ARG B 1 85 ? 20.134 -14.617 10.658 1.00 26.02 94 ARG B N 1
ATOM 6091 C CA . ARG B 1 85 ? 19.902 -13.386 11.399 1.00 26.78 94 ARG B CA 1
ATOM 6092 C C . ARG B 1 85 ? 18.463 -12.906 11.315 1.00 24.63 94 ARG B C 1
ATOM 6093 O O . ARG B 1 85 ? 17.931 -12.378 12.300 1.00 23.40 94 ARG B O 1
ATOM 6114 N N . TRP B 1 86 ? 17.834 -13.045 10.151 1.00 23.01 95 TRP B N 1
ATOM 6115 C CA . TRP B 1 86 ? 16.486 -12.567 9.907 1.00 21.59 95 TRP B CA 1
ATOM 6116 C C . TRP B 1 86 ? 15.516 -13.734 9.832 1.00 21.13 95 TRP B C 1
ATOM 6117 O O . TRP B 1 86 ? 15.891 -14.867 9.519 1.00 22.02 95 TRP B O 1
ATOM 6138 N N . CYS B 1 87 ? 14.254 -13.431 10.115 1.00 21.28 96 CYS B N 1
ATOM 6139 C CA . CYS B 1 87 ? 13.145 -14.370 9.975 1.00 20.41 96 CYS B CA 1
ATOM 6140 C C . CYS B 1 87 ? 12.330 -13.930 8.761 1.00 19.45 96 CYS B C 1
ATOM 6141 O O . CYS B 1 87 ? 11.565 -12.963 8.828 1.00 19.24 96 CYS B O 1
ATOM 6149 N N . ALA B 1 88 ? 12.491 -14.645 7.651 1.00 19.25 97 ALA B N 1
ATOM 6150 C CA . ALA B 1 88 ? 11.778 -14.329 6.421 1.00 19.16 97 ALA B CA 1
ATOM 6151 C C . ALA B 1 88 ? 10.408 -14.989 6.461 1.00 18.73 97 ALA B C 1
ATOM 6152 O O . ALA B 1 88 ? 10.303 -16.210 6.643 1.00 20.23 97 ALA B O 1
ATOM 6159 N N . ILE B 1 89 ? 9.360 -14.189 6.308 1.00 17.61 98 ILE B N 1
ATOM 6160 C CA . ILE B 1 89 ? 7.989 -14.673 6.325 1.00 17.63 98 ILE B CA 1
ATOM 6161 C C . ILE B 1 89 ? 7.322 -14.269 5.021 1.00 18.38 98 ILE B C 1
ATOM 6162 O O . ILE B 1 89 ? 7.398 -13.105 4.612 1.00 18.69 98 ILE B O 1
ATOM 6178 N N . ALA B 1 90 ? 6.671 -15.227 4.375 1.00 19.52 99 ALA B N 1
ATOM 6179 C CA . ALA B 1 90 ? 5.902 -14.963 3.166 1.00 18.94 99 ALA B CA 1
ATOM 6180 C C . ALA B 1 90 ? 4.503 -15.534 3.338 1.00 18.93 99 ALA B C 1
ATOM 6181 O O . ALA B 1 90 ? 4.337 -16.676 3.792 1.00 19.42 99 ALA B O 1
ATOM 6188 N N . THR B 1 91 ? 3.500 -14.751 2.973 1.00 18.30 100 THR B N 1
ATOM 6189 C CA . THR B 1 91 ? 2.134 -15.242 2.923 1.00 17.55 100 THR B CA 1
ATOM 6190 C C . THR B 1 91 ? 1.776 -15.610 1.492 1.00 17.87 100 THR B C 1
ATOM 6191 O O . THR B 1 91 ? 2.447 -15.215 0.538 1.00 19.23 100 THR B O 1
ATOM 6202 N N . ASN B 1 92 ? 0.699 -16.371 1.355 1.00 17.89 101 ASN B N 1
ATOM 6203 C CA . ASN B 1 92 ? -0.054 -16.403 0.109 1.00 17.58 101 ASN B CA 1
ATOM 6204 C C . ASN B 1 92 ? -1.082 -15.278 0.197 1.00 17.35 101 ASN B C 1
ATOM 6205 O O . ASN B 1 92 ? -1.781 -15.135 1.206 1.00 18.12 101 ASN B O 1
ATOM 6216 N N . VAL B 1 93 ? -1.105 -14.427 -0.827 1.00 16.72 102 VAL B N 1
ATOM 6217 C CA . VAL B 1 93 ? -1.955 -13.248 -0.817 1.00 16.35 102 VAL B CA 1
ATOM 6218 C C . VAL B 1 93 ? -3.431 -13.628 -0.711 1.00 16.25 102 VAL B C 1
ATOM 6219 O O . VAL B 1 93 ? -3.875 -14.676 -1.205 1.00 17.74 102 VAL B O 1
ATOM 6232 N N . LEU B 1 94 ? -4.195 -12.754 -0.063 1.00 15.55 103 LEU B N 1
ATOM 6233 C CA . LEU B 1 94 ? -5.649 -12.853 -0.073 1.00 14.95 103 LEU B CA 1
ATOM 6234 C C . LEU B 1 94 ? -6.142 -12.845 -1.515 1.00 16.60 103 LEU B C 1
ATOM 6235 O O . LEU B 1 94 ? -5.787 -11.958 -2.294 1.00 17.56 103 LEU B O 1
ATOM 6251 N N . GLY B 1 95 ? -6.982 -13.828 -1.854 1.00 16.25 104 GLY B N 1
ATOM 6252 C CA . GLY B 1 95 ? -7.413 -14.068 -3.219 1.00 16.43 104 GLY B CA 1
ATOM 6253 C C . GLY B 1 95 ? -6.642 -15.166 -3.925 1.00 17.55 104 GLY B C 1
ATOM 6254 O O . GLY B 1 95 ? -7.027 -15.567 -5.045 1.00 17.30 104 GLY B O 1
ATOM 6258 N N . GLY B 1 96 ? -5.563 -15.652 -3.309 1.00 18.48 105 GLY B N 1
ATOM 6259 C CA . GLY B 1 96 ? -4.716 -16.660 -3.907 1.00 19.45 105 GLY B CA 1
ATOM 6260 C C . GLY B 1 96 ? -5.317 -18.053 -3.876 1.00 20.81 105 GLY B C 1
ATOM 6261 O O . GLY B 1 96 ? -6.437 -18.294 -3.419 1.00 20.75 105 GLY B O 1
ATOM 6265 N N . CYS B 1 97 ? -4.535 -18.994 -4.399 1.00 20.88 106 CYS B N 1
ATOM 6266 C CA . CYS B 1 97 ? -4.983 -20.366 -4.581 1.00 21.39 106 CYS B CA 1
ATOM 6267 C C . CYS B 1 97 ? -4.030 -21.380 -3.966 1.00 20.96 106 CYS B C 1
ATOM 6268 O O . CYS B 1 97 ? -4.203 -22.585 -4.190 1.00 21.96 106 CYS B O 1
ATOM 6276 N N . ARG B 1 98 ? -3.031 -20.938 -3.204 1.00 20.28 107 ARG B N 1
ATOM 6277 C CA . ARG B 1 98 ? -2.117 -21.881 -2.573 1.00 21.59 107 ARG B CA 1
ATOM 6278 C C . ARG B 1 98 ? -2.185 -21.789 -1.052 1.00 20.81 107 ARG B C 1
ATOM 6279 O O . ARG B 1 98 ? -1.158 -21.636 -0.386 1.00 22.84 107 ARG B O 1
ATOM 6300 N N . GLY B 1 99 ? -3.396 -21.876 -0.499 1.00 20.56 108 GLY B N 1
ATOM 6301 C CA . GLY B 1 99 ? -3.611 -21.992 0.934 1.00 20.91 108 GLY B CA 1
ATOM 6302 C C . GLY B 1 99 ? -4.432 -20.859 1.516 1.00 20.73 108 GLY B C 1
ATOM 6303 O O . GLY B 1 99 ? -5.145 -21.060 2.504 1.00 22.97 108 GLY B O 1
ATOM 6307 N N . SER B 1 100 ? -4.349 -19.674 0.923 1.00 19.29 109 SER B N 1
ATOM 6308 C CA . SER B 1 100 ? -5.134 -18.555 1.416 1.00 18.13 109 SER B CA 1
ATOM 6309 C C . SER B 1 100 ? -6.529 -18.536 0.799 1.00 19.35 109 SER B C 1
ATOM 6310 O O . SER B 1 100 ? -6.792 -19.148 -0.242 1.00 19.80 109 SER B O 1
ATOM 6318 N N . THR B 1 101 ? -7.430 -17.817 1.467 1.00 19.06 110 THR B N 1
ATOM 6319 C CA . THR B 1 101 ? -8.799 -17.687 0.986 1.00 17.99 110 THR B CA 1
ATOM 6320 C C . THR B 1 101 ? -8.829 -16.982 -0.368 1.00 18.93 110 THR B C 1
ATOM 6321 O O . THR B 1 101 ? -8.279 -15.887 -0.529 1.00 19.48 110 THR B O 1
ATOM 6332 N N . GLY B 1 102 ? -9.496 -17.625 -1.327 1.00 17.76 111 GLY B N 1
ATOM 6333 C CA . GLY B 1 102 ? -9.679 -17.125 -2.670 1.00 17.81 111 GLY B CA 1
ATOM 6334 C C . GLY B 1 102 ? -10.955 -17.676 -3.273 1.00 18.25 111 GLY B C 1
ATOM 6335 O O . GLY B 1 102 ? -11.739 -18.353 -2.599 1.00 19.83 111 GLY B O 1
ATOM 6339 N N . PRO B 1 103 ? -11.187 -17.407 -4.567 1.00 17.55 112 PRO B N 1
ATOM 6340 C CA . PRO B 1 103 ? -12.470 -17.803 -5.171 1.00 17.53 112 PRO B CA 1
ATOM 6341 C C . PRO B 1 103 ? -12.729 -19.299 -5.152 1.00 18.54 112 PRO B C 1
ATOM 6342 O O . PRO B 1 103 ? -13.898 -19.707 -5.137 1.00 20.27 112 PRO B O 1
ATOM 6353 N N . GLY B 1 104 ? -11.685 -20.128 -5.133 1.00 18.45 113 GLY B N 1
ATOM 6354 C CA . GLY B 1 104 ? -11.879 -21.565 -5.025 1.00 19.48 113 GLY B CA 1
ATOM 6355 C C . GLY B 1 104 ? -12.120 -22.067 -3.621 1.00 20.25 113 GLY B C 1
ATOM 6356 O O . GLY B 1 104 ? -12.429 -23.250 -3.438 1.00 22.90 113 GLY B O 1
ATOM 6360 N N . SER B 1 105 ? -11.985 -21.194 -2.630 1.00 20.22 114 SER B N 1
ATOM 6361 C CA . SER B 1 105 ? -12.238 -21.563 -1.249 1.00 20.59 114 SER B CA 1
ATOM 6362 C C . SER B 1 105 ? -13.737 -21.721 -1.021 1.00 21.48 114 SER B C 1
ATOM 6363 O O . SER B 1 105 ? -14.565 -21.200 -1.773 1.00 22.32 114 SER B O 1
ATOM 6371 N N . LEU B 1 106 ? -14.086 -22.434 0.047 1.00 22.37 115 LEU B N 1
ATOM 6372 C CA . LEU B 1 106 ? -15.484 -22.709 0.330 1.00 24.16 115 LEU B CA 1
ATOM 6373 C C . LEU B 1 106 ? -16.175 -21.518 0.984 1.00 24.42 115 LEU B C 1
ATOM 6374 O O . LEU B 1 106 ? -15.688 -20.953 1.973 1.00 24.05 115 LEU B O 1
ATOM 6390 N N . HIS B 1 107 ? -17.317 -21.156 0.406 1.00 24.87 116 HIS B N 1
ATOM 6391 C CA . HIS B 1 107 ? -18.251 -20.183 0.933 1.00 24.91 116 HIS B CA 1
ATOM 6392 C C . HIS B 1 107 ? -18.981 -20.789 2.127 1.00 26.33 116 HIS B C 1
ATOM 6393 O O . HIS B 1 107 ? -18.993 -22.014 2.297 1.00 26.86 116 HIS B O 1
ATOM 6407 N N . PRO B 1 108 ? -19.591 -19.956 2.987 1.00 26.08 117 PRO B N 1
ATOM 6408 C CA . PRO B 1 108 ? -20.377 -20.520 4.093 1.00 26.48 117 PRO B CA 1
ATOM 6409 C C . PRO B 1 108 ? -21.458 -21.507 3.667 1.00 27.24 117 PRO B C 1
ATOM 6410 O O . PRO B 1 108 ? -21.869 -22.349 4.476 1.00 29.45 117 PRO B O 1
ATOM 6421 N N . ASP B 1 109 ? -21.916 -21.446 2.412 1.00 26.81 118 ASP B N 1
ATOM 6422 C CA . ASP B 1 109 ? -22.945 -22.375 1.952 1.00 28.60 118 ASP B CA 1
ATOM 6423 C C . ASP B 1 109 ? -22.381 -23.716 1.501 1.00 28.88 118 ASP B C 1
ATOM 6424 O O . ASP B 1 109 ? -23.158 -24.592 1.103 1.00 29.55 118 ASP B O 1
ATOM 6433 N N . GLY B 1 110 ? -21.065 -23.909 1.581 1.00 28.77 119 GLY B N 1
ATOM 6434 C CA . GLY B 1 110 ? -20.448 -25.180 1.269 1.00 29.47 119 GLY B CA 1
ATOM 6435 C C . GLY B 1 110 ? -19.992 -25.333 -0.163 1.00 29.80 119 GLY B C 1
ATOM 6436 O O . GLY B 1 110 ? -19.349 -26.340 -0.488 1.00 31.01 119 GLY B O 1
ATOM 6440 N N . LYS B 1 111 ? -20.307 -24.380 -1.030 1.00 29.32 120 LYS B N 1
ATOM 6441 C CA . LYS B 1 111 ? -19.818 -24.363 -2.400 1.00 29.60 120 LYS B CA 1
ATOM 6442 C C . LYS B 1 111 ? -18.672 -23.366 -2.506 1.00 25.58 120 LYS B C 1
ATOM 6443 O O . LYS B 1 111 ? -18.498 -22.496 -1.649 1.00 24.98 120 LYS B O 1
ATOM 6462 N N . ALA B 1 112 ? -17.895 -23.479 -3.583 1.00 24.39 121 ALA B N 1
ATOM 6463 C CA . ALA B 1 112 ? -16.824 -22.515 -3.790 1.00 23.21 121 ALA B CA 1
ATOM 6464 C C . ALA B 1 112 ? -17.406 -21.111 -3.907 1.00 22.01 121 ALA B C 1
ATOM 6465 O O . ALA B 1 112 ? -18.509 -20.915 -4.425 1.00 22.54 121 ALA B O 1
ATOM 6472 N N . TRP B 1 113 ? -16.659 -20.128 -3.394 1.00 21.82 122 TRP B N 1
ATOM 6473 C CA . TRP B 1 113 ? -17.067 -18.737 -3.543 1.00 22.82 122 TRP B CA 1
ATOM 6474 C C . TRP B 1 113 ? -17.359 -18.421 -5.005 1.00 23.10 122 TRP B C 1
ATOM 6475 O O . TRP B 1 113 ? -18.429 -17.900 -5.339 1.00 22.15 122 TRP B O 1
ATOM 6496 N N . GLY B 1 114 ? -16.412 -18.731 -5.886 1.00 23.52 123 GLY B N 1
ATOM 6497 C CA . GLY B 1 114 ? -16.598 -18.510 -7.318 1.00 24.18 123 GLY B CA 1
ATOM 6498 C C . GLY B 1 114 ? -17.009 -17.086 -7.623 1.00 23.83 123 GLY B C 1
ATOM 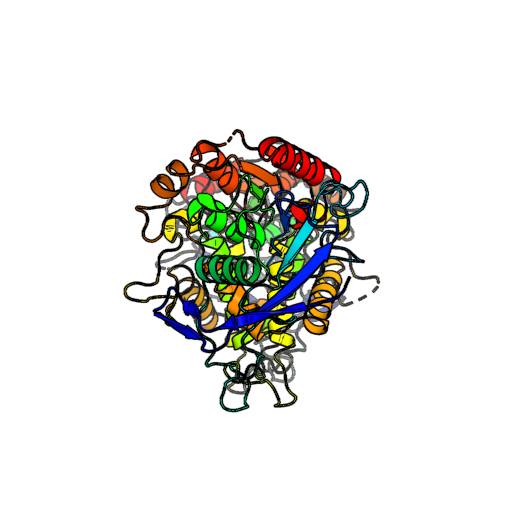6499 O O . GLY B 1 114 ? -16.341 -16.126 -7.222 1.00 22.87 123 GLY B O 1
ATOM 6503 N N . SER B 1 115 ? -18.125 -16.942 -8.351 1.00 24.09 124 SER B N 1
ATOM 6504 C CA . SER B 1 115 ? -18.599 -15.625 -8.770 1.00 24.87 124 SER B CA 1
ATOM 6505 C C . SER B 1 115 ? -18.958 -14.733 -7.591 1.00 25.07 124 SER B C 1
ATOM 6506 O O . SER B 1 115 ? -19.058 -13.508 -7.754 1.00 27.27 124 SER B O 1
ATOM 6514 N N . ARG B 1 116 ? -19.154 -15.311 -6.412 1.00 23.58 125 ARG B N 1
ATOM 6515 C CA . ARG B 1 116 ? -19.508 -14.517 -5.247 1.00 25.35 125 ARG B CA 1
ATOM 6516 C C . ARG B 1 116 ? -18.297 -13.929 -4.546 1.00 23.77 125 ARG B C 1
ATOM 6517 O O . ARG B 1 116 ? -18.469 -13.089 -3.650 1.00 23.07 125 ARG B O 1
ATOM 6538 N N . PHE B 1 117 ? -17.088 -14.328 -4.933 1.00 22.18 126 PHE B N 1
ATOM 6539 C CA . PHE B 1 117 ? -15.914 -13.801 -4.261 1.00 20.71 126 PHE B CA 1
ATOM 6540 C C . PHE B 1 117 ? -15.840 -12.300 -4.510 1.00 19.95 126 PHE B C 1
ATOM 6541 O O . PHE B 1 117 ? -15.943 -11.862 -5.669 1.00 20.93 126 PHE B O 1
ATOM 6558 N N . PRO B 1 118 ? -15.705 -11.480 -3.472 1.00 20.31 127 PRO B N 1
ATOM 6559 C CA . PRO B 1 118 ? -15.702 -10.033 -3.689 1.00 21.46 127 PRO B CA 1
ATOM 6560 C C . PRO B 1 118 ? -14.410 -9.559 -4.338 1.00 20.99 127 PRO B C 1
ATOM 6561 O O . PRO B 1 118 ? -13.374 -10.231 -4.325 1.00 21.86 127 PRO B O 1
ATOM 6572 N N . ALA B 1 119 ? -14.492 -8.374 -4.926 1.00 20.98 128 ALA B N 1
ATOM 6573 C CA . ALA B 1 119 ? -13.294 -7.696 -5.394 1.00 21.36 128 ALA B CA 1
ATOM 6574 C C . ALA B 1 119 ? -12.394 -7.387 -4.207 1.00 20.22 128 ALA B C 1
ATOM 6575 O O . ALA B 1 119 ? -12.860 -6.937 -3.152 1.00 20.95 128 ALA B O 1
ATOM 6582 N N . VAL B 1 120 ? -11.102 -7.640 -4.371 1.00 20.28 129 VAL B N 1
ATOM 6583 C CA A VAL B 1 120 ? -10.120 -7.338 -3.342 0.64 21.98 129 VAL B CA 1
ATOM 6584 C CA B VAL B 1 120 ? -10.105 -7.360 -3.347 0.36 22.07 129 VAL B CA 1
ATOM 6585 C C . VAL B 1 120 ? -9.119 -6.339 -3.897 1.00 20.41 129 VAL B C 1
ATOM 6586 O O . VAL B 1 120 ? -8.779 -6.370 -5.088 1.00 21.46 129 VAL B O 1
ATOM 6611 N N . THR B 1 121 ? -8.674 -5.437 -3.031 1.00 18.82 130 THR B N 1
ATOM 6612 C CA . THR B 1 121 ? -7.666 -4.453 -3.375 1.00 18.89 130 THR B CA 1
ATOM 6613 C C . THR B 1 121 ? -6.344 -4.825 -2.721 1.00 18.17 130 THR B C 1
ATOM 6614 O O . THR B 1 121 ? -6.293 -5.627 -1.782 1.00 17.46 130 THR B O 1
ATOM 6625 N N . VAL B 1 122 ? -5.268 -4.220 -3.227 1.00 18.58 131 VAL B N 1
ATOM 6626 C CA . VAL B 1 122 ? -3.962 -4.352 -2.591 1.00 18.29 131 VAL B CA 1
ATOM 6627 C C . VAL B 1 122 ? -4.046 -3.930 -1.127 1.00 17.15 131 VAL B C 1
ATOM 6628 O O . VAL B 1 122 ? -3.407 -4.529 -0.253 1.00 17.21 131 VAL B O 1
ATOM 6641 N N . ARG B 1 123 ? -4.842 -2.903 -0.832 1.00 17.53 132 ARG B N 1
ATOM 6642 C CA . ARG B 1 123 ? -4.977 -2.477 0.559 1.00 17.12 132 ARG B CA 1
ATOM 6643 C C . ARG B 1 123 ? -5.613 -3.571 1.411 1.00 17.15 132 ARG B C 1
ATOM 6644 O O . ARG B 1 123 ? -5.207 -3.788 2.563 1.00 16.84 132 ARG B O 1
ATOM 6665 N N . ASP B 1 124 ? -6.630 -4.251 0.878 1.00 17.73 133 ASP B N 1
ATOM 6666 C CA . ASP B 1 124 ? -7.198 -5.405 1.574 1.00 18.59 133 ASP B CA 1
ATOM 6667 C C . ASP B 1 124 ? -6.136 -6.475 1.809 1.00 17.96 133 ASP B C 1
ATOM 6668 O O . ASP B 1 124 ? -6.092 -7.097 2.880 1.00 18.45 133 ASP B O 1
ATOM 6677 N N . GLN B 1 125 ? -5.296 -6.726 0.804 1.00 18.49 134 GLN B N 1
ATOM 6678 C CA . GLN B 1 125 ? -4.275 -7.766 0.910 1.00 18.04 134 GLN B CA 1
ATOM 6679 C C . GLN B 1 125 ? -3.266 -7.437 2.002 1.00 17.18 134 GLN B C 1
ATOM 6680 O O . GLN B 1 125 ? -2.868 -8.316 2.777 1.00 17.51 134 GLN B O 1
ATOM 6694 N N . VAL B 1 126 ? -2.868 -6.170 2.099 1.00 17.45 135 VAL B N 1
ATOM 6695 C CA . VAL B 1 126 ? -1.971 -5.746 3.174 1.00 17.55 135 VAL B CA 1
ATOM 6696 C C . VAL B 1 126 ? -2.623 -5.977 4.530 1.00 17.42 135 VAL B C 1
ATOM 6697 O O . VAL B 1 126 ? -1.989 -6.489 5.463 1.00 17.74 135 VAL B O 1
ATOM 6710 N N . ARG B 1 127 ? -3.895 -5.585 4.674 1.00 16.52 136 ARG B N 1
ATOM 6711 C CA . ARG B 1 127 ? -4.545 -5.743 5.976 1.00 16.04 136 ARG B CA 1
ATOM 6712 C C . ARG B 1 127 ? -4.699 -7.210 6.354 1.00 17.15 136 ARG B C 1
ATOM 6713 O O . ARG B 1 127 ? -4.640 -7.549 7.545 1.00 18.47 136 ARG B O 1
ATOM 6734 N N . ALA B 1 128 ? -4.907 -8.091 5.367 1.00 16.73 137 ALA B N 1
ATOM 6735 C CA . ALA B 1 128 ? -4.992 -9.519 5.657 1.00 16.17 137 ALA B CA 1
ATOM 6736 C C . ALA B 1 128 ? -3.644 -10.070 6.108 1.00 17.08 137 ALA B C 1
ATOM 6737 O O . ALA B 1 128 ? -3.583 -10.875 7.047 1.00 17.36 137 ALA B O 1
ATOM 6744 N N . ASP B 1 129 ? -2.554 -9.648 5.459 1.00 18.57 138 ASP B N 1
ATOM 6745 C CA . ASP B 1 129 ? -1.219 -10.083 5.863 1.00 18.13 138 ASP B CA 1
ATOM 6746 C C . ASP B 1 129 ? -0.903 -9.612 7.278 1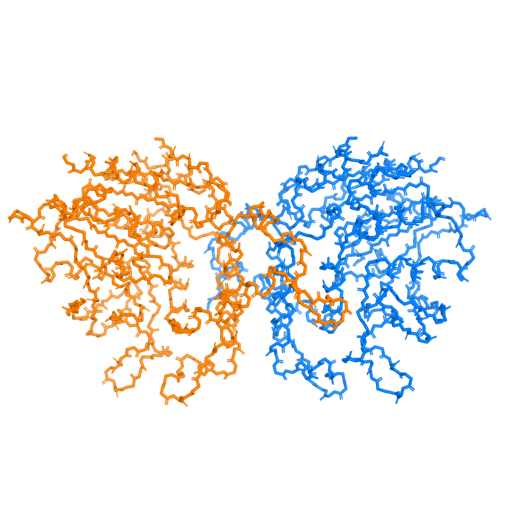.00 17.81 138 ASP B C 1
ATOM 6747 O O . ASP B 1 129 ? -0.366 -10.369 8.096 1.00 17.46 138 ASP B O 1
ATOM 6756 N N . LEU B 1 130 ? -1.197 -8.342 7.567 1.00 17.37 139 LEU B N 1
ATOM 6757 C CA . LEU B 1 130 ? -0.954 -7.800 8.899 1.00 18.13 139 LEU B CA 1
ATOM 6758 C C . LEU B 1 130 ? -1.757 -8.554 9.945 1.00 17.65 139 LEU B C 1
ATOM 6759 O O . LEU B 1 130 ? -1.262 -8.817 11.052 1.00 18.77 139 LEU B O 1
ATOM 6775 N N . ALA B 1 131 ? -3.014 -8.886 9.627 1.00 17.42 140 ALA B N 1
ATOM 6776 C CA . ALA B 1 131 ? -3.820 -9.661 10.569 1.00 18.35 140 ALA B CA 1
ATOM 6777 C C . ALA B 1 131 ? -3.212 -11.037 10.818 1.00 18.25 140 ALA B C 1
ATOM 6778 O O . ALA B 1 131 ? -3.254 -11.543 11.948 1.00 18.25 140 ALA B O 1
ATOM 6785 N N . ALA B 1 132 ? -2.667 -11.668 9.773 1.00 17.41 141 ALA B N 1
ATOM 6786 C CA . ALA B 1 132 ? -2.024 -12.967 9.940 1.00 18.16 141 ALA B CA 1
ATOM 6787 C C . ALA B 1 132 ? -0.808 -12.848 10.848 1.00 17.97 141 ALA B C 1
ATOM 6788 O O . ALA B 1 132 ? -0.628 -13.642 11.781 1.00 17.89 141 ALA B O 1
ATOM 6795 N N . LEU B 1 133 ? 0.032 -11.839 10.602 1.00 18.17 142 LEU B N 1
ATOM 6796 C CA . LEU B 1 133 ? 1.161 -11.582 11.496 1.00 18.38 142 LEU B CA 1
ATOM 6797 C C . LEU B 1 133 ? 0.689 -11.343 12.918 1.00 17.37 142 LEU B C 1
ATOM 6798 O O . LEU B 1 133 ? 1.258 -11.889 13.872 1.00 19.05 142 LEU B O 1
ATOM 6814 N N . ASN B 1 134 ? -0.338 -10.508 13.086 1.00 16.69 143 ASN B N 1
ATOM 6815 C CA . ASN B 1 134 ? -0.797 -10.178 14.435 1.00 17.37 143 ASN B CA 1
ATOM 6816 C C . ASN B 1 134 ? -1.306 -11.422 15.153 1.00 18.55 143 ASN B C 1
ATOM 6817 O O . ASN B 1 134 ? -1.090 -11.582 16.367 1.00 19.38 143 ASN B O 1
ATOM 6828 N N . ALA B 1 135 ? -2.003 -12.304 14.429 1.00 19.28 144 ALA B N 1
ATOM 6829 C CA . ALA B 1 135 ? -2.467 -13.560 15.014 1.00 20.65 144 ALA B CA 1
ATOM 6830 C C . ALA B 1 135 ? -1.308 -14.455 15.427 1.00 21.84 144 ALA B C 1
ATOM 6831 O O . ALA B 1 135 ? -1.482 -15.315 16.297 1.00 23.22 144 ALA B O 1
ATOM 6838 N N . MET B 1 136 ? -0.133 -14.268 14.826 1.00 21.16 145 MET B N 1
ATOM 6839 C CA . MET B 1 136 ? 1.075 -14.992 15.181 1.00 21.74 145 MET B CA 1
ATOM 6840 C C . MET B 1 136 ? 1.887 -14.280 16.258 1.00 21.57 145 MET B C 1
ATOM 6841 O O . MET B 1 136 ? 2.985 -14.736 16.590 1.00 22.41 145 MET B O 1
ATOM 6855 N N . GLY B 1 137 ? 1.384 -13.169 16.792 1.00 20.23 146 GLY B N 1
ATOM 6856 C CA . GLY B 1 137 ? 2.108 -12.413 17.796 1.00 20.38 146 GLY B CA 1
ATOM 6857 C C . GLY B 1 137 ? 3.206 -11.526 17.260 1.00 20.82 146 GLY B C 1
ATOM 6858 O O . GLY B 1 137 ? 4.115 -11.161 18.013 1.00 22.40 146 GLY B O 1
ATOM 6862 N N . ILE B 1 138 ? 3.156 -11.168 15.975 1.00 18.57 147 ILE B N 1
ATOM 6863 C CA . ILE B 1 138 ? 4.124 -10.274 15.351 1.00 19.21 147 ILE B CA 1
ATOM 6864 C C . ILE B 1 138 ? 3.420 -8.955 15.065 1.00 20.36 147 ILE B C 1
ATOM 6865 O O . ILE B 1 138 ? 2.353 -8.936 14.440 1.00 21.02 147 ILE B O 1
ATOM 6881 N N . HIS B 1 139 ? 4.014 -7.854 15.530 1.00 20.00 148 HIS B N 1
ATOM 6882 C CA . HIS B 1 139 ? 3.362 -6.552 15.506 1.00 20.50 148 HIS B CA 1
ATOM 6883 C C . HIS B 1 139 ? 4.135 -5.472 14.775 1.00 21.06 148 HIS B C 1
ATOM 6884 O O . HIS B 1 139 ? 3.537 -4.460 14.402 1.00 22.73 148 HIS B O 1
ATOM 6898 N N . GLN B 1 140 ? 5.431 -5.646 14.567 1.00 21.30 149 GLN B N 1
ATOM 6899 C CA . GLN B 1 140 ? 6.210 -4.712 13.774 1.00 21.56 149 GLN B CA 1
ATOM 6900 C C . GLN B 1 140 ? 7.247 -5.526 13.030 1.00 22.16 149 GLN B C 1
ATOM 6901 O O . GLN B 1 140 ? 7.888 -6.395 13.616 1.00 26.38 149 GLN B O 1
ATOM 6915 N N . VAL B 1 141 ? 7.396 -5.277 11.743 1.00 20.64 150 VAL B N 1
ATOM 6916 C CA . VAL B 1 141 ? 8.356 -6.027 10.954 1.00 20.55 150 VAL B CA 1
ATOM 6917 C C . VAL B 1 141 ? 9.541 -5.127 10.668 1.00 19.80 150 VAL B C 1
ATOM 6918 O O . VAL B 1 141 ? 9.418 -3.897 10.618 1.00 20.53 150 VAL B O 1
ATOM 6931 N N . ALA B 1 142 ? 10.709 -5.748 10.512 1.00 19.12 151 ALA B N 1
ATOM 6932 C CA . ALA B 1 142 ? 11.889 -4.978 10.146 1.00 19.99 151 ALA B CA 1
ATOM 6933 C C . ALA B 1 142 ? 11.749 -4.409 8.738 1.00 19.62 151 ALA B C 1
ATOM 6934 O O . ALA B 1 142 ? 12.087 -3.247 8.497 1.00 21.26 151 ALA B O 1
ATOM 6941 N N . ALA B 1 143 ? 11.247 -5.204 7.795 1.00 18.24 152 ALA B N 1
ATOM 6942 C CA . ALA B 1 143 ? 11.191 -4.740 6.420 1.00 16.88 152 ALA B CA 1
ATOM 6943 C C . ALA B 1 143 ? 10.120 -5.502 5.662 1.00 18.38 152 ALA B C 1
ATOM 6944 O O . ALA B 1 143 ? 9.805 -6.651 5.987 1.00 20.46 152 ALA B O 1
ATOM 6951 N N . VAL B 1 144 ? 9.570 -4.838 4.645 1.00 18.63 153 VAL B N 1
ATOM 6952 C CA . VAL B 1 144 ? 8.754 -5.472 3.621 1.00 19.44 153 VAL B CA 1
ATOM 6953 C C . VAL B 1 144 ? 9.529 -5.369 2.317 1.00 19.77 153 VAL B C 1
ATOM 6954 O O . VAL B 1 144 ? 10.171 -4.348 2.048 1.00 20.02 153 VAL B O 1
ATOM 6967 N N . VAL B 1 145 ? 9.487 -6.426 1.516 1.00 18.95 154 VAL B N 1
ATOM 6968 C CA A VAL B 1 145 ? 10.219 -6.462 0.252 0.79 19.61 154 VAL B CA 1
ATOM 6969 C CA B VAL B 1 145 ? 10.223 -6.475 0.257 0.21 19.72 154 VAL B CA 1
ATOM 6970 C C . VAL B 1 145 ? 9.351 -7.133 -0.804 1.00 18.43 154 VAL B C 1
ATOM 6971 O O . VAL B 1 145 ? 8.758 -8.188 -0.560 1.00 19.65 154 VAL B O 1
ATOM 6996 N N . GLY B 1 146 ? 9.277 -6.523 -1.980 1.00 17.83 155 GLY B N 1
ATOM 6997 C CA . GLY B 1 146 ? 8.530 -7.133 -3.063 1.00 19.19 155 GLY B CA 1
ATOM 6998 C C . GLY B 1 146 ? 8.717 -6.405 -4.374 1.00 19.43 155 GLY B C 1
ATOM 6999 O O . GLY B 1 146 ? 9.019 -5.203 -4.416 1.00 20.64 155 GLY B O 1
ATOM 7003 N N . GLY B 1 147 ? 8.513 -7.163 -5.448 1.00 18.17 156 GLY B N 1
ATOM 7004 C CA . GLY B 1 147 ? 8.511 -6.619 -6.793 1.00 17.34 156 GLY B CA 1
ATOM 7005 C C . GLY B 1 147 ? 7.180 -6.898 -7.462 1.00 18.84 156 GLY B C 1
ATOM 7006 O O . GLY B 1 147 ? 6.475 -7.849 -7.109 1.00 19.62 156 GLY B O 1
ATOM 7010 N N . SER B 1 148 ? 6.831 -6.050 -8.429 1.00 19.21 157 SER B N 1
ATOM 7011 C CA . SER B 1 148 ? 5.617 -6.233 -9.238 1.00 20.19 157 SER B CA 1
ATOM 7012 C C . SER B 1 148 ? 4.404 -6.112 -8.311 1.00 20.11 157 SER B C 1
ATOM 7013 O O . SER B 1 148 ? 4.322 -5.136 -7.551 1.00 20.08 157 SER B O 1
ATOM 7021 N N . MET B 1 149 ? 3.440 -7.042 -8.351 1.00 20.69 158 MET B N 1
ATOM 7022 C CA . MET B 1 149 ? 2.334 -6.991 -7.402 1.00 20.03 158 MET B CA 1
ATOM 7023 C C . MET B 1 149 ? 2.851 -6.960 -5.972 1.00 18.30 158 MET B C 1
ATOM 7024 O O . MET B 1 149 ? 2.225 -6.351 -5.099 1.00 18.74 158 MET B O 1
ATOM 7038 N N . GLY B 1 150 ? 3.979 -7.625 -5.713 1.00 18.15 159 GLY B N 1
ATOM 7039 C CA . GLY B 1 150 ? 4.574 -7.564 -4.388 1.00 17.90 159 GLY B CA 1
ATOM 7040 C C . GLY B 1 150 ? 5.112 -6.187 -4.060 1.00 17.38 159 GLY B C 1
ATOM 7041 O O . GLY B 1 150 ? 5.142 -5.795 -2.887 1.00 18.63 159 GLY B O 1
ATOM 7045 N N . GLY B 1 151 ? 5.567 -5.450 -5.080 1.00 16.73 160 GLY B N 1
ATOM 7046 C CA . GLY B 1 151 ? 5.943 -4.062 -4.880 1.00 16.76 160 GLY B CA 1
ATOM 7047 C C . GLY B 1 151 ? 4.754 -3.168 -4.580 1.00 17.70 160 GLY B C 1
ATOM 7048 O O . GLY B 1 151 ? 4.860 -2.232 -3.776 1.00 17.83 160 GLY B O 1
ATOM 7052 N N . ALA B 1 152 ? 3.603 -3.434 -5.212 1.00 17.64 161 ALA B N 1
ATOM 7053 C CA . ALA B 1 152 ? 2.393 -2.690 -4.865 1.00 17.60 161 ALA B CA 1
ATOM 7054 C C . ALA B 1 152 ? 1.987 -2.961 -3.423 1.00 17.17 161 ALA B C 1
ATOM 7055 O O . ALA B 1 152 ? 1.602 -2.044 -2.692 1.00 18.97 161 ALA B O 1
ATOM 7062 N N . ARG B 1 153 ? 2.060 -4.219 -3.011 1.00 16.12 162 ARG B N 1
ATOM 7063 C CA . ARG B 1 153 ? 1.762 -4.580 -1.630 1.00 17.03 162 ARG B CA 1
ATOM 7064 C C . ARG B 1 153 ? 2.724 -3.887 -0.670 1.00 18.72 162 ARG B C 1
ATOM 7065 O O . ARG B 1 153 ? 2.307 -3.321 0.353 1.00 19.22 162 ARG B O 1
ATOM 7086 N N . ALA B 1 154 ? 4.020 -3.909 -0.989 1.00 18.23 163 ALA B N 1
ATOM 7087 C CA . ALA B 1 154 ? 4.999 -3.239 -0.137 1.00 17.95 163 ALA B CA 1
ATOM 7088 C C . ALA B 1 154 ? 4.735 -1.740 -0.056 1.00 16.85 163 ALA B C 1
ATOM 7089 O O . ALA B 1 154 ? 4.829 -1.146 1.024 1.00 18.39 163 ALA B O 1
ATOM 7096 N N . LEU B 1 155 ? 4.401 -1.111 -1.188 1.00 18.12 164 LEU B N 1
ATOM 7097 C CA . LEU B 1 155 ? 4.143 0.324 -1.192 1.00 18.54 164 LEU B CA 1
ATOM 7098 C C . LEU B 1 155 ? 2.921 0.667 -0.334 1.00 18.99 164 LEU B C 1
ATOM 7099 O O . LEU B 1 155 ? 2.951 1.608 0.476 1.00 19.63 164 LEU B O 1
ATOM 7115 N N . GLU B 1 156 ? 1.832 -0.092 -0.483 1.00 18.45 165 GLU B N 1
ATOM 7116 C CA . GLU B 1 156 ? 0.650 0.187 0.330 1.00 18.87 165 GLU B CA 1
ATOM 7117 C C . GLU B 1 156 ? 0.899 -0.108 1.802 1.00 19.38 165 GLU B C 1
ATOM 7118 O O . GLU B 1 156 ? 0.312 0.545 2.667 1.00 20.56 165 GLU B O 1
ATOM 7130 N N . TRP B 1 157 ? 1.767 -1.072 2.103 1.00 19.00 166 TRP B N 1
ATOM 7131 C CA . TRP B 1 157 ? 2.117 -1.335 3.494 1.00 18.79 166 TRP B CA 1
ATOM 7132 C C . TRP B 1 157 ? 2.843 -0.141 4.100 1.00 19.33 166 TRP B C 1
ATOM 7133 O O . TRP B 1 157 ? 2.499 0.315 5.198 1.00 19.45 166 TRP B O 1
ATOM 7154 N N . VAL B 1 158 ? 3.856 0.388 3.408 1.00 19.58 167 VAL B N 1
ATOM 7155 C CA . VAL B 1 158 ? 4.608 1.502 3.991 1.00 20.80 167 VAL B CA 1
ATOM 7156 C C . VAL B 1 158 ? 3.779 2.782 4.068 1.00 21.13 167 VAL B C 1
ATOM 7157 O O . VAL B 1 158 ? 3.966 3.578 4.997 1.00 21.68 167 VAL B O 1
ATOM 7170 N N . ILE B 1 159 ? 2.879 3.023 3.106 1.00 20.55 168 ILE B N 1
ATOM 7171 C CA . ILE B 1 159 ? 2.085 4.253 3.125 1.00 21.07 168 ILE B CA 1
ATOM 7172 C C . ILE B 1 159 ? 0.898 4.132 4.079 1.00 20.98 168 ILE B C 1
ATOM 7173 O O . ILE B 1 159 ? 0.574 5.080 4.812 1.00 21.83 168 ILE B O 1
ATOM 7189 N N . GLY B 1 160 ? 0.243 2.977 4.096 1.00 20.14 169 GLY B N 1
ATOM 7190 C CA . GLY B 1 160 ? -0.954 2.799 4.895 1.00 20.51 169 GLY B CA 1
ATOM 7191 C C . GLY B 1 160 ? -0.701 2.393 6.332 1.00 20.68 169 GLY B C 1
ATOM 7192 O O . GLY B 1 160 ? -1.525 2.681 7.205 1.00 21.87 169 GLY B O 1
ATOM 7196 N N . HIS B 1 161 ? 0.424 1.724 6.590 1.00 19.77 170 HIS B N 1
ATOM 7197 C CA . HIS B 1 161 ? 0.701 1.200 7.923 1.00 20.66 170 HIS B CA 1
ATOM 7198 C C . HIS B 1 161 ? 2.160 1.413 8.309 1.00 20.37 170 HIS B C 1
ATOM 7199 O O . HIS B 1 161 ? 2.854 0.457 8.688 1.00 20.40 170 HIS B O 1
ATOM 7213 N N . PRO B 1 162 ? 2.659 2.647 8.235 1.00 20.20 171 PRO B N 1
ATOM 7214 C CA . PRO B 1 162 ? 4.088 2.872 8.494 1.00 20.59 171 PRO B CA 1
ATOM 7215 C C . PRO B 1 162 ? 4.505 2.478 9.890 1.00 20.35 171 PRO B C 1
ATOM 7216 O O . PRO B 1 162 ? 5.665 2.103 10.099 1.00 20.10 171 PRO B O 1
ATOM 7227 N N . GLU B 1 163 ? 3.590 2.546 10.856 1.00 21.32 172 GLU B N 1
ATOM 7228 C CA . GLU B 1 163 ? 3.935 2.204 12.231 1.00 21.61 172 GLU B CA 1
ATOM 7229 C C . GLU B 1 163 ? 4.316 0.736 12.382 1.00 20.98 172 GLU B C 1
ATOM 7230 O O . GLU B 1 163 ? 4.904 0.364 13.407 1.00 25.12 172 GLU B O 1
ATOM 7242 N N . THR B 1 164 ? 3.998 -0.104 11.396 1.00 19.02 173 THR B N 1
ATOM 7243 C CA . THR B 1 164 ? 4.224 -1.538 11.503 1.00 19.95 173 THR B CA 1
ATOM 7244 C C . THR B 1 164 ? 5.487 -2.019 10.812 1.00 19.98 173 THR B C 1
ATOM 7245 O O . THR B 1 164 ? 5.731 -3.227 10.810 1.00 19.10 173 THR B O 1
ATOM 7256 N N . VAL B 1 165 ? 6.285 -1.132 10.216 1.00 19.96 174 VAL B N 1
ATOM 7257 C CA . VAL B 1 165 ? 7.393 -1.560 9.368 1.00 20.74 174 VAL B CA 1
ATOM 7258 C C . VAL B 1 165 ? 8.511 -0.534 9.455 1.00 21.02 174 VAL B C 1
ATOM 7259 O O . VAL B 1 165 ? 8.265 0.673 9.385 1.00 22.78 174 VAL B O 1
ATOM 7272 N N . ARG B 1 166 ? 9.751 -1.024 9.568 1.00 20.66 175 ARG B N 1
ATOM 7273 C CA . ARG B 1 166 ? 10.904 -0.148 9.744 1.00 22.19 175 ARG B CA 1
ATOM 7274 C C . ARG B 1 166 ? 11.559 0.285 8.441 1.00 21.66 175 ARG B C 1
ATOM 7275 O O . ARG B 1 166 ? 12.194 1.341 8.424 1.00 23.19 175 ARG B O 1
ATOM 7296 N N . ALA B 1 167 ? 11.427 -0.492 7.361 1.00 20.93 176 ALA B N 1
ATOM 7297 C CA . ALA B 1 167 ? 12.006 -0.149 6.064 1.00 21.31 176 ALA B CA 1
ATOM 7298 C C . ALA B 1 167 ? 11.297 -0.936 4.971 1.00 19.76 176 ALA B C 1
ATOM 7299 O O . ALA B 1 167 ? 10.674 -1.969 5.222 1.00 20.86 176 ALA B O 1
ATOM 7306 N N . GLY B 1 168 ? 11.417 -0.447 3.747 1.00 19.65 177 GLY B N 1
ATOM 7307 C CA . GLY B 1 168 ? 10.815 -1.142 2.625 1.00 19.78 177 GLY B CA 1
ATOM 7308 C C . GLY B 1 168 ? 11.643 -1.138 1.361 1.00 19.85 177 GLY B C 1
ATOM 7309 O O . GLY B 1 168 ? 12.338 -0.166 1.070 1.00 19.96 177 GLY B O 1
ATOM 7313 N N . LEU B 1 169 ? 11.593 -2.243 0.627 1.00 19.60 178 LEU B N 1
ATOM 7314 C CA . LEU B 1 169 ? 12.149 -2.333 -0.720 1.00 19.34 178 LEU B CA 1
ATOM 7315 C C . LEU B 1 169 ? 10.995 -2.469 -1.705 1.00 19.53 178 LEU B C 1
ATOM 7316 O O . LEU B 1 169 ? 10.211 -3.424 -1.621 1.00 19.33 178 LEU B O 1
ATOM 7332 N N . ILE B 1 170 ? 10.900 -1.523 -2.635 1.00 20.63 179 ILE B N 1
ATOM 7333 C CA . ILE B 1 170 ? 9.808 -1.454 -3.593 1.00 20.89 179 ILE B CA 1
ATOM 7334 C C . ILE B 1 170 ? 10.423 -1.565 -4.985 1.00 19.98 179 ILE B C 1
ATOM 7335 O O . ILE B 1 170 ? 11.184 -0.685 -5.406 1.00 21.23 179 ILE B O 1
ATOM 7351 N N . LEU B 1 171 ? 10.117 -2.653 -5.685 1.00 19.35 180 LEU B N 1
ATOM 7352 C CA . LEU B 1 171 ? 10.738 -2.956 -6.972 1.00 19.83 180 LEU B CA 1
ATOM 7353 C C . LEU B 1 171 ? 9.697 -3.037 -8.074 1.00 19.38 180 LEU B C 1
ATOM 7354 O O . LEU B 1 171 ? 8.662 -3.684 -7.907 1.00 20.17 180 LEU B O 1
ATOM 7370 N N . ALA B 1 172 ? 9.993 -2.406 -9.215 1.00 18.68 181 ALA B N 1
ATOM 7371 C CA . ALA B 1 172 ? 9.313 -2.715 -10.468 1.00 18.43 181 ALA B CA 1
ATOM 7372 C C . ALA B 1 172 ? 7.796 -2.585 -10.321 1.00 18.73 181 ALA B C 1
ATOM 7373 O O . ALA B 1 172 ? 7.034 -3.506 -10.607 1.00 18.79 181 ALA B O 1
ATOM 7380 N N . VAL B 1 173 ? 7.368 -1.405 -9.878 1.00 18.85 182 VAL B N 1
ATOM 7381 C CA . VAL B 1 173 ? 5.954 -1.087 -9.715 1.00 18.15 182 VAL B CA 1
ATOM 7382 C C . VAL B 1 173 ? 5.811 0.427 -9.813 1.00 18.63 182 VAL B C 1
ATOM 7383 O O . VAL B 1 173 ? 6.796 1.159 -9.804 1.00 19.73 182 VAL B O 1
ATOM 7396 N N . GLY B 1 174 ? 4.569 0.896 -9.937 1.00 18.73 183 GLY B N 1
ATOM 7397 C CA . GLY B 1 174 ? 4.262 2.309 -9.919 1.00 19.66 183 GLY B CA 1
ATOM 7398 C C . GLY B 1 174 ? 3.317 2.669 -8.781 1.00 20.59 183 GLY B C 1
ATOM 7399 O O . GLY B 1 174 ? 2.837 1.809 -8.041 1.00 20.44 183 GLY B O 1
ATOM 7403 N N . ALA B 1 175 ? 3.045 3.971 -8.676 1.00 20.77 184 ALA B N 1
ATOM 7404 C CA . ALA B 1 175 ? 2.212 4.485 -7.592 1.00 20.23 184 ALA B CA 1
ATOM 7405 C C . ALA B 1 175 ? 0.743 4.120 -7.784 1.00 20.30 184 ALA B C 1
ATOM 7406 O O . ALA B 1 175 ? -0.002 3.993 -6.804 1.00 20.01 184 ALA B O 1
ATOM 7413 N N . ARG B 1 176 ? 0.311 3.972 -9.032 1.00 20.18 185 ARG B N 1
ATOM 7414 C CA . ARG B 1 176 ? -1.035 3.531 -9.350 1.00 19.69 185 ARG B CA 1
ATOM 7415 C C . ARG B 1 176 ? -0.954 2.736 -10.642 1.00 19.38 185 ARG B C 1
ATOM 7416 O O . ARG B 1 176 ? 0.020 2.843 -11.391 1.00 19.82 185 ARG B O 1
ATOM 7437 N N . ALA B 1 177 ? -1.989 1.949 -10.902 1.00 19.12 186 ALA B N 1
ATOM 7438 C CA . ALA B 1 177 ? -2.098 1.282 -12.195 1.00 18.29 186 ALA B CA 1
ATOM 7439 C C . ALA B 1 177 ? -2.146 2.322 -13.305 1.00 19.35 186 ALA B C 1
ATOM 7440 O O . ALA B 1 177 ? -2.775 3.378 -13.160 1.00 20.69 186 ALA B O 1
ATOM 7447 N N . THR B 1 178 ? -1.475 2.018 -14.412 1.00 18.41 187 THR B N 1
ATOM 7448 C CA . THR B 1 178 ? -1.467 2.857 -15.602 1.00 18.17 187 THR B CA 1
ATOM 7449 C C . THR B 1 178 ? -2.517 2.366 -16.589 1.00 18.13 187 THR B C 1
ATOM 7450 O O . THR B 1 178 ? -3.024 1.241 -16.507 1.00 19.10 187 THR B O 1
ATOM 7461 N N . ALA B 1 179 ? -2.799 3.214 -17.575 1.00 18.93 188 ALA B N 1
ATOM 7462 C CA . ALA B 1 179 ? -3.736 2.836 -18.625 1.00 19.46 188 ALA B CA 1
ATOM 7463 C C . ALA B 1 179 ? -3.262 1.604 -19.393 1.00 18.46 188 ALA B C 1
ATOM 7464 O O . ALA B 1 179 ? -4.062 0.717 -19.690 1.00 18.44 188 ALA B O 1
ATOM 7471 N N . ASP B 1 180 ? -1.965 1.503 -19.687 1.00 18.07 189 ASP B N 1
ATOM 7472 C CA . ASP B 1 180 ? -1.479 0.333 -20.425 1.00 17.11 189 ASP B CA 1
ATOM 7473 C C . ASP B 1 180 ? -1.609 -0.934 -19.589 1.00 17.77 189 ASP B C 1
ATOM 7474 O O . ASP B 1 180 ? -1.982 -1.995 -20.106 1.00 19.11 189 ASP B O 1
ATOM 7483 N N . GLN B 1 181 ? -1.346 -0.835 -18.284 1.00 17.24 190 GLN B N 1
ATOM 7484 C CA . GLN B 1 181 ? -1.489 -1.995 -17.414 1.00 16.45 190 GLN B CA 1
ATOM 7485 C C . GLN B 1 181 ? -2.943 -2.432 -17.335 1.00 16.44 190 GLN B C 1
ATOM 7486 O O . GLN B 1 181 ? -3.257 -3.610 -17.487 1.00 17.16 190 GLN B O 1
ATOM 7500 N N . ILE B 1 182 ? -3.853 -1.485 -17.113 1.00 17.04 191 ILE B N 1
ATOM 7501 C CA . ILE B 1 182 ? -5.267 -1.831 -17.044 1.00 17.52 191 ILE B CA 1
ATOM 7502 C C . ILE B 1 182 ? -5.736 -2.371 -18.391 1.00 18.61 191 ILE B C 1
ATOM 7503 O O . ILE B 1 182 ? -6.554 -3.294 -18.458 1.00 18.73 191 ILE B O 1
ATOM 7519 N N . GLY B 1 183 ? -5.237 -1.795 -19.480 1.00 19.32 192 GLY B N 1
ATOM 7520 C CA . GLY B 1 183 ? -5.550 -2.304 -20.803 1.00 19.79 192 GLY B CA 1
ATOM 7521 C C . GLY B 1 183 ? -5.225 -3.775 -20.962 1.00 19.40 192 GLY B C 1
ATOM 7522 O O . GLY B 1 183 ? -6.100 -4.573 -21.323 1.00 19.59 192 GLY B O 1
ATOM 7526 N N . THR B 1 184 ? -3.974 -4.160 -20.698 1.00 17.44 193 THR B N 1
ATOM 7527 C CA . THR B 1 184 ? -3.618 -5.562 -20.872 1.00 16.56 193 THR B CA 1
ATOM 7528 C C . THR B 1 184 ? -4.275 -6.436 -19.806 1.00 16.73 193 THR B C 1
ATOM 7529 O O . THR B 1 184 ? -4.733 -7.542 -20.096 1.00 16.54 193 THR B O 1
ATOM 7540 N N . GLN B 1 185 ? -4.369 -5.944 -18.578 1.00 17.67 194 GLN B N 1
ATOM 7541 C CA . GLN B 1 185 ? -4.999 -6.724 -17.516 1.00 17.77 194 GLN B CA 1
ATOM 7542 C C . GLN B 1 185 ? -6.463 -7.013 -17.826 1.00 17.23 194 GLN B C 1
ATOM 7543 O O . GLN B 1 185 ? -6.927 -8.154 -17.687 1.00 17.90 194 GLN B O 1
ATOM 7557 N N . SER B 1 186 ? -7.216 -5.983 -18.223 1.00 16.62 195 SER B N 1
ATOM 7558 C CA . SER B 1 186 ? -8.636 -6.168 -18.499 1.00 18.05 195 SER B CA 1
ATOM 7559 C C . SER B 1 186 ? -8.854 -7.092 -19.690 1.00 18.71 195 SER B C 1
ATOM 7560 O O . SER B 1 186 ? -9.829 -7.850 -19.716 1.00 19.00 195 SER B O 1
ATOM 7568 N N . THR B 1 187 ? -7.969 -7.033 -20.685 1.00 17.82 196 THR B N 1
ATOM 7569 C CA . THR B 1 187 ? -8.110 -7.903 -21.845 1.00 17.80 196 THR B CA 1
ATOM 7570 C C . THR B 1 187 ? -7.698 -9.335 -21.522 1.00 18.51 196 THR B C 1
ATOM 7571 O O . THR B 1 187 ? -8.301 -10.280 -22.041 1.00 19.60 196 THR B O 1
ATOM 7582 N N . GLN B 1 188 ? -6.700 -9.520 -20.654 1.00 17.94 197 GLN B N 1
ATOM 7583 C CA . GLN B 1 188 ? -6.380 -10.860 -20.175 1.00 18.02 197 GLN B CA 1
ATOM 7584 C C . GLN B 1 188 ? -7.579 -11.469 -19.455 1.00 17.49 197 GLN B C 1
ATOM 7585 O O . GLN B 1 188 ? -7.927 -12.636 -19.674 1.00 18.37 197 GLN B O 1
ATOM 7599 N N . VAL B 1 189 ? -8.216 -10.695 -18.572 1.00 17.64 198 VAL B N 1
ATOM 7600 C CA . VAL B 1 189 ? -9.420 -11.180 -17.897 1.00 18.15 198 VAL B CA 1
ATOM 7601 C C . VAL B 1 189 ? -10.527 -11.484 -18.899 1.00 19.33 198 VAL B C 1
ATOM 7602 O O . VAL B 1 189 ? -11.207 -12.511 -18.789 1.00 18.96 198 VAL B O 1
ATOM 7615 N N . ALA B 1 190 ? -10.716 -10.614 -19.902 1.00 19.71 199 ALA B N 1
ATOM 7616 C CA . ALA B 1 190 ? -11.741 -10.863 -20.914 1.00 20.46 199 ALA B CA 1
ATOM 7617 C C . ALA B 1 190 ? -11.488 -12.171 -21.654 1.00 21.45 199 ALA B C 1
ATOM 7618 O O . ALA B 1 190 ? -12.432 -12.887 -22.011 1.00 22.45 199 ALA B O 1
ATOM 7625 N N . ALA B 1 191 ? -10.221 -12.495 -21.908 1.00 21.00 200 ALA B N 1
ATOM 7626 C CA . ALA B 1 191 ? -9.912 -13.749 -22.586 1.00 19.93 200 ALA B CA 1
ATOM 7627 C C . ALA B 1 191 ? -10.313 -14.946 -21.736 1.00 20.63 200 ALA B C 1
ATOM 7628 O O . ALA B 1 191 ? -10.843 -15.935 -22.255 1.00 23.15 200 ALA B O 1
ATOM 7635 N N . ILE B 1 192 ? -10.079 -14.868 -20.428 1.00 19.77 201 ILE B N 1
ATOM 7636 C CA . ILE B 1 192 ? -10.484 -15.939 -19.520 1.00 19.48 201 ILE B CA 1
ATOM 7637 C C . ILE B 1 192 ? -12.006 -16.058 -19.477 1.00 20.84 201 ILE B C 1
ATOM 7638 O O . ILE B 1 192 ? -12.566 -17.159 -19.559 1.00 21.84 201 ILE B O 1
ATOM 7654 N N . LYS B 1 193 ? -12.698 -14.930 -19.320 1.00 22.32 202 LYS B N 1
ATOM 7655 C CA . LYS B 1 193 ? -14.148 -14.957 -19.219 1.00 24.46 202 LYS B CA 1
ATOM 7656 C C . LYS B 1 193 ? -14.817 -15.398 -20.512 1.00 26.96 202 LYS B C 1
ATOM 7657 O O . LYS B 1 193 ? -15.967 -15.850 -20.474 1.00 28.47 202 LYS B O 1
ATOM 7676 N N . ALA B 1 194 ? -14.131 -15.266 -21.646 1.00 26.17 203 ALA B N 1
ATOM 7677 C CA . ALA B 1 194 ? -14.651 -15.714 -22.931 1.00 27.02 203 ALA B CA 1
ATOM 7678 C C . ALA B 1 194 ? -14.514 -17.214 -23.133 1.00 27.59 203 ALA B C 1
ATOM 7679 O O . ALA B 1 194 ? -15.119 -17.757 -24.068 1.00 29.09 203 ALA B O 1
ATOM 7686 N N . ASP B 1 195 ? -13.743 -17.886 -22.290 1.00 27.35 204 ASP B N 1
ATOM 7687 C CA . ASP B 1 195 ? -13.600 -19.329 -22.391 1.00 28.22 204 ASP B CA 1
ATOM 7688 C C . ASP B 1 195 ? -14.938 -19.985 -22.067 1.00 30.03 204 ASP B C 1
ATOM 7689 O O . ASP B 1 195 ? -15.549 -19.660 -21.040 1.00 30.59 204 ASP B O 1
ATOM 7698 N N . PRO B 1 196 ? -15.419 -20.911 -22.900 1.00 32.21 205 PRO B N 1
ATOM 7699 C CA . PRO B 1 196 ? -16.720 -21.546 -22.627 1.00 32.80 205 PRO B CA 1
ATOM 7700 C C . PRO B 1 196 ? -16.809 -22.214 -21.269 1.00 32.50 205 PRO B C 1
ATOM 7701 O O . PRO B 1 196 ? -17.922 -22.401 -20.761 1.00 34.61 205 PRO B O 1
ATOM 7712 N N . ASN B 1 197 ? -15.686 -22.582 -20.664 1.00 30.18 206 ASN B N 1
ATOM 7713 C CA . ASN B 1 197 ? -15.696 -23.286 -19.390 1.00 28.43 206 ASN B CA 1
ATOM 7714 C C . ASN B 1 197 ? -15.612 -22.351 -18.189 1.00 27.71 206 ASN B C 1
ATOM 7715 O O . ASN B 1 197 ? -15.627 -22.830 -17.051 1.00 29.24 206 ASN B O 1
ATOM 7726 N N . TRP B 1 198 ? -15.526 -21.035 -18.410 1.00 26.55 207 TRP B N 1
ATOM 7727 C CA . TRP B 1 198 ? -15.475 -20.093 -17.293 1.00 25.29 207 TRP B CA 1
ATOM 7728 C C . TRP B 1 198 ? -16.716 -20.211 -16.416 1.00 24.99 207 TRP B C 1
ATOM 7729 O O . TRP B 1 198 ? -16.618 -20.176 -15.180 1.00 23.39 207 TRP B O 1
ATOM 7750 N N . GLN B 1 199 ? -17.889 -20.359 -17.033 1.00 26.10 208 GLN B N 1
ATOM 7751 C CA . GLN B 1 199 ? -19.140 -20.588 -16.309 1.00 27.66 208 GLN B CA 1
ATOM 7752 C C . GLN B 1 199 ? -19.367 -19.512 -15.250 1.00 28.19 208 GLN B C 1
ATOM 7753 O O . GLN B 1 199 ? -19.714 -19.793 -14.100 1.00 27.81 208 GLN B O 1
ATOM 7767 N N . ASN B 1 200 ? -19.150 -18.260 -15.648 1.00 29.78 209 ASN B N 1
ATOM 7768 C CA . ASN B 1 200 ? -19.333 -17.095 -14.785 1.00 31.13 209 ASN B CA 1
ATOM 7769 C C . ASN B 1 200 ? -18.383 -17.092 -13.591 1.00 28.69 209 ASN B C 1
ATOM 7770 O O . ASN B 1 200 ? -18.584 -16.322 -12.643 1.00 28.43 209 ASN B O 1
ATOM 7781 N N . GLY B 1 201 ? -17.342 -17.919 -13.617 1.00 26.98 210 GLY B N 1
ATOM 7782 C CA . GLY B 1 201 ? -16.453 -18.065 -12.488 1.00 26.11 210 GLY B CA 1
ATOM 7783 C C . GLY B 1 201 ? -16.818 -19.181 -11.534 1.00 25.70 210 GLY B C 1
ATOM 7784 O O . GLY B 1 201 ? -16.102 -19.382 -10.542 1.00 25.67 210 GLY B O 1
ATOM 7788 N N . ASP B 1 202 ? -17.898 -19.914 -11.805 1.00 25.83 211 ASP B N 1
ATOM 7789 C CA . ASP B 1 202 ? -18.390 -20.984 -10.942 1.00 26.16 211 ASP B CA 1
ATOM 7790 C C . ASP B 1 202 ? -18.097 -22.353 -11.543 1.00 26.82 211 ASP B C 1
ATOM 7791 O O . ASP B 1 202 ? -18.917 -23.272 -11.483 1.00 28.67 211 ASP B O 1
ATOM 7800 N N . TYR B 1 203 ? -16.913 -22.495 -12.128 1.00 26.63 212 TYR B N 1
ATOM 7801 C CA . TYR B 1 203 ? -16.503 -23.745 -12.743 1.00 25.50 212 TYR B CA 1
ATOM 7802 C C . TYR B 1 203 ? -15.982 -24.752 -11.728 1.00 25.82 212 TYR B C 1
ATOM 7803 O O . TYR B 1 203 ? -15.835 -25.928 -12.074 1.00 26.44 212 TYR B O 1
ATOM 7821 N N . TYR B 1 204 ? -15.702 -24.326 -10.496 1.00 25.52 213 TYR B N 1
ATOM 7822 C CA . TYR B 1 204 ? -15.207 -25.246 -9.480 1.00 26.06 213 TYR B CA 1
ATOM 7823 C C . TYR B 1 204 ? -16.208 -26.370 -9.276 1.00 28.65 213 TYR B C 1
ATOM 7824 O O . TYR B 1 204 ? -17.414 -26.132 -9.168 1.00 29.13 213 TYR B O 1
ATOM 7842 N N . GLY B 1 205 ? -15.707 -27.603 -9.249 1.00 30.58 214 GLY B N 1
ATOM 7843 C CA . GLY B 1 205 ? -16.546 -28.762 -9.050 1.00 31.65 214 GLY B CA 1
ATOM 7844 C C . GLY B 1 205 ? -17.252 -29.282 -10.284 1.00 32.98 214 GLY B C 1
ATOM 7845 O O . GLY B 1 205 ? -17.900 -30.334 -10.201 1.00 34.23 214 GLY B O 1
ATOM 7849 N N . THR B 1 206 ? -17.154 -28.597 -11.427 1.00 32.34 215 THR B N 1
ATOM 7850 C CA . THR B 1 206 ? -17.854 -29.026 -12.636 1.00 32.19 215 THR B CA 1
ATOM 7851 C C . THR B 1 206 ? -17.054 -29.999 -13.490 1.00 33.81 215 THR B C 1
ATOM 7852 O O . THR B 1 206 ? -17.608 -30.555 -14.443 1.00 34.84 215 THR B O 1
ATOM 7863 N N . GLY B 1 207 ? -15.774 -30.202 -13.193 1.00 34.27 216 GLY B N 1
ATOM 7864 C CA . GLY B 1 207 ? -14.916 -30.987 -14.049 1.00 34.67 216 GLY B CA 1
ATOM 7865 C C . GLY B 1 207 ? -14.418 -30.262 -15.278 1.00 34.54 216 GLY B C 1
ATOM 7866 O O . GLY B 1 207 ? -13.654 -30.848 -16.051 1.00 36.68 216 GLY B O 1
ATOM 7870 N N . LEU B 1 208 ? -14.829 -29.013 -15.486 1.00 32.62 217 LEU B N 1
ATOM 7871 C CA . LEU B 1 208 ? -14.349 -28.182 -16.579 1.00 32.22 217 LEU B CA 1
ATOM 7872 C C . LEU B 1 208 ? -13.692 -26.938 -15.999 1.00 30.02 217 LEU B C 1
ATOM 7873 O O . LEU B 1 208 ? -14.122 -26.427 -14.956 1.00 29.39 217 LEU B O 1
ATOM 7889 N N . LYS B 1 209 ? -12.637 -26.471 -16.670 1.00 29.16 218 LYS B N 1
ATOM 7890 C CA . LYS B 1 209 ? -11.886 -25.281 -16.297 1.00 29.25 218 LYS B CA 1
ATOM 7891 C C . LYS B 1 209 ? -11.578 -24.483 -17.555 1.00 27.17 218 LYS B C 1
ATOM 7892 O O . LYS B 1 209 ? -11.453 -25.062 -18.639 1.00 27.83 218 LYS B O 1
ATOM 7911 N N . PRO B 1 210 ? -11.391 -23.165 -17.433 1.00 24.23 219 PRO B N 1
ATOM 7912 C CA . PRO B 1 210 ? -11.115 -22.320 -18.616 1.00 24.78 219 PRO B CA 1
ATOM 7913 C C . PRO B 1 210 ? -9.643 -22.326 -19.031 1.00 24.33 219 PRO B C 1
ATOM 7914 O O . PRO B 1 210 ? -8.954 -21.301 -19.030 1.00 23.44 219 PRO B O 1
ATOM 7925 N N . ASP B 1 211 ? -9.153 -23.501 -19.423 1.00 24.69 220 ASP B N 1
ATOM 7926 C CA . ASP B 1 211 ? -7.730 -23.662 -19.719 1.00 25.69 220 ASP B CA 1
ATOM 7927 C C . ASP B 1 211 ? -7.302 -22.851 -20.939 1.00 24.46 220 ASP B C 1
ATOM 7928 O O . ASP B 1 211 ? -6.198 -22.298 -20.967 1.00 25.10 220 ASP B O 1
ATOM 7937 N N . VAL B 1 212 ? -8.151 -22.773 -21.959 1.00 24.78 221 VAL B N 1
ATOM 7938 C CA . VAL B 1 212 ? -7.767 -22.077 -23.185 1.00 24.85 221 VAL B CA 1
ATOM 7939 C C . VAL B 1 212 ? -7.666 -20.575 -22.942 1.00 23.35 221 VAL B C 1
ATOM 7940 O O . VAL B 1 212 ? -6.678 -19.933 -23.321 1.00 22.63 221 VAL B O 1
ATOM 7953 N N . GLY B 1 213 ? -8.685 -19.992 -22.306 1.00 21.98 222 GLY B N 1
ATOM 7954 C CA . GLY B 1 213 ? -8.639 -18.567 -22.018 1.00 22.14 222 GLY B CA 1
ATOM 7955 C C . GLY B 1 213 ? -7.465 -18.190 -21.131 1.00 21.01 222 GLY B C 1
ATOM 7956 O O . GLY B 1 213 ? -6.821 -17.155 -21.337 1.00 20.36 222 GLY B O 1
ATOM 7960 N N . LEU B 1 214 ? -7.179 -19.014 -20.117 1.00 20.11 223 LEU B N 1
ATOM 7961 C CA . LEU B 1 214 ? -6.039 -18.732 -19.249 1.00 19.19 223 LEU B CA 1
ATOM 7962 C C . LEU B 1 214 ? -4.720 -18.841 -20.011 1.00 18.58 223 LEU B C 1
ATOM 7963 O O . LEU B 1 214 ? -3.798 -18.051 -19.777 1.00 18.52 223 LEU B O 1
ATOM 7979 N N . GLN B 1 215 ? -4.608 -19.803 -20.937 1.00 19.21 224 GLN B N 1
ATOM 7980 C CA . GLN B 1 215 ? -3.408 -19.886 -21.767 1.00 20.32 224 GLN B CA 1
ATOM 7981 C C . GLN B 1 215 ? -3.213 -18.619 -22.590 1.00 20.24 224 GLN B C 1
ATOM 7982 O O . GLN B 1 215 ? -2.098 -18.099 -22.689 1.00 20.43 224 GLN B O 1
ATOM 7996 N N . ILE B 1 216 ? -4.286 -18.130 -23.219 1.00 20.34 225 ILE B N 1
ATOM 7997 C CA . ILE B 1 216 ? -4.191 -16.925 -24.048 1.00 21.64 225 ILE B CA 1
ATOM 7998 C C . ILE B 1 216 ? -3.760 -15.738 -23.193 1.00 20.49 225 ILE B C 1
ATOM 7999 O O . ILE B 1 216 ? -2.843 -14.983 -23.552 1.00 19.59 225 ILE B O 1
ATOM 8015 N N . ALA B 1 217 ? -4.411 -15.570 -22.036 1.00 20.19 226 ALA B N 1
ATOM 8016 C CA . ALA B 1 217 ? -4.053 -14.493 -21.123 1.00 18.66 226 ALA B CA 1
ATOM 8017 C C . ALA B 1 217 ? -2.577 -14.553 -20.767 1.00 17.12 226 ALA B C 1
ATOM 8018 O O . ALA B 1 217 ? -1.887 -13.531 -20.765 1.00 18.18 226 ALA B O 1
ATOM 8025 N N . ARG B 1 218 ? -2.081 -15.748 -20.437 1.00 17.48 227 ARG B N 1
ATOM 8026 C CA . ARG B 1 218 ? -0.706 -15.861 -19.963 1.00 17.76 227 ARG B CA 1
ATOM 8027 C C . ARG B 1 218 ? 0.288 -15.624 -21.085 1.00 18.11 227 ARG B C 1
ATOM 8028 O O . ARG B 1 218 ? 1.369 -15.073 -20.850 1.00 18.19 227 ARG B O 1
ATOM 8049 N N . ARG B 1 219 ? -0.040 -16.050 -22.308 1.00 18.93 228 ARG B N 1
ATOM 8050 C CA . ARG B 1 219 ? 0.863 -15.792 -23.426 1.00 18.55 228 ARG B CA 1
ATOM 8051 C C . ARG B 1 219 ? 1.071 -14.293 -23.624 1.00 17.72 228 ARG B C 1
ATOM 8052 O O . ARG B 1 219 ? 2.207 -13.829 -23.776 1.00 18.49 228 ARG B O 1
ATOM 8073 N N . PHE B 1 220 ? -0.013 -13.513 -23.611 1.00 17.27 229 PHE B N 1
ATOM 8074 C CA . PHE B 1 220 ? 0.143 -12.066 -23.744 1.00 18.14 229 PHE B CA 1
ATOM 8075 C C . PHE B 1 220 ? 0.841 -11.474 -22.521 1.00 17.92 229 PHE B C 1
ATOM 8076 O O . PHE B 1 220 ? 1.689 -10.577 -22.650 1.00 19.19 229 PHE B O 1
ATOM 8093 N N . ALA B 1 221 ? 0.514 -11.964 -21.324 1.00 18.13 230 ALA B N 1
ATOM 8094 C CA . ALA B 1 221 ? 1.170 -11.440 -20.134 1.00 16.51 230 ALA B CA 1
ATOM 8095 C C . ALA B 1 221 ? 2.665 -11.712 -20.182 1.00 16.53 230 ALA B C 1
ATOM 8096 O O . ALA B 1 221 ? 3.472 -10.850 -19.830 1.00 17.76 230 ALA B O 1
ATOM 8103 N N . HIS B 1 222 ? 3.058 -12.903 -20.637 1.00 16.48 231 HIS B N 1
ATOM 8104 C CA . HIS B 1 222 ? 4.478 -13.225 -20.665 1.00 16.43 231 HIS B CA 1
ATOM 8105 C C . HIS B 1 222 ? 5.241 -12.221 -21.517 1.00 16.75 231 HIS B C 1
ATOM 8106 O O . HIS B 1 222 ? 6.339 -11.787 -21.153 1.00 18.37 231 HIS B O 1
ATOM 8120 N N . LEU B 1 223 ? 4.681 -11.842 -22.665 1.00 16.79 232 LEU B N 1
ATOM 8121 C CA . LEU B 1 223 ? 5.331 -10.821 -23.480 1.00 16.62 232 LEU B CA 1
ATOM 8122 C C . LEU B 1 223 ? 5.525 -9.524 -22.701 1.00 17.59 232 LEU B C 1
ATOM 8123 O O . LEU B 1 223 ? 6.590 -8.901 -22.790 1.00 17.61 232 LEU B O 1
ATOM 8139 N N . THR B 1 224 ? 4.519 -9.100 -21.926 1.00 17.57 233 THR B N 1
ATOM 8140 C CA . THR B 1 224 ? 4.684 -7.869 -21.154 1.00 17.65 233 THR B CA 1
ATOM 8141 C C . THR B 1 224 ? 5.803 -7.975 -20.125 1.00 18.05 233 THR B C 1
ATOM 8142 O O . THR B 1 224 ? 6.352 -6.937 -19.716 1.00 19.71 233 THR B O 1
ATOM 8153 N N . TYR B 1 225 ? 6.163 -9.190 -19.708 1.00 17.49 234 TYR B N 1
ATOM 8154 C CA . TYR B 1 225 ? 7.186 -9.387 -18.686 1.00 18.29 234 TYR B CA 1
ATOM 8155 C C . TYR B 1 225 ? 8.595 -9.403 -19.243 1.00 17.67 234 TYR B C 1
ATOM 8156 O O . TYR B 1 225 ? 9.552 -9.358 -18.468 1.00 18.30 234 TYR B O 1
ATOM 8174 N N . ARG B 1 226 ? 8.760 -9.499 -20.558 1.00 17.47 235 ARG B N 1
ATOM 8175 C CA . ARG B 1 226 ? 10.077 -9.696 -21.132 1.00 19.38 235 ARG B CA 1
ATOM 8176 C C . ARG B 1 226 ? 10.606 -8.417 -21.771 1.00 17.44 235 ARG B C 1
ATOM 8177 O O . ARG B 1 226 ? 9.881 -7.441 -21.975 1.00 18.21 235 ARG B O 1
ATOM 8198 N N . GLY B 1 227 ? 11.909 -8.431 -22.030 1.00 17.41 236 GLY B N 1
ATOM 8199 C CA . GLY B 1 227 ? 12.563 -7.346 -22.736 1.00 18.81 236 GLY B CA 1
ATOM 8200 C C . GLY B 1 227 ? 12.491 -7.603 -24.225 1.00 18.50 236 GLY B C 1
ATOM 8201 O O . GLY B 1 227 ? 12.741 -8.722 -24.683 1.00 20.01 236 GLY B O 1
ATOM 8205 N N . GLU B 1 228 ? 12.130 -6.563 -24.980 1.00 17.87 237 GLU B N 1
ATOM 8206 C CA . GLU B 1 228 ? 11.957 -6.726 -26.424 1.00 16.89 237 GLU B CA 1
ATOM 8207 C C . GLU B 1 228 ? 13.238 -7.219 -27.091 1.00 17.16 237 GLU B C 1
ATOM 8208 O O . GLU B 1 228 ? 13.202 -8.134 -27.929 1.00 18.51 237 GLU B O 1
ATOM 8220 N N . VAL B 1 229 ? 14.381 -6.619 -26.746 1.00 18.33 238 VAL B N 1
ATOM 8221 C CA . VAL B 1 229 ? 15.640 -6.982 -27.393 1.00 19.27 238 VAL B CA 1
ATOM 8222 C C . VAL B 1 229 ? 16.051 -8.401 -27.017 1.00 20.11 238 VAL B C 1
ATOM 8223 O O . VAL B 1 229 ? 16.453 -9.198 -27.875 1.00 20.00 238 VAL B O 1
ATOM 8236 N N . GLU B 1 230 ? 15.963 -8.740 -25.730 1.00 20.38 239 GLU B N 1
ATOM 8237 C CA . GLU B 1 230 ? 16.365 -10.070 -25.295 1.00 21.43 239 GLU B CA 1
ATOM 8238 C C . GLU B 1 230 ? 15.520 -11.156 -25.954 1.00 19.88 239 GLU B C 1
ATOM 8239 O O . GLU B 1 230 ? 16.038 -12.219 -26.323 1.00 20.21 239 GLU B O 1
ATOM 8251 N N . LEU B 1 231 ? 14.214 -10.926 -26.096 1.00 18.71 240 LEU B N 1
ATOM 8252 C CA . LEU B 1 231 ? 13.385 -11.903 -26.792 1.00 19.47 240 LEU B CA 1
ATOM 8253 C C . LEU B 1 231 ? 13.904 -12.135 -28.196 1.00 17.58 240 LEU B C 1
ATOM 8254 O O . LEU B 1 231 ? 13.946 -13.273 -28.673 1.00 18.09 240 LEU B O 1
ATOM 8270 N N . ASP B 1 232 ? 14.268 -11.063 -28.891 1.00 17.14 241 ASP B N 1
ATOM 8271 C CA . ASP B 1 232 ? 14.749 -11.236 -30.250 1.00 17.93 241 ASP B CA 1
ATOM 8272 C C . ASP B 1 232 ? 16.132 -11.877 -30.292 1.00 19.64 241 ASP B C 1
ATOM 8273 O O . ASP B 1 232 ? 16.431 -12.644 -31.208 1.00 20.73 241 ASP B O 1
ATOM 8282 N N . THR B 1 233 ? 16.988 -11.586 -29.319 1.00 20.81 242 THR B N 1
ATOM 8283 C CA . THR B 1 233 ? 18.272 -12.272 -29.240 1.00 22.30 242 THR B CA 1
ATOM 8284 C C . THR B 1 233 ? 18.074 -13.766 -29.026 1.00 21.73 242 THR B C 1
ATOM 8285 O O . THR B 1 233 ? 18.795 -14.588 -29.609 1.00 22.28 242 THR B O 1
ATOM 8296 N N . ARG B 1 234 ? 17.092 -14.133 -28.195 1.00 20.87 243 ARG B N 1
ATOM 8297 C CA . ARG B 1 234 ? 16.898 -15.530 -27.817 1.00 21.89 243 ARG B CA 1
ATOM 8298 C C . ARG B 1 234 ? 16.260 -16.341 -28.940 1.00 21.05 243 ARG B C 1
ATOM 8299 O O . ARG B 1 234 ? 16.657 -17.487 -29.178 1.00 22.18 243 ARG B O 1
ATOM 8320 N N . PHE B 1 235 ? 15.251 -15.783 -29.619 1.00 20.78 244 PHE B N 1
ATOM 8321 C CA . PHE B 1 235 ? 14.475 -16.522 -30.611 1.00 19.31 244 PHE B CA 1
ATOM 8322 C C . PHE B 1 235 ? 14.534 -15.949 -32.010 1.00 18.68 244 PHE B C 1
ATOM 8323 O O . PHE B 1 235 ? 14.371 -16.709 -32.971 1.00 19.51 244 PHE B O 1
ATOM 8340 N N . GLY B 1 236 ? 14.712 -14.639 -32.155 1.00 18.79 245 GLY B N 1
ATOM 8341 C CA . GLY B 1 236 ? 14.609 -14.035 -33.461 1.00 19.17 245 GLY B CA 1
ATOM 8342 C C . GLY B 1 236 ? 13.323 -14.436 -34.144 1.00 18.73 245 GLY B C 1
ATOM 8343 O O . GLY B 1 236 ? 12.270 -14.589 -33.519 1.00 18.99 245 GLY B O 1
ATOM 8347 N N . ASN B 1 237 ? 13.405 -14.593 -35.467 1.00 18.53 246 ASN B N 1
ATOM 8348 C CA . ASN B 1 237 ? 12.331 -15.196 -36.241 1.00 17.00 246 ASN B CA 1
ATOM 8349 C C . ASN B 1 237 ? 12.620 -16.653 -36.572 1.00 17.50 246 ASN B C 1
ATOM 8350 O O . ASN B 1 237 ? 12.105 -17.186 -37.567 1.00 19.25 246 ASN B O 1
ATOM 8361 N N . ALA B 1 238 ? 13.427 -17.312 -35.749 1.00 17.58 247 ALA B N 1
ATOM 8362 C CA . ALA B 1 238 ? 13.769 -18.698 -36.014 1.00 18.98 247 ALA B CA 1
ATOM 8363 C C . ALA B 1 238 ? 12.506 -19.551 -35.991 1.00 19.82 247 ALA B C 1
ATOM 8364 O O . ALA B 1 238 ? 11.615 -19.339 -35.150 1.00 19.93 247 ALA B O 1
ATOM 8371 N N . PRO B 1 239 ? 12.396 -20.535 -36.874 1.00 20.90 248 PRO B N 1
ATOM 8372 C CA . PRO B 1 239 ? 11.300 -21.493 -36.765 1.00 20.81 248 PRO B CA 1
ATOM 8373 C C . PRO B 1 239 ? 11.557 -22.462 -35.619 1.00 20.00 248 PRO B C 1
ATOM 8374 O O . PRO B 1 239 ? 12.684 -22.644 -35.161 1.00 20.38 248 PRO B O 1
ATOM 8385 N N . GLN B 1 240 ? 10.483 -23.090 -35.165 1.00 19.06 249 GLN B N 1
ATOM 8386 C CA . GLN B 1 240 ? 10.638 -24.278 -34.340 1.00 19.93 249 GLN B CA 1
ATOM 8387 C C . GLN B 1 240 ? 11.414 -25.310 -35.143 1.00 21.80 249 GLN B C 1
ATOM 8388 O O . GLN B 1 240 ? 11.169 -25.488 -36.337 1.00 22.21 249 GLN B O 1
ATOM 8402 N N . ASP B 1 241 ? 12.385 -25.959 -34.497 1.00 23.38 250 ASP B N 1
ATOM 8403 C CA . ASP B 1 241 ? 13.296 -26.861 -35.200 1.00 27.07 250 ASP B CA 1
ATOM 8404 C C . ASP B 1 241 ? 12.528 -27.817 -36.104 1.00 25.95 250 ASP B C 1
ATOM 8405 O O . ASP B 1 241 ? 11.564 -28.459 -35.675 1.00 25.34 250 ASP B O 1
ATOM 8414 N N . ASP B 1 242 ? 12.958 -27.891 -37.372 1.00 25.75 251 ASP B N 1
ATOM 8415 C CA . ASP B 1 242 ? 12.450 -28.827 -38.372 1.00 26.58 251 ASP B CA 1
ATOM 8416 C C . ASP B 1 242 ? 11.039 -28.501 -38.853 1.00 25.87 251 ASP B C 1
ATOM 8417 O O . ASP B 1 242 ? 10.443 -29.309 -39.581 1.00 27.74 251 ASP B O 1
ATOM 8426 N N . GLU B 1 243 ? 10.491 -27.340 -38.490 1.00 23.63 252 GLU B N 1
ATOM 8427 C CA . GLU B 1 243 ? 9.161 -26.932 -38.917 1.00 22.69 252 GLU B CA 1
ATOM 8428 C C . GLU B 1 243 ? 9.262 -25.736 -39.853 1.00 23.83 252 GLU B C 1
ATOM 8429 O O . GLU B 1 243 ? 10.058 -24.820 -39.628 1.00 25.38 252 GLU B O 1
ATOM 8441 N N . ASN B 1 244 ? 8.440 -25.751 -40.898 1.00 24.64 253 ASN B N 1
ATOM 8442 C CA . ASN B 1 244 ? 8.377 -24.667 -41.870 1.00 24.51 253 ASN B CA 1
ATOM 8443 C C . ASN B 1 244 ? 7.084 -23.890 -41.658 1.00 24.84 253 ASN B C 1
ATOM 8444 O O . ASN B 1 244 ? 5.998 -24.432 -41.910 1.00 25.00 253 ASN B O 1
ATOM 8455 N N . PRO B 1 245 ? 7.137 -22.639 -41.189 1.00 26.25 254 PRO B N 1
ATOM 8456 C CA . PRO B 1 245 ? 5.889 -21.890 -40.962 1.00 27.82 254 PRO B CA 1
ATOM 8457 C C . PRO B 1 245 ? 5.008 -21.744 -42.193 1.00 28.82 254 PRO B C 1
ATOM 8458 O O . PRO B 1 245 ? 3.781 -21.656 -42.056 1.00 29.79 254 PRO B O 1
ATOM 8469 N N . LEU B 1 246 ? 5.583 -21.722 -43.393 1.00 29.34 255 LEU B N 1
ATOM 8470 C CA . LEU B 1 246 ? 4.758 -21.604 -44.588 1.00 30.84 255 LEU B CA 1
ATOM 8471 C C . LEU B 1 246 ? 3.925 -22.849 -44.850 1.00 31.71 255 LEU B C 1
ATOM 8472 O O . LEU B 1 246 ? 3.015 -22.799 -45.689 1.00 33.35 255 LEU B O 1
ATOM 8488 N N . LEU B 1 247 ? 4.221 -23.956 -44.167 1.00 29.84 256 LEU B N 1
ATOM 8489 C CA . LEU B 1 247 ? 3.465 -25.193 -44.294 1.00 30.68 256 LEU B CA 1
ATOM 8490 C C . LEU B 1 247 ? 2.719 -25.545 -43.014 1.00 31.66 256 LEU B C 1
ATOM 8491 O O . LEU B 1 247 ? 2.373 -26.712 -42.802 1.00 33.65 256 LEU B O 1
ATOM 8507 N N . GLY B 1 248 ? 2.467 -24.560 -42.155 1.00 31.14 257 GLY B N 1
ATOM 8508 C CA . GLY B 1 248 ? 1.755 -24.781 -40.920 1.00 29.97 257 GLY B CA 1
ATOM 8509 C C . GLY B 1 248 ? 2.641 -24.969 -39.715 1.00 28.91 257 GLY B C 1
ATOM 8510 O O . GLY B 1 248 ? 2.130 -25.287 -38.633 1.00 31.46 257 GLY B O 1
ATOM 8514 N N . GLY B 1 249 ? 3.944 -24.793 -39.864 1.00 25.70 258 GLY B N 1
ATOM 8515 C CA . GLY B 1 249 ? 4.842 -24.918 -38.742 1.00 24.25 258 GLY B CA 1
ATOM 8516 C C . GLY B 1 249 ? 4.800 -23.697 -37.854 1.00 22.71 258 GLY B C 1
ATOM 8517 O O . GLY B 1 249 ? 4.196 -22.668 -38.159 1.00 24.98 258 GLY B O 1
ATOM 8521 N N . ARG B 1 250 ? 5.476 -23.808 -36.725 1.00 20.55 259 ARG B N 1
ATOM 8522 C CA . ARG B 1 250 ? 5.483 -22.733 -35.750 1.00 20.38 259 ARG B CA 1
ATOM 8523 C C . ARG B 1 250 ? 6.844 -22.067 -35.697 1.00 19.45 259 ARG B C 1
ATOM 8524 O O . ARG B 1 250 ? 7.852 -22.621 -36.141 1.00 21.02 259 ARG B O 1
ATOM 8545 N N . TYR B 1 251 ? 6.848 -20.850 -35.155 1.00 17.84 260 TYR B N 1
ATOM 8546 C CA . TYR B 1 251 ? 8.083 -20.154 -34.834 1.00 17.55 260 TYR B CA 1
ATOM 8547 C C . TYR B 1 251 ? 8.551 -20.558 -33.440 1.00 17.82 260 TYR B C 1
ATOM 8548 O O . TYR B 1 251 ? 7.760 -21.009 -32.602 1.00 18.81 260 TYR B O 1
ATOM 8566 N N . ALA B 1 252 ? 9.858 -20.398 -33.201 1.00 17.52 261 ALA B N 1
ATOM 8567 C CA . ALA B 1 252 ? 10.406 -20.790 -31.904 1.00 17.91 261 ALA B CA 1
ATOM 8568 C C . ALA B 1 252 ? 9.776 -19.995 -30.769 1.00 18.28 261 ALA B C 1
ATOM 8569 O O . ALA B 1 252 ? 9.471 -20.558 -29.711 1.00 19.25 261 ALA B O 1
ATOM 8576 N N . VAL B 1 253 ? 9.590 -18.682 -30.950 1.00 18.07 262 VAL B N 1
ATOM 8577 C CA . VAL B 1 253 ? 8.996 -17.898 -29.865 1.00 17.64 262 VAL B CA 1
ATOM 8578 C C . VAL B 1 253 ? 7.550 -18.318 -29.646 1.00 18.19 262 VAL B C 1
ATOM 8579 O O . VAL B 1 253 ? 7.036 -18.246 -28.527 1.00 18.24 262 VAL B O 1
ATOM 8592 N N . GLU B 1 254 ? 6.882 -18.758 -30.710 1.00 18.52 263 GLU B N 1
ATOM 8593 C CA . GLU B 1 254 ? 5.491 -19.189 -30.641 1.00 18.23 263 GLU B CA 1
ATOM 8594 C C . GLU B 1 254 ? 5.353 -20.469 -29.821 1.00 19.47 263 GLU B C 1
ATOM 8595 O O . GLU B 1 254 ? 4.495 -20.562 -28.939 1.00 19.95 263 GLU B O 1
ATOM 8607 N N . SER B 1 255 ? 6.183 -21.474 -30.100 1.00 20.35 264 SER B N 1
ATOM 8608 C CA A SER B 1 255 ? 6.107 -22.698 -29.312 0.58 20.86 264 SER B CA 1
ATOM 8609 C CA B SER B 1 255 ? 6.127 -22.702 -29.315 0.42 20.98 264 SER B CA 1
ATOM 8610 C C . SER B 1 255 ? 6.515 -22.444 -27.866 1.00 20.91 264 SER B C 1
ATOM 8611 O O . SER B 1 255 ? 5.982 -23.087 -26.948 1.00 21.01 264 SER B O 1
ATOM 8626 N N . TYR B 1 256 ? 7.431 -21.499 -27.643 1.00 21.11 265 TYR B N 1
ATOM 8627 C CA . TYR B 1 256 ? 7.809 -21.123 -26.286 1.00 21.47 265 TYR B CA 1
ATOM 8628 C C . TYR B 1 256 ? 6.641 -20.483 -25.545 1.00 19.39 265 TYR B C 1
ATOM 8629 O O . TYR B 1 256 ? 6.382 -20.815 -24.381 1.00 19.81 265 TYR B O 1
ATOM 8647 N N . LEU B 1 257 ? 5.912 -19.582 -26.199 1.00 17.78 266 LEU B N 1
ATOM 8648 C CA . LEU B 1 257 ? 4.747 -18.984 -25.555 1.00 18.30 266 LEU B CA 1
ATOM 8649 C C . LEU B 1 257 ? 3.683 -20.032 -25.258 1.00 19.79 266 LEU B C 1
ATOM 8650 O O . LEU B 1 257 ? 3.065 -20.001 -24.196 1.00 20.42 266 LEU B O 1
ATOM 8666 N N . GLU B 1 258 ? 3.456 -20.974 -26.177 1.00 21.80 267 GLU B N 1
ATOM 8667 C CA . GLU B 1 258 ? 2.508 -22.049 -25.906 1.00 22.35 267 GLU B CA 1
ATOM 8668 C C . GLU B 1 258 ? 2.900 -22.804 -24.648 1.00 21.56 267 GLU B C 1
ATOM 8669 O O . GLU B 1 258 ? 2.053 -23.124 -23.812 1.00 23.82 267 GLU B O 1
ATOM 8681 N N . TYR B 1 259 ? 4.185 -23.112 -24.520 1.00 20.51 268 TYR B N 1
ATOM 8682 C CA . TYR B 1 259 ? 4.687 -23.785 -23.334 1.00 21.37 268 TYR B CA 1
ATOM 8683 C C . TYR B 1 259 ? 4.423 -22.960 -22.074 1.00 22.26 268 TYR B C 1
ATOM 8684 O O . TYR B 1 259 ? 3.985 -23.498 -21.053 1.00 23.39 268 TYR B O 1
ATOM 8702 N N . GLN B 1 260 ? 4.684 -21.651 -22.124 1.00 21.97 269 GLN B N 1
ATOM 8703 C CA . GLN B 1 260 ? 4.462 -20.813 -20.942 1.00 21.31 269 GLN B CA 1
ATOM 8704 C C . GLN B 1 260 ? 2.993 -20.813 -20.534 1.00 21.40 269 GLN B C 1
ATOM 8705 O O . GLN B 1 260 ? 2.671 -20.863 -19.340 1.00 21.91 269 GLN B O 1
ATOM 8719 N N . GLY B 1 261 ? 2.085 -20.729 -21.506 1.00 20.81 270 GLY B N 1
ATOM 8720 C CA . GLY B 1 261 ? 0.669 -20.738 -21.175 1.00 21.35 270 GLY B CA 1
ATOM 8721 C C . GLY B 1 261 ? 0.247 -22.042 -20.526 1.00 21.66 270 GLY B C 1
ATOM 8722 O O . GLY B 1 261 ? -0.490 -22.049 -19.536 1.00 21.81 270 GLY B O 1
ATOM 8726 N N . ARG B 1 262 ? 0.720 -23.162 -21.070 1.00 22.86 271 ARG B N 1
ATOM 8727 C CA . ARG B 1 262 ? 0.334 -24.464 -20.543 1.00 24.97 271 ARG B CA 1
ATOM 8728 C C . ARG B 1 262 ? 0.935 -24.689 -19.169 1.00 23.79 271 ARG B C 1
ATOM 8729 O O . ARG B 1 262 ? 0.295 -25.285 -18.300 1.00 23.37 271 ARG B O 1
ATOM 8750 N N . LYS B 1 263 ? 2.174 -24.242 -18.963 1.00 22.95 272 LYS B N 1
ATOM 8751 C CA . LYS B 1 263 ? 2.797 -24.404 -17.658 1.00 24.70 272 LYS B CA 1
ATOM 8752 C C . LYS B 1 263 ? 1.986 -23.699 -16.576 1.00 23.75 272 LYS B C 1
ATOM 8753 O O . LYS B 1 263 ? 1.832 -24.227 -15.465 1.00 24.78 272 LYS B O 1
ATOM 8772 N N . LEU B 1 264 ? 1.447 -22.510 -16.878 1.00 22.83 273 LEU B N 1
ATOM 8773 C CA . LEU B 1 264 ? 0.638 -21.810 -15.882 1.00 22.08 273 LEU B CA 1
ATOM 8774 C C . LEU B 1 264 ? -0.662 -22.553 -15.611 1.00 22.59 273 LEU B C 1
ATOM 8775 O O . LEU B 1 264 ? -1.072 -22.707 -14.454 1.00 22.48 273 LEU B O 1
ATOM 8791 N N . VAL B 1 265 ? -1.341 -22.999 -16.667 1.00 23.25 274 VAL B N 1
ATOM 8792 C CA . VAL B 1 265 ? -2.592 -23.728 -16.490 1.00 24.97 274 VAL B CA 1
ATOM 8793 C C . VAL B 1 265 ? -2.381 -24.934 -15.587 1.00 25.26 274 VAL B C 1
ATOM 8794 O O . VAL B 1 265 ? -3.249 -25.283 -14.777 1.00 26.42 274 VAL B O 1
ATOM 8807 N N . ASP B 1 266 ? -1.221 -25.577 -15.697 1.00 25.13 275 ASP B N 1
ATOM 8808 C CA . ASP B 1 266 ? -0.945 -26.777 -14.918 1.00 27.55 275 ASP B CA 1
ATOM 8809 C C . ASP B 1 266 ? -0.747 -26.496 -13.435 1.00 27.35 275 ASP B C 1
ATOM 8810 O O . ASP B 1 266 ? -0.724 -27.447 -12.652 1.00 29.71 275 ASP B O 1
ATOM 8819 N N . ARG B 1 267 ? -0.591 -25.236 -13.024 1.00 24.63 276 ARG B N 1
ATOM 8820 C CA . ARG B 1 267 ? -0.264 -24.940 -11.635 1.00 23.34 276 ARG B CA 1
ATOM 8821 C C . ARG B 1 267 ? -1.100 -23.835 -11.010 1.00 23.08 276 ARG B C 1
ATOM 8822 O O . ARG B 1 267 ? -0.883 -23.531 -9.832 1.00 26.03 276 ARG B O 1
ATOM 8843 N N . PHE B 1 268 ? -2.042 -23.232 -11.738 1.00 21.88 277 PHE B N 1
ATOM 8844 C CA . PHE B 1 268 ? -2.636 -21.979 -11.292 1.00 21.92 277 PHE B CA 1
ATOM 8845 C C . PHE B 1 268 ? -4.103 -21.904 -11.690 1.00 23.20 277 PHE B C 1
ATOM 8846 O O . PHE B 1 268 ? -4.494 -22.340 -12.773 1.00 28.02 277 PHE B O 1
ATOM 8863 N N . ASP B 1 269 ? -4.889 -21.258 -10.844 1.00 20.49 278 ASP B N 1
ATOM 8864 C CA . ASP B 1 269 ? -6.340 -21.225 -10.963 1.00 19.85 278 ASP B CA 1
ATOM 8865 C C . ASP B 1 269 ? -6.784 -19.957 -11.684 1.00 19.65 278 ASP B C 1
ATOM 8866 O O . ASP B 1 269 ? -6.338 -18.854 -11.352 1.00 20.10 278 ASP B O 1
ATOM 8875 N N . ALA B 1 270 ? -7.687 -20.122 -12.652 1.00 19.82 279 ALA B N 1
ATOM 8876 C CA . ALA B 1 270 ? -8.149 -18.993 -13.455 1.00 20.47 279 ALA B CA 1
ATOM 8877 C C . ALA B 1 270 ? -8.889 -17.958 -12.611 1.00 19.45 279 ALA B C 1
ATOM 8878 O O . ALA B 1 270 ? -8.700 -16.752 -12.801 1.00 18.46 279 ALA B O 1
ATOM 8885 N N . GLY B 1 271 ? -9.757 -18.403 -11.701 1.00 20.21 280 GLY B N 1
ATOM 8886 C CA . GLY B 1 271 ? -10.466 -17.463 -10.842 1.00 20.14 280 GLY B CA 1
ATOM 8887 C C . GLY B 1 271 ? -9.532 -16.602 -10.011 1.00 18.58 280 GLY B C 1
ATOM 8888 O O . GLY B 1 271 ? -9.742 -15.390 -9.879 1.00 18.54 280 GLY B O 1
ATOM 8892 N N . THR B 1 272 ? -8.491 -17.217 -9.435 1.00 18.25 281 THR B N 1
ATOM 8893 C CA . THR B 1 272 ? -7.476 -16.451 -8.712 1.00 17.68 281 THR B CA 1
ATOM 8894 C C . THR B 1 272 ? -6.748 -15.488 -9.649 1.00 16.89 281 THR B C 1
ATOM 8895 O O . THR B 1 272 ? -6.477 -14.340 -9.282 1.00 16.48 281 THR B O 1
ATOM 8906 N N . TYR B 1 273 ? -6.450 -15.923 -10.878 1.00 17.10 282 TYR B N 1
ATOM 8907 C CA . TYR B 1 273 ? -5.799 -15.018 -11.822 1.00 16.61 282 TYR B CA 1
ATOM 8908 C C . TYR B 1 273 ? -6.644 -13.770 -12.038 1.00 16.55 282 TYR B C 1
ATOM 8909 O O . TYR B 1 273 ? -6.122 -12.652 -12.067 1.00 17.26 282 TYR B O 1
ATOM 8927 N N . VAL B 1 274 ? -7.958 -13.948 -12.180 1.00 17.52 283 VAL B N 1
ATOM 8928 C CA . VAL B 1 274 ? -8.856 -12.826 -12.436 1.00 18.03 283 VAL B CA 1
ATOM 8929 C C . VAL B 1 274 ? -8.933 -11.925 -11.213 1.00 18.51 283 VAL B C 1
ATOM 8930 O O . VAL B 1 274 ? -8.818 -10.703 -11.321 1.00 18.03 283 VAL B O 1
ATOM 8943 N N . THR B 1 275 ? -9.133 -12.520 -10.029 1.00 18.88 284 THR B N 1
ATOM 8944 C CA . THR B 1 275 ? -9.245 -11.733 -8.807 1.00 17.78 284 THR B CA 1
ATOM 8945 C C . THR B 1 275 ? -7.985 -10.919 -8.552 1.00 17.84 284 THR B C 1
ATOM 8946 O O . THR B 1 275 ? -8.062 -9.737 -8.183 1.00 18.06 284 THR B O 1
ATOM 8957 N N . LEU B 1 276 ? -6.816 -11.538 -8.722 1.00 17.72 285 LEU B N 1
ATOM 8958 C CA . LEU B 1 276 ? -5.565 -10.846 -8.447 1.00 16.95 285 LEU B CA 1
ATOM 8959 C C . LEU B 1 276 ? -5.216 -9.855 -9.553 1.00 16.55 285 LEU B C 1
ATOM 8960 O O . LEU B 1 276 ? -4.674 -8.775 -9.278 1.00 17.98 285 LEU B O 1
ATOM 8976 N N . THR B 1 277 ? -5.517 -10.189 -10.808 1.00 16.85 286 THR B N 1
ATOM 8977 C CA . THR B 1 277 ? -5.346 -9.195 -11.864 1.00 16.83 286 THR B CA 1
ATOM 8978 C C . THR B 1 277 ? -6.200 -7.961 -11.584 1.00 17.23 286 THR B C 1
ATOM 8979 O O . THR B 1 277 ? -5.744 -6.820 -11.757 1.00 18.78 286 THR B O 1
ATOM 8990 N N . ASP B 1 278 ? -7.441 -8.167 -11.148 1.00 17.96 287 ASP B N 1
ATOM 8991 C CA . ASP B 1 278 ? -8.286 -7.033 -10.787 1.00 18.58 287 ASP B CA 1
ATOM 8992 C C . ASP B 1 278 ? -7.661 -6.213 -9.668 1.00 18.93 287 ASP B C 1
ATOM 8993 O O . ASP B 1 278 ? -7.745 -4.982 -9.675 1.00 18.74 287 ASP B O 1
ATOM 9002 N N . SER B 1 279 ? -7.042 -6.867 -8.682 1.00 19.64 288 SER B N 1
ATOM 9003 C CA . SER B 1 279 ? -6.389 -6.089 -7.635 1.00 20.48 288 SER B CA 1
ATOM 9004 C C . SER B 1 279 ? -5.224 -5.265 -8.191 1.00 20.18 288 SER B C 1
ATOM 9005 O O . SER B 1 279 ? -4.940 -4.174 -7.686 1.00 19.92 288 SER B O 1
ATOM 9013 N N . LEU B 1 280 ? -4.572 -5.732 -9.258 1.00 20.02 289 LEU B N 1
ATOM 9014 C CA . LEU B 1 280 ? -3.560 -4.902 -9.907 1.00 20.09 289 LEU B CA 1
ATOM 9015 C C . LEU B 1 280 ? -4.197 -3.699 -10.591 1.00 19.27 289 LEU B C 1
ATOM 9016 O O . LEU B 1 280 ? -3.653 -2.590 -10.542 1.00 20.30 289 LEU B O 1
ATOM 9032 N N . SER B 1 281 ? -5.355 -3.893 -11.223 1.00 17.98 290 SER B N 1
ATOM 9033 C CA . SER B 1 281 ? -5.966 -2.798 -11.966 1.00 18.58 290 SER B CA 1
ATOM 9034 C C . SER B 1 281 ? -6.474 -1.701 -11.039 1.00 18.26 290 SER B C 1
ATOM 9035 O O . SER B 1 281 ? -6.514 -0.534 -11.438 1.00 19.22 290 SER B O 1
ATOM 9043 N N . SER B 1 282 ? -6.847 -2.038 -9.801 1.00 18.18 291 SER B N 1
ATOM 9044 C CA . SER B 1 282 ? -7.359 -1.034 -8.872 1.00 19.67 291 SER B CA 1
ATOM 9045 C C . SER B 1 282 ? -6.278 -0.464 -7.962 1.00 19.90 291 SER B C 1
ATOM 9046 O O . SER B 1 282 ? -6.598 0.304 -7.050 1.00 20.66 291 SER B O 1
ATOM 9054 N N . HIS B 1 283 ? -5.012 -0.802 -8.197 1.00 19.55 292 HIS B N 1
ATOM 9055 C CA . HIS B 1 283 ? -3.925 -0.265 -7.389 1.00 19.17 292 HIS B CA 1
ATOM 9056 C C . HIS B 1 283 ? -3.826 1.244 -7.580 1.00 18.24 292 HIS B C 1
ATOM 9057 O O . HIS B 1 283 ? -3.814 1.741 -8.707 1.00 18.92 292 HIS B O 1
ATOM 9071 N N . ASP B 1 284 ? -3.796 1.981 -6.469 1.00 18.94 293 ASP B N 1
ATOM 9072 C CA . ASP B 1 284 ? -3.731 3.436 -6.534 1.00 20.33 293 ASP B CA 1
ATOM 9073 C C . ASP B 1 284 ? -3.441 3.947 -5.133 1.00 20.11 293 ASP B C 1
ATOM 9074 O O . ASP B 1 284 ? -4.359 4.043 -4.312 1.00 20.28 293 ASP B O 1
ATOM 9083 N N . VAL B 1 285 ? -2.179 4.252 -4.830 1.00 19.94 294 VAL B N 1
ATOM 9084 C CA A VAL B 1 285 ? -1.848 4.697 -3.478 0.69 21.18 294 VAL B CA 1
ATOM 9085 C CA B VAL B 1 285 ? -1.826 4.700 -3.485 0.31 21.54 294 VAL B CA 1
ATOM 9086 C C . VAL B 1 285 ? -2.462 6.040 -3.145 1.00 20.91 294 VAL B C 1
ATOM 9087 O O . VAL B 1 285 ? -2.508 6.423 -1.966 1.00 20.89 294 VAL B O 1
ATOM 9112 N N . GLY B 1 286 ? -2.942 6.774 -4.144 1.00 21.80 295 GLY B N 1
ATOM 9113 C CA . GLY B 1 286 ? -3.530 8.070 -3.883 1.00 23.26 295 GLY B CA 1
ATOM 9114 C C . GLY B 1 286 ? -4.990 8.067 -3.509 1.00 24.44 295 GLY B C 1
ATOM 9115 O O . GLY B 1 286 ? -5.490 9.088 -3.026 1.00 26.54 295 GLY B O 1
ATOM 9119 N N . ARG B 1 287 ? -5.686 6.951 -3.719 1.00 23.99 296 ARG B N 1
ATOM 9120 C CA . ARG B 1 287 ? -7.126 6.897 -3.496 1.00 23.92 296 ARG B CA 1
ATOM 9121 C C . ARG B 1 287 ? -7.444 7.229 -2.045 1.00 25.49 296 ARG B C 1
ATOM 9122 O O . ARG B 1 287 ? -6.861 6.649 -1.129 1.00 26.26 296 ARG B O 1
ATOM 9143 N N . GLY B 1 288 ? -8.382 8.160 -1.843 1.00 27.00 297 GLY B N 1
ATOM 9144 C CA . GLY B 1 288 ? -8.790 8.574 -0.513 1.00 28.27 297 GLY B CA 1
ATOM 9145 C C . GLY B 1 288 ? -7.721 9.271 0.297 1.00 28.66 297 GLY B C 1
ATOM 9146 O O . GLY B 1 288 ? -7.917 9.494 1.499 1.00 30.37 297 GLY B O 1
ATOM 9150 N N . ARG B 1 289 ? -6.596 9.623 -0.325 1.00 28.28 298 ARG B N 1
ATOM 9151 C CA . ARG B 1 289 ? -5.492 10.285 0.357 1.00 28.14 298 ARG B CA 1
ATOM 9152 C C . ARG B 1 289 ? -5.099 11.599 -0.305 1.00 29.67 298 ARG B C 1
ATOM 9153 O O . ARG B 1 289 ? -4.033 12.143 0.008 1.00 29.83 298 ARG B O 1
ATOM 9174 N N . GLY B 1 290 ? -5.919 12.121 -1.212 1.00 30.79 299 GLY B N 1
ATOM 9175 C CA . GLY B 1 290 ? -5.598 13.356 -1.896 1.00 31.10 299 GLY B CA 1
ATOM 9176 C C . GLY B 1 290 ? -4.768 13.191 -3.149 1.00 30.88 299 GLY B C 1
ATOM 9177 O O . GLY B 1 290 ? -4.246 14.189 -3.663 1.00 31.70 299 GLY B O 1
ATOM 9181 N N . GLY B 1 291 ? -4.623 11.971 -3.655 1.00 28.59 300 GLY B N 1
ATOM 9182 C CA . GLY B 1 291 ? -3.884 11.729 -4.876 1.00 27.54 300 GLY B CA 1
ATOM 9183 C C . GLY B 1 291 ? -2.498 11.168 -4.609 1.00 26.78 300 GLY B C 1
ATOM 9184 O O . GLY B 1 291 ? -2.000 11.136 -3.480 1.00 27.09 300 GLY B O 1
ATOM 9188 N N . VAL B 1 292 ? -1.875 10.713 -5.697 1.00 26.09 301 VAL B N 1
ATOM 9189 C CA . VAL B 1 292 ? -0.605 9.997 -5.608 1.00 25.93 301 VAL B CA 1
ATOM 9190 C C . VAL B 1 292 ? 0.466 10.860 -4.952 1.00 27.40 301 VAL B C 1
ATOM 9191 O O . VAL B 1 292 ? 1.194 10.404 -4.059 1.00 26.79 301 VAL B O 1
ATOM 9204 N N . GLU B 1 293 ? 0.584 12.118 -5.382 1.00 29.73 302 GLU B N 1
ATOM 9205 C CA . GLU B 1 293 ? 1.657 12.968 -4.874 1.00 32.64 302 GLU B CA 1
ATOM 9206 C C . GLU B 1 293 ? 1.518 13.181 -3.372 1.00 30.26 302 GLU B C 1
ATOM 9207 O O . GLU B 1 293 ? 2.494 13.061 -2.623 1.00 31.61 302 GLU B O 1
ATOM 9219 N N . ALA B 1 294 ? 0.303 13.482 -2.913 1.00 27.95 303 ALA B N 1
ATOM 9220 C CA . ALA B 1 294 ? 0.086 13.697 -1.485 1.00 28.03 303 ALA B CA 1
ATOM 9221 C C . ALA B 1 294 ? 0.383 12.432 -0.692 1.00 28.06 303 ALA B C 1
ATOM 9222 O O . ALA B 1 294 ? 0.997 12.491 0.380 1.00 29.60 303 ALA B O 1
ATOM 9229 N N . ALA B 1 295 ? -0.037 11.272 -1.204 1.00 26.42 304 ALA B N 1
ATOM 9230 C CA . ALA B 1 295 ? 0.189 10.029 -0.468 1.00 26.48 304 ALA B CA 1
ATOM 9231 C C . ALA B 1 295 ? 1.676 9.705 -0.377 1.00 27.30 304 ALA B C 1
ATOM 9232 O O . ALA B 1 295 ? 2.161 9.293 0.682 1.00 28.25 304 ALA B O 1
ATOM 9239 N N . LEU B 1 296 ? 2.414 9.869 -1.479 1.00 27.66 305 LEU B N 1
ATOM 9240 C CA . LEU B 1 296 ? 3.837 9.545 -1.477 1.00 27.48 305 LEU B CA 1
ATOM 9241 C C . LEU B 1 296 ? 4.625 10.505 -0.598 1.00 29.03 305 LEU B C 1
ATOM 9242 O O . LEU B 1 296 ? 5.562 10.093 0.096 1.00 28.69 305 LEU B O 1
ATOM 9258 N N . ARG B 1 297 ? 4.263 11.788 -0.610 1.00 31.53 306 ARG B N 1
ATOM 9259 C CA . ARG B 1 297 ? 4.938 12.742 0.262 1.00 35.57 306 ARG B CA 1
ATOM 9260 C C . ARG B 1 297 ? 4.703 12.422 1.730 1.00 34.76 306 ARG B C 1
ATOM 9261 O O . ARG B 1 297 ? 5.521 12.795 2.579 1.00 36.03 306 ARG B O 1
ATOM 9282 N N . SER B 1 298 ? 3.607 11.729 2.052 1.00 33.49 307 SER B N 1
ATOM 9283 C CA . SER B 1 298 ? 3.315 11.382 3.440 1.00 32.65 307 SER B CA 1
ATOM 9284 C C . SER B 1 298 ? 4.192 10.257 3.971 1.00 32.25 307 SER B C 1
ATOM 9285 O O . SER B 1 298 ? 4.155 9.988 5.179 1.00 31.41 307 SER B O 1
ATOM 9293 N N . CYS B 1 299 ? 4.969 9.589 3.123 1.00 32.05 308 CYS B N 1
ATOM 9294 C CA . CYS B 1 299 ? 5.719 8.430 3.590 1.00 35.13 308 CYS B CA 1
ATOM 9295 C C . CYS B 1 299 ? 6.707 8.826 4.682 1.00 36.74 308 CYS B C 1
ATOM 9296 O O . CYS B 1 299 ? 7.400 9.839 4.586 1.00 38.76 308 CYS B O 1
ATOM 9304 N N . GLU B 1 300 ? 6.757 8.015 5.739 1.00 36.39 309 GLU B N 1
ATOM 9305 C CA . GLU B 1 300 ? 7.650 8.235 6.869 1.00 36.73 309 GLU B CA 1
ATOM 9306 C C . GLU B 1 300 ? 8.505 7.003 7.144 1.00 33.19 309 GLU B C 1
ATOM 9307 O O . GLU B 1 300 ? 9.059 6.865 8.240 1.00 34.55 309 GLU B O 1
ATOM 9319 N N . VAL B 1 301 ? 8.602 6.112 6.172 1.00 29.02 310 VAL B N 1
ATOM 9320 C CA . VAL B 1 301 ? 9.364 4.870 6.268 1.00 26.56 310 VAL B CA 1
ATOM 9321 C C . VAL B 1 301 ? 10.531 4.971 5.298 1.00 24.83 310 VAL B C 1
ATOM 9322 O O . VAL B 1 301 ? 10.323 5.337 4.134 1.00 24.63 310 VAL B O 1
ATOM 9335 N N . PRO B 1 302 ? 11.760 4.666 5.720 1.00 24.39 311 PRO B N 1
ATOM 9336 C CA . PRO B 1 302 ? 12.873 4.626 4.767 1.00 25.51 311 PRO B CA 1
ATOM 9337 C C . PRO B 1 302 ? 12.622 3.551 3.726 1.00 25.13 311 PRO B C 1
ATOM 9338 O O . PRO B 1 302 ? 12.312 2.410 4.063 1.00 25.11 311 PRO B O 1
ATOM 9349 N N . VAL B 1 303 ? 12.765 3.917 2.455 1.00 23.76 312 VAL B N 1
ATOM 9350 C CA . VAL B 1 303 ? 12.496 2.985 1.371 1.00 24.72 312 VAL B CA 1
ATOM 9351 C C . VAL B 1 303 ? 13.637 3.005 0.369 1.00 24.53 312 VAL B C 1
ATOM 9352 O O . VAL B 1 303 ? 14.295 4.027 0.150 1.00 27.47 312 VAL B O 1
ATOM 9365 N N . VAL B 1 304 ? 13.863 1.847 -0.235 1.00 23.11 313 VAL B N 1
ATOM 9366 C CA . VAL B 1 304 ? 14.742 1.688 -1.381 1.00 22.95 313 VAL B CA 1
ATOM 9367 C C . VAL B 1 304 ? 13.840 1.369 -2.562 1.00 21.71 313 VAL B C 1
ATOM 9368 O O . VAL B 1 304 ? 12.955 0.512 -2.454 1.00 21.12 313 VAL B O 1
ATOM 9381 N N . VAL B 1 305 ? 14.028 2.082 -3.671 1.00 21.82 314 VAL B N 1
ATOM 9382 C CA . VAL B 1 305 ? 13.212 1.899 -4.866 1.00 22.44 314 VAL B CA 1
ATOM 9383 C C . VAL B 1 305 ? 14.126 1.414 -5.977 1.00 22.22 314 VAL B C 1
ATOM 9384 O O . VAL B 1 305 ? 15.212 1.973 -6.175 1.00 22.72 314 VAL B O 1
ATOM 9397 N N . GLY B 1 306 ? 13.698 0.378 -6.685 1.00 22.03 315 GLY B N 1
ATOM 9398 C CA . GLY B 1 306 ? 14.441 -0.124 -7.828 1.00 22.14 315 GLY B CA 1
ATOM 9399 C C . GLY B 1 306 ? 13.560 -0.340 -9.029 1.00 20.60 315 GLY B C 1
ATOM 9400 O O . GLY B 1 306 ? 12.394 -0.730 -8.923 1.00 21.34 315 GLY B O 1
ATOM 9404 N N . GLY B 1 307 ? 14.139 -0.086 -10.205 1.00 20.75 316 GLY B N 1
ATOM 9405 C CA . GLY B 1 307 ? 13.473 -0.328 -11.464 1.00 20.53 316 GLY B CA 1
ATOM 9406 C C . GLY B 1 307 ? 14.463 -0.879 -12.469 1.00 20.15 316 GLY B C 1
ATOM 9407 O O . GLY B 1 307 ? 15.681 -0.788 -12.290 1.00 20.93 316 GLY B O 1
ATOM 9411 N N . PHE B 1 308 ? 13.914 -1.472 -13.526 1.00 21.30 317 PHE B N 1
ATOM 9412 C CA . PHE B 1 308 ? 14.691 -2.211 -14.513 1.00 20.61 317 PHE B CA 1
ATOM 9413 C C . PHE B 1 308 ? 14.561 -1.545 -15.875 1.00 19.44 317 PHE B C 1
ATOM 9414 O O . PHE B 1 308 ? 13.451 -1.255 -16.329 1.00 19.79 317 PHE B O 1
ATOM 9431 N N . THR B 1 309 ? 15.709 -1.284 -16.501 1.00 20.30 318 THR B N 1
ATOM 9432 C CA . THR B 1 309 ? 15.749 -0.438 -17.697 1.00 21.96 318 THR B CA 1
ATOM 9433 C C . THR B 1 309 ? 14.821 -0.923 -18.810 1.00 22.20 318 THR B C 1
ATOM 9434 O O . THR B 1 309 ? 14.208 -0.102 -19.505 1.00 24.92 318 THR B O 1
ATOM 9445 N N . SER B 1 310 ? 14.719 -2.240 -19.015 1.00 19.83 319 SER B N 1
ATOM 9446 C CA . SER B 1 310 ? 13.986 -2.801 -20.148 1.00 20.16 319 SER B CA 1
ATOM 9447 C C . SER B 1 310 ? 12.550 -3.207 -19.803 1.00 19.69 319 SER B C 1
ATOM 9448 O O . SER B 1 310 ? 11.870 -3.825 -20.629 1.00 19.45 319 SER B O 1
ATOM 9456 N N . ASP B 1 311 ? 12.087 -2.901 -18.595 1.00 19.28 320 ASP B N 1
ATOM 9457 C CA . ASP B 1 311 ? 10.732 -3.246 -18.178 1.00 18.46 320 ASP B CA 1
ATOM 9458 C C . ASP B 1 311 ? 9.706 -2.538 -19.064 1.00 18.98 320 ASP B C 1
ATOM 9459 O O . ASP B 1 311 ? 9.695 -1.305 -19.160 1.00 20.52 320 ASP B O 1
ATOM 9468 N N . ARG B 1 312 ? 8.841 -3.327 -19.713 1.00 19.15 321 ARG B N 1
ATOM 9469 C CA . ARG B 1 312 ? 7.794 -2.813 -20.583 1.00 19.96 321 ARG B CA 1
ATOM 9470 C C . ARG B 1 312 ? 6.428 -2.771 -19.918 1.00 20.24 321 ARG B C 1
ATOM 9471 O O . ARG B 1 312 ? 5.503 -2.185 -20.484 1.00 22.11 321 ARG B O 1
ATOM 9492 N N . LEU B 1 313 ? 6.272 -3.379 -18.743 1.00 18.35 322 LEU B N 1
ATOM 9493 C CA . LEU B 1 313 ? 4.989 -3.412 -18.054 1.00 18.63 322 LEU B CA 1
ATOM 9494 C C . LEU B 1 313 ? 4.892 -2.347 -16.974 1.00 17.03 322 LEU B C 1
ATOM 9495 O O . LEU B 1 313 ? 3.861 -1.674 -16.867 1.00 17.42 322 LEU B O 1
ATOM 9511 N N . TYR B 1 314 ? 5.950 -2.180 -16.181 1.00 17.65 323 TYR B N 1
ATOM 9512 C CA . TYR B 1 314 ? 6.055 -1.129 -15.164 1.00 17.17 323 TYR B CA 1
ATOM 9513 C C . TYR B 1 314 ? 7.286 -0.303 -15.527 1.00 18.64 323 TYR B C 1
ATOM 9514 O O . TYR B 1 314 ? 8.346 -0.436 -14.901 1.00 19.94 323 TYR B O 1
ATOM 9532 N N . PRO B 1 315 ? 7.195 0.527 -16.573 1.00 18.95 324 PRO B N 1
ATOM 9533 C CA . PRO B 1 315 ? 8.396 1.193 -17.089 1.00 20.61 324 PRO B CA 1
ATOM 9534 C C . PRO B 1 315 ? 9.073 2.072 -16.051 1.00 20.45 324 PRO B C 1
ATOM 9535 O O . PRO B 1 315 ? 8.458 2.556 -15.093 1.00 20.16 324 PRO B O 1
ATOM 9546 N N . LEU B 1 316 ? 10.372 2.288 -16.290 1.00 20.90 325 LEU B N 1
ATOM 9547 C CA . LEU B 1 316 ? 11.236 2.989 -15.344 1.00 22.25 325 LEU B CA 1
ATOM 9548 C C . LEU B 1 316 ? 10.673 4.337 -14.906 1.00 21.09 325 LEU B C 1
ATOM 9549 O O . LEU B 1 316 ? 10.888 4.746 -13.759 1.00 21.07 325 LEU B O 1
ATOM 9565 N N . ARG B 1 317 ? 9.961 5.046 -15.789 1.00 21.40 326 ARG B N 1
ATOM 9566 C CA . ARG B 1 317 ? 9.394 6.341 -15.415 1.00 21.47 326 ARG B CA 1
ATOM 9567 C C . ARG B 1 317 ? 8.535 6.241 -14.156 1.00 21.82 326 ARG B C 1
ATOM 9568 O O . ARG B 1 317 ? 8.443 7.203 -13.378 1.00 21.77 326 ARG B O 1
ATOM 9589 N N . LEU B 1 318 ? 7.900 5.088 -13.938 1.00 21.07 327 LEU B N 1
ATOM 9590 C CA . LEU B 1 318 ? 7.070 4.909 -12.753 1.00 20.95 327 LEU B CA 1
ATOM 9591 C C . LEU B 1 318 ? 7.914 4.854 -11.492 1.00 21.30 327 LEU B C 1
ATOM 9592 O O . LEU B 1 318 ? 7.509 5.376 -10.452 1.00 21.72 327 LEU B O 1
ATOM 9608 N N . GLN B 1 319 ? 9.080 4.208 -11.549 1.00 19.44 328 GLN B N 1
ATOM 9609 C CA . GLN B 1 319 ? 9.928 4.166 -10.364 1.00 20.13 328 GLN B CA 1
ATOM 9610 C C . GLN B 1 319 ? 10.669 5.480 -10.156 1.00 22.01 328 GLN B C 1
ATOM 9611 O O . GLN B 1 319 ? 10.940 5.850 -9.011 1.00 23.40 328 GLN B O 1
ATOM 9625 N N . GLU B 1 320 ? 10.998 6.196 -11.234 1.00 22.17 329 GLU B N 1
ATOM 9626 C CA . GLU B 1 320 ? 11.501 7.561 -11.097 1.00 24.03 329 GLU B CA 1
ATOM 9627 C C . GLU B 1 320 ? 10.522 8.423 -10.314 1.00 24.39 329 GLU B C 1
ATOM 9628 O O . GLU B 1 320 ? 10.925 9.199 -9.438 1.00 25.28 329 GLU B O 1
ATOM 9640 N N . GLU B 1 321 ? 9.229 8.297 -10.617 1.00 25.23 330 GLU B N 1
ATOM 9641 C CA . GLU B 1 321 ? 8.208 9.062 -9.908 1.00 26.41 330 GLU B CA 1
ATOM 9642 C C . GLU B 1 321 ? 8.177 8.702 -8.426 1.00 27.00 330 GLU B C 1
ATOM 9643 O O . GLU B 1 321 ? 8.107 9.584 -7.565 1.00 28.60 330 GLU B O 1
ATOM 9655 N N . LEU B 1 322 ? 8.220 7.405 -8.107 1.00 25.66 331 LEU B N 1
ATOM 9656 C CA . LEU B 1 322 ? 8.231 6.988 -6.705 1.00 26.00 331 LEU B CA 1
ATOM 9657 C C . LEU B 1 322 ? 9.411 7.602 -5.968 1.00 27.15 331 LEU B C 1
ATOM 9658 O O . LEU B 1 322 ? 9.258 8.160 -4.872 1.00 28.22 331 LEU B O 1
ATOM 9674 N N . ALA B 1 323 ? 10.606 7.489 -6.548 1.00 27.31 332 ALA B N 1
ATOM 9675 C CA . ALA B 1 323 ? 11.807 7.951 -5.868 1.00 30.05 332 ALA B CA 1
ATOM 9676 C C . ALA B 1 323 ? 11.815 9.465 -5.732 1.00 33.13 332 ALA B C 1
ATOM 9677 O O . ALA B 1 323 ? 12.339 9.997 -4.745 1.00 34.49 332 ALA B O 1
ATOM 9684 N N . GLU B 1 324 ? 11.218 10.169 -6.695 1.00 35.31 333 GLU B N 1
ATOM 9685 C CA . GLU B 1 324 ? 11.199 11.628 -6.658 1.00 40.18 333 GLU B CA 1
ATOM 9686 C C . GLU B 1 324 ? 10.232 12.137 -5.596 1.00 38.72 333 GLU B C 1
ATOM 9687 O O . GLU B 1 324 ? 10.535 13.099 -4.875 1.00 38.59 333 GLU B O 1
ATOM 9699 N N . LEU B 1 325 ? 9.065 11.508 -5.478 1.00 36.90 334 LEU B N 1
ATOM 9700 C CA . LEU B 1 325 ? 8.015 12.027 -4.613 1.00 36.65 334 LEU B CA 1
ATOM 9701 C C . LEU B 1 325 ? 8.088 11.510 -3.180 1.00 35.92 334 LEU B C 1
ATOM 9702 O O . LEU B 1 325 ? 7.577 12.181 -2.275 1.00 36.38 334 LEU B O 1
ATOM 9718 N N . MET B 1 326 ? 8.722 10.357 -2.939 1.00 35.73 335 MET B N 1
ATOM 9719 C CA . MET B 1 326 ? 8.823 9.836 -1.575 1.00 37.53 335 MET B CA 1
ATOM 9720 C C . MET B 1 326 ? 9.972 10.527 -0.840 1.00 41.15 335 MET B C 1
ATOM 9721 O O . MET B 1 326 ? 11.085 10.597 -1.370 1.00 41.40 335 MET B O 1
ATOM 9735 N N . PRO B 1 327 ? 9.748 11.050 0.377 1.00 44.41 336 PRO B N 1
ATOM 9736 C CA . PRO B 1 327 ? 10.783 11.834 1.068 1.00 46.69 336 PRO B CA 1
ATOM 9737 C C . PRO B 1 327 ? 12.073 11.055 1.310 1.00 48.76 336 PRO B C 1
ATOM 9738 O O . PRO B 1 327 ? 12.011 9.845 1.528 1.00 50.29 336 PRO B O 1
ATOM 9749 N N . GLY B 1 331 ? 17.669 8.453 -4.012 1.00 37.18 340 GLY B N 1
ATOM 9750 C CA . GLY B 1 331 ? 17.688 8.333 -5.461 1.00 36.27 340 GLY B CA 1
ATOM 9751 C C . GLY B 1 331 ? 17.214 6.980 -5.957 1.00 35.00 340 GLY B C 1
ATOM 9752 O O . GLY B 1 331 ? 17.336 5.968 -5.262 1.00 36.32 340 GLY B O 1
ATOM 9755 N N . LEU B 1 332 ? 16.667 6.957 -7.168 1.00 32.25 341 LEU B N 1
ATOM 9756 C CA . LEU B 1 332 ? 16.223 5.703 -7.755 1.00 30.02 341 LEU B CA 1
ATOM 9757 C C . LEU B 1 332 ? 17.422 4.809 -8.043 1.00 29.55 341 LEU B C 1
ATOM 9758 O O . LEU B 1 332 ? 18.448 5.265 -8.555 1.00 31.35 341 LEU B O 1
ATOM 9774 N N . ASN B 1 333 ? 17.291 3.528 -7.711 1.00 27.13 342 ASN B N 1
ATOM 9775 C CA . ASN B 1 333 ? 18.282 2.536 -8.109 1.00 25.77 342 ASN B CA 1
ATOM 9776 C C . ASN B 1 333 ? 17.857 1.972 -9.456 1.00 25.38 342 ASN B C 1
ATOM 9777 O O . ASN B 1 333 ? 16.896 1.204 -9.539 1.00 25.43 342 ASN B O 1
ATOM 9788 N N . VAL B 1 334 ? 18.557 2.378 -10.506 1.00 25.73 343 VAL B N 1
ATOM 9789 C CA . VAL B 1 334 ? 18.271 1.929 -11.864 1.00 25.87 343 VAL B CA 1
ATOM 9790 C C . VAL B 1 334 ? 19.117 0.693 -12.130 1.00 26.26 343 VAL B C 1
ATOM 9791 O O . VAL B 1 334 ? 20.350 0.776 -12.181 1.00 27.93 343 VAL B O 1
ATOM 9804 N N . VAL B 1 335 ? 18.463 -0.447 -12.320 1.00 25.06 344 VAL B N 1
ATOM 9805 C CA . VAL B 1 335 ? 19.149 -1.699 -12.609 1.00 23.77 344 VAL B CA 1
ATOM 9806 C C . VAL B 1 335 ? 19.157 -1.871 -14.120 1.00 22.96 344 VAL B C 1
ATOM 9807 O O . VAL B 1 335 ? 18.104 -2.059 -14.733 1.00 22.83 344 VAL B O 1
ATOM 9820 N N . GLU B 1 336 ? 20.344 -1.796 -14.710 1.00 24.52 345 GLU B N 1
ATOM 9821 C CA . GLU B 1 336 ? 20.540 -2.096 -16.125 1.00 28.68 345 GLU B CA 1
ATOM 9822 C C . GLU B 1 336 ? 20.339 -3.587 -16.340 1.00 28.00 345 GLU B C 1
ATOM 9823 O O . GLU B 1 336 ? 21.121 -4.404 -15.844 1.00 30.50 345 GLU B O 1
ATOM 9835 N N . SER B 1 337 ? 19.289 -3.950 -17.069 1.00 25.50 346 SER B N 1
ATOM 9836 C CA . SER B 1 337 ? 18.911 -5.348 -17.207 1.00 24.14 346 SER B CA 1
ATOM 9837 C C . SER B 1 337 ? 18.277 -5.562 -18.571 1.00 24.41 346 SER B C 1
ATOM 9838 O O . SER B 1 337 ? 17.532 -4.710 -19.060 1.00 24.93 346 SER B O 1
ATOM 9846 N N . ILE B 1 338 ? 18.568 -6.716 -19.173 1.00 23.28 347 ILE B N 1
ATOM 9847 C CA . ILE B 1 338 ? 17.960 -7.073 -20.455 1.00 23.16 347 ILE B CA 1
ATOM 9848 C C . ILE B 1 338 ? 16.639 -7.813 -20.294 1.00 22.21 347 ILE B C 1
ATOM 9849 O O . ILE B 1 338 ? 15.935 -8.023 -21.293 1.00 23.74 347 ILE B O 1
ATOM 9865 N N . TYR B 1 339 ? 16.276 -8.205 -19.071 1.00 21.39 348 TYR B N 1
ATOM 9866 C CA . TYR B 1 339 ? 15.226 -9.190 -18.831 1.00 22.18 348 TYR B CA 1
ATOM 9867 C C . TYR B 1 339 ? 13.842 -8.588 -18.629 1.00 21.44 348 TYR B C 1
ATOM 9868 O O . TYR B 1 339 ? 12.921 -9.308 -18.234 1.00 22.00 348 TYR B O 1
ATOM 9886 N N . GLY B 1 340 ? 13.664 -7.305 -18.906 1.00 18.87 349 GLY B N 1
ATOM 9887 C CA . GLY B 1 340 ? 12.343 -6.728 -18.799 1.00 18.69 349 GLY B CA 1
ATOM 9888 C C . GLY B 1 340 ? 11.857 -6.723 -17.359 1.00 18.38 349 GLY B C 1
ATOM 9889 O O . GLY B 1 340 ? 12.635 -6.664 -16.403 1.00 20.19 349 GLY B O 1
ATOM 9893 N N . HIS B 1 341 ? 10.535 -6.770 -17.211 1.00 16.85 350 HIS B N 1
ATOM 9894 C CA . HIS B 1 341 ? 9.924 -6.815 -15.886 1.00 16.25 350 HIS B CA 1
ATOM 9895 C C . HIS B 1 341 ? 10.458 -7.988 -15.064 1.00 17.14 350 HIS B C 1
ATOM 9896 O O . HIS B 1 341 ? 10.617 -7.879 -13.840 1.00 19.16 350 HIS B O 1
ATOM 9910 N N . ASP B 1 342 ? 10.736 -9.118 -15.710 1.00 18.67 351 ASP B N 1
ATOM 9911 C CA . ASP B 1 342 ? 11.255 -10.275 -14.990 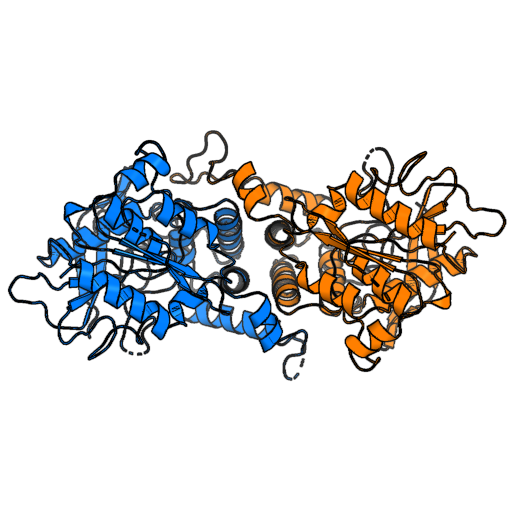1.00 20.39 351 ASP B CA 1
ATOM 9912 C C . ASP B 1 342 ? 12.638 -10.040 -14.407 1.00 21.20 351 ASP B C 1
ATOM 9913 O O . ASP B 1 342 ? 13.140 -10.916 -13.680 1.00 21.51 351 ASP B O 1
ATOM 9922 N N . GLY B 1 343 ? 13.257 -8.890 -14.678 1.00 21.33 352 GLY B N 1
ATOM 9923 C CA . GLY B 1 343 ? 14.525 -8.575 -14.045 1.00 21.47 352 GLY B CA 1
ATOM 9924 C C . GLY B 1 343 ? 14.479 -8.651 -12.535 1.00 21.71 352 GLY B C 1
ATOM 9925 O O . GLY B 1 343 ? 15.473 -8.999 -11.908 1.00 21.30 352 GLY B O 1
ATOM 9929 N N . PHE B 1 344 ? 13.336 -8.330 -11.929 1.00 23.05 353 PHE B N 1
ATOM 9930 C CA . PHE B 1 344 ? 13.258 -8.377 -10.465 1.00 24.82 353 PHE B CA 1
ATOM 9931 C C . PHE B 1 344 ? 13.373 -9.797 -9.919 1.00 25.13 353 PHE B C 1
ATOM 9932 O O . PHE B 1 344 ? 13.722 -9.975 -8.747 1.00 26.57 353 PHE B O 1
ATOM 9949 N N . LEU B 1 345 ? 13.114 -10.804 -10.742 1.00 24.38 354 LEU B N 1
ATOM 9950 C CA . LEU B 1 345 ? 13.301 -12.200 -10.368 1.00 25.15 354 LEU B CA 1
ATOM 9951 C C . LEU B 1 345 ? 14.643 -12.764 -10.815 1.00 25.02 354 LEU B C 1
ATOM 9952 O O . LEU B 1 345 ? 15.161 -13.686 -10.176 1.00 26.84 354 LEU B O 1
ATOM 9968 N N . ILE B 1 346 ? 15.222 -12.230 -11.891 1.00 23.49 355 ILE B N 1
ATOM 9969 C CA . ILE B 1 346 ? 16.393 -12.833 -12.512 1.00 22.68 355 ILE B CA 1
ATOM 9970 C C . ILE B 1 346 ? 17.692 -12.201 -12.030 1.00 22.74 355 ILE B C 1
ATOM 9971 O O . ILE B 1 346 ? 18.712 -12.890 -11.926 1.00 23.68 355 ILE B O 1
ATOM 9987 N N . GLU B 1 347 ? 17.672 -10.898 -11.723 1.00 23.04 356 GLU B N 1
ATOM 9988 C CA . GLU B 1 347 ? 18.897 -10.158 -11.391 1.00 23.59 356 GLU B CA 1
ATOM 9989 C C . GLU B 1 347 ? 19.220 -10.307 -9.901 1.00 24.82 356 GLU B C 1
ATOM 9990 O O . GLU B 1 347 ? 19.172 -9.354 -9.117 1.00 24.50 356 GLU B O 1
ATOM 10002 N N . THR B 1 348 ? 19.602 -11.538 -9.537 1.00 26.07 357 THR B N 1
ATOM 10003 C CA . THR B 1 348 ? 19.798 -11.910 -8.135 1.00 28.70 357 THR B CA 1
ATOM 10004 C C . THR B 1 348 ? 20.794 -10.992 -7.436 1.00 27.07 357 THR B C 1
ATOM 10005 O O . THR B 1 348 ? 20.560 -10.557 -6.300 1.00 25.62 357 THR B O 1
ATOM 10016 N N . GLU B 1 349 ? 21.941 -10.729 -8.070 1.00 27.43 358 GLU B N 1
ATOM 10017 C CA . GLU B 1 349 ? 22.977 -9.959 -7.392 1.00 28.80 358 GLU B CA 1
ATOM 10018 C C . GLU B 1 349 ? 22.567 -8.501 -7.240 1.00 26.78 358 GLU B C 1
ATOM 10019 O O . GLU B 1 349 ? 22.766 -7.909 -6.177 1.00 26.46 358 GLU B O 1
ATOM 10031 N N . ALA B 1 350 ? 21.958 -7.914 -8.271 1.00 26.68 359 ALA B N 1
ATOM 10032 C CA . ALA B 1 350 ? 21.501 -6.532 -8.169 1.00 25.64 359 ALA B CA 1
ATOM 10033 C C . ALA B 1 350 ? 20.403 -6.394 -7.123 1.00 25.37 359 ALA B C 1
ATOM 10034 O O . ALA B 1 350 ? 20.444 -5.488 -6.281 1.00 25.66 359 ALA B O 1
ATOM 10041 N N . VAL B 1 351 ? 19.403 -7.282 -7.165 1.00 25.08 360 VAL B N 1
ATOM 10042 C CA . VAL B 1 351 ? 18.322 -7.239 -6.180 1.00 26.45 360 VAL B CA 1
ATOM 10043 C C . VAL B 1 351 ? 18.868 -7.499 -4.784 1.00 25.97 360 VAL B C 1
ATOM 10044 O O . VAL B 1 351 ? 18.441 -6.871 -3.805 1.00 26.47 360 VAL B O 1
ATOM 10057 N N . GLY B 1 352 ? 19.822 -8.424 -4.669 1.00 25.27 361 GLY B N 1
ATOM 10058 C CA . GLY B 1 352 ? 20.401 -8.719 -3.369 1.00 25.27 361 GLY B CA 1
ATOM 10059 C C . GLY B 1 352 ? 21.049 -7.507 -2.728 1.00 25.56 361 GLY B C 1
ATOM 10060 O O . GLY B 1 352 ? 20.940 -7.305 -1.514 1.00 24.87 361 GLY B O 1
ATOM 10064 N N . LYS B 1 353 ? 21.753 -6.697 -3.528 1.00 25.77 362 LYS B N 1
ATOM 10065 C CA . LYS B 1 353 ? 22.354 -5.478 -2.994 1.00 27.89 362 LYS B CA 1
ATOM 10066 C C . LYS B 1 353 ? 21.285 -4.521 -2.488 1.00 26.69 362 LYS B C 1
ATOM 10067 O O . LYS B 1 353 ? 21.447 -3.895 -1.432 1.00 26.76 362 LYS B O 1
ATOM 10086 N N . LEU B 1 354 ? 20.171 -4.414 -3.212 1.00 24.87 363 LEU B N 1
ATOM 10087 C CA . LEU B 1 354 ? 19.094 -3.533 -2.780 1.00 24.57 363 LEU B CA 1
ATOM 10088 C C . LEU B 1 354 ? 18.420 -4.056 -1.513 1.00 23.40 363 LEU B C 1
ATOM 10089 O O . LEU B 1 354 ? 18.026 -3.269 -0.642 1.00 22.70 363 LEU B O 1
ATOM 10105 N N . ILE B 1 355 ? 18.282 -5.379 -1.389 1.00 22.43 364 ILE B N 1
ATOM 10106 C CA . ILE B 1 355 ? 17.745 -5.961 -0.161 1.00 23.37 364 ILE B CA 1
ATOM 10107 C C . ILE B 1 355 ? 18.657 -5.643 1.014 1.00 23.82 364 ILE B C 1
ATOM 10108 O O . ILE B 1 355 ? 18.195 -5.257 2.095 1.00 24.21 364 ILE B O 1
ATOM 10124 N N . ARG B 1 356 ? 19.970 -5.831 0.831 1.00 25.42 365 ARG B N 1
ATOM 10125 C CA . ARG B 1 356 ? 20.902 -5.595 1.928 1.00 26.75 365 ARG B CA 1
ATOM 10126 C C . ARG B 1 356 ? 20.894 -4.126 2.345 1.00 26.91 365 ARG B C 1
ATOM 10127 O O . ARG B 1 356 ? 20.989 -3.807 3.537 1.00 28.39 365 ARG B O 1
ATOM 10148 N N . GLN B 1 357 ? 20.735 -3.220 1.379 1.00 26.74 366 GLN B N 1
ATOM 10149 C CA . GLN B 1 357 ? 20.606 -1.803 1.698 1.00 28.17 366 GLN B CA 1
ATOM 10150 C C . GLN B 1 357 ? 19.346 -1.533 2.519 1.00 26.06 366 GLN B C 1
ATOM 10151 O O . GLN B 1 357 ? 19.375 -0.761 3.488 1.00 26.46 366 GLN B O 1
ATOM 10165 N N . THR B 1 358 ? 18.229 -2.169 2.150 1.00 24.37 367 THR B N 1
ATOM 10166 C CA . THR B 1 358 ? 16.977 -2.008 2.887 1.00 23.98 367 THR B CA 1
ATOM 10167 C C . THR B 1 358 ? 17.118 -2.513 4.314 1.00 23.84 367 THR B C 1
ATOM 10168 O O . THR B 1 358 ? 16.659 -1.863 5.262 1.00 24.28 367 THR B O 1
ATOM 10179 N N . LEU B 1 359 ? 17.742 -3.678 4.486 1.00 24.83 368 LEU B N 1
ATOM 10180 C CA . LEU B 1 359 ? 17.892 -4.238 5.824 1.00 26.55 368 LEU B CA 1
ATOM 10181 C C . LEU B 1 359 ? 18.812 -3.385 6.688 1.00 27.74 368 LEU B C 1
ATOM 10182 O O . LEU B 1 359 ? 18.606 -3.295 7.906 1.00 27.73 368 LEU B O 1
ATOM 10198 N N . GLU B 1 360 ? 19.820 -2.748 6.088 1.00 29.17 369 GLU B N 1
ATOM 10199 C CA . GLU B 1 360 ? 20.664 -1.831 6.851 1.00 32.38 369 GLU B CA 1
ATOM 10200 C C . GLU B 1 360 ? 19.854 -0.658 7.386 1.00 30.10 369 GLU B C 1
ATOM 10201 O O . GLU B 1 360 ? 20.113 -0.167 8.493 1.00 29.87 369 GLU B O 1
ATOM 10213 N N . LEU B 1 361 ? 18.871 -0.191 6.615 1.00 29.14 370 LEU B N 1
ATOM 10214 C CA . LEU B 1 361 ? 18.029 0.913 7.053 1.00 28.75 370 LEU B CA 1
ATOM 10215 C C . LEU B 1 361 ? 17.110 0.514 8.196 1.00 29.13 370 LEU B C 1
ATOM 10216 O O . LEU B 1 361 ? 16.677 1.387 8.954 1.00 29.98 370 LEU B O 1
ATOM 10232 N N . ALA B 1 362 ? 16.796 -0.775 8.328 1.00 30.17 371 ALA B N 1
ATOM 10233 C CA . ALA B 1 362 ? 15.946 -1.267 9.401 1.00 33.50 371 ALA B CA 1
ATOM 10234 C C . ALA B 1 362 ? 16.730 -1.613 10.654 1.00 37.47 371 ALA B C 1
ATOM 10235 O O . ALA B 1 362 ? 16.121 -1.834 11.705 1.00 39.35 371 ALA B O 1
ATOM 10242 N N . SER B 1 363 ? 18.054 -1.677 10.566 1.00 38.91 372 SER B N 1
ATOM 10243 C CA . SER B 1 363 ? 18.874 -2.109 11.681 1.00 42.95 372 SER B CA 1
ATOM 10244 C C . SER B 1 363 ? 19.282 -0.917 12.534 1.00 45.93 372 SER B C 1
ATOM 10245 O O . SER B 1 363 ? 18.988 0.236 12.211 1.00 47.39 372 SER B O 1
#

Nearest PDB structures (foldseek):
  5w8o-assembly1_A  TM=1.003E+00  e=8.513E-76  Mycolicibacterium hassiacum DSM 44199
  2vat-assembly4_H  TM=9.426E-01  e=5.232E-37  Hapsidospora chrysogena
  2vax-assembly5_G  TM=9.554E-01  e=9.223E-36  Hapsidospora chrysogena
  2vax-assembly3_D  TM=9.505E-01  e=1.832E-34  Hapsidospora chrysogena
  5jkj-assembly1_B  TM=9.259E-01  e=2.061E-32  uncultured bacterium

B-factor: mean 28.35, std 9.1, range [14.51, 79.46]

Organism: Mycolicibacterium hassiacum (strain DSM 44199 / CIP 105218 / JCM 12690 / 3849) (NCBI:txid1122247)

Secondary structure (DSSP, 8-state):
---EEEEEEEEE-TTS-EEEEEEEEEEEESPPPTTS--EEEEE--TT--S------TTGGGEETTSSEETTT-EEEEEPPTT-SSSS--TTSBPTTSSB-GGGPPP--HHHHHHHHHHHHHHTT---EEEEEEETHHHHHHHHHHHH-GGGEEEEEEES--SB--HHHHHHHHHHHHHHHTSTT-GGGT-TTTT---HHHHHHHHHHHHHHHS-HHHHHHHHTTPBP---BHHHHHHHHHHHHHHTT--HHHHHHHHHHHHT-BTTTTTTSHHHHHHT--S-EEEEEETT-SSS-HHHHHHHHHHS----EEE--SSGGGHHHH-HHHHHHHHHHHHHHH-/-EEEEEEEEE-TTS-EEEEEEEEEEEESPPPTTS--EEEEE--TT--S--S----TTGGGEETTSSEETTT-EEEEEPPTT-SSSS--TTSBPTTSSB-GGGPPP--HHHHHHHHHHHHHHTT---EEEEEEETHHHHHHHHHHHH-GGGEEEEEEES--SB--HHHHHHHHHHHHHHHTSTT-GGGT-TTTT---HHHHHHHHHHHHHHHS-HHHHHHHHTTPBSTT--GGGT--BHHHHHHHHHHHHHHTT--HHHHHHHHHHHHT-BTTTTTTSHHHHHHT--S-EEEEEETT-SSS-HHHHHHHHHH----EEE--SSGGGHHHH-HHHHHHHHHHHHHHH-

CATH classification: 3.40.50.1820

Radius of gyration: 27.55 Å; Cα contacts (8 Å, |Δi|>4): 1690; chains: 2; bounding box: 48×51×92 Å

InterPro domains:
  IPR000073 Alpha/beta hydrolase fold-1 [PF00561] (52-354)
  IPR008220 Homoserine/serine acetyltransferase MetX-like [MF_00296] (2-369)
  IPR008220 Homoserine/serine acetyltransferase MetX-like [NF001209] (10-372)
  IPR008220 Homoserine/serine acetyltransferase MetX-like [PIRSF000443] (17-369)
  IPR008220 Homoserine/serine acetyltransferase MetX-like [PTHR32268] (19-369)
  IPR029058 Alpha/Beta hydrolase fold [G3DSA:3.40.50.1820] (11-372)
  IPR029058 Alpha/Beta hydrolase fold [SSF53474] (18-368)